Protein AF-A0A1B4V8B1-F1 (afdb_monomer)

InterPro domains:
  IPR000595 Cyclic nucleotide-binding domain [cd00038] (275-380)
  IPR014710 RmlC-like jelly roll fold [G3DSA:2.60.120.10] (260-382)
  IPR018490 Cyclic nucleotide-binding domain superfamily [SSF51206] (267-374)

pLDDT: mean 81.44, std 21.35, range [28.58, 97.88]

Structure (mmCIF, N/CA/C/O backbone):
data_AF-A0A1B4V8B1-F1
#
_entry.id   AF-A0A1B4V8B1-F1
#
loop_
_atom_site.group_PDB
_atom_site.id
_atom_site.type_symbol
_atom_site.label_atom_id
_atom_site.label_alt_id
_atom_site.label_comp_id
_atom_site.label_asym_id
_atom_site.label_entity_id
_atom_site.label_seq_id
_atom_site.pdbx_PDB_ins_code
_atom_site.Cartn_x
_atom_site.Cartn_y
_atom_site.Cartn_z
_atom_site.occupancy
_atom_site.B_iso_or_equiv
_atom_site.auth_seq_id
_atom_site.auth_comp_id
_atom_site.auth_asym_id
_atom_site.auth_atom_id
_atom_site.pdbx_PDB_model_num
ATOM 1 N N . MET A 1 1 ? -10.649 -11.717 25.572 1.00 50.75 1 MET A N 1
ATOM 2 C CA . MET A 1 1 ? -11.471 -11.718 24.344 1.00 50.75 1 MET A CA 1
ATOM 3 C C . MET A 1 1 ? -10.536 -11.907 23.168 1.00 50.75 1 MET A C 1
ATOM 5 O O . MET A 1 1 ? -9.497 -11.252 23.145 1.00 50.75 1 MET A O 1
ATOM 9 N N . ASN A 1 2 ? -10.817 -12.848 22.269 1.00 81.44 2 ASN A N 1
ATOM 10 C CA . ASN A 1 2 ? -9.916 -13.119 21.155 1.00 81.44 2 ASN A CA 1
ATOM 11 C C . ASN A 1 2 ? -9.981 -11.918 20.196 1.00 81.44 2 ASN A C 1
ATOM 13 O O . ASN A 1 2 ? -11.057 -11.575 19.709 1.00 81.44 2 ASN A O 1
ATOM 17 N N . VAL A 1 3 ? -8.859 -11.230 19.956 1.00 87.00 3 VAL A N 1
ATOM 18 C CA . VAL A 1 3 ? -8.823 -10.053 19.063 1.00 87.00 3 VAL A CA 1
ATOM 19 C C . VAL A 1 3 ? -9.433 -10.376 17.696 1.00 87.00 3 VAL A C 1
ATOM 21 O O . VAL A 1 3 ? -10.115 -9.548 17.106 1.00 87.00 3 VAL A O 1
ATOM 24 N N . LEU A 1 4 ? -9.288 -11.629 17.257 1.00 85.56 4 LEU A N 1
ATOM 25 C CA . LEU A 1 4 ? -9.797 -12.142 15.991 1.00 85.56 4 LEU A CA 1
ATOM 26 C C . LEU A 1 4 ? -11.327 -12.129 15.893 1.00 85.56 4 LEU A C 1
ATOM 28 O O . LEU A 1 4 ? -11.869 -12.169 14.796 1.00 85.56 4 LEU A O 1
ATOM 32 N N . GLU A 1 5 ? -12.045 -12.062 17.015 1.00 87.81 5 GLU A N 1
ATOM 33 C CA . GLU A 1 5 ? -13.508 -11.985 17.006 1.00 87.81 5 GLU A CA 1
ATOM 34 C C . GLU A 1 5 ? -14.030 -10.593 16.641 1.00 87.81 5 GLU A C 1
ATOM 36 O O . GLU A 1 5 ? -15.169 -10.469 16.188 1.00 87.81 5 GLU A O 1
ATOM 41 N N . HIS A 1 6 ? -13.200 -9.561 16.812 1.00 89.25 6 HIS A N 1
ATOM 42 C CA . HIS A 1 6 ? -13.583 -8.161 16.613 1.00 89.25 6 HIS A CA 1
ATOM 43 C C . HIS A 1 6 ? -13.472 -7.706 15.164 1.00 89.25 6 HIS A C 1
ATOM 45 O O . HIS A 1 6 ? -14.184 -6.787 14.748 1.00 89.25 6 HIS A O 1
ATOM 51 N N . PHE A 1 7 ? -12.584 -8.354 14.416 1.00 90.94 7 PHE A N 1
ATOM 52 C CA . PHE A 1 7 ? -12.252 -8.007 13.049 1.00 90.94 7 PHE A CA 1
ATOM 53 C C . PHE A 1 7 ? -12.639 -9.163 12.125 1.00 90.94 7 PHE A C 1
ATOM 55 O O . PHE A 1 7 ? -12.092 -10.264 12.169 1.00 90.94 7 PHE A O 1
ATOM 62 N N . THR A 1 8 ? -13.609 -8.894 11.273 1.00 86.12 8 THR A N 1
ATOM 63 C CA . THR A 1 8 ? -14.141 -9.799 10.260 1.00 86.12 8 THR A CA 1
ATOM 64 C C . THR A 1 8 ? -13.237 -9.914 9.030 1.00 86.12 8 THR A C 1
ATOM 66 O O . THR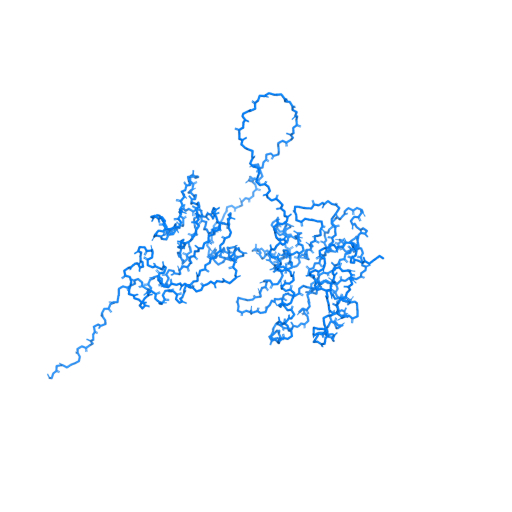 A 1 8 ? -13.167 -10.987 8.429 1.00 86.12 8 THR A O 1
ATOM 69 N N . GLY A 1 9 ? -12.490 -8.861 8.682 1.00 83.44 9 GLY A N 1
ATOM 70 C CA . GLY A 1 9 ? -11.613 -8.818 7.508 1.00 83.44 9 GLY A CA 1
ATOM 71 C C . GLY A 1 9 ? -10.238 -9.472 7.681 1.00 83.44 9 GLY A C 1
ATOM 72 O O . GLY A 1 9 ? -9.458 -9.498 6.734 1.00 83.44 9 GLY A O 1
ATOM 73 N N . LEU A 1 10 ? -9.909 -10.031 8.853 1.00 84.12 10 LEU A N 1
ATOM 74 C CA . LEU A 1 10 ? -8.564 -10.585 9.107 1.00 84.12 10 LEU A CA 1
ATOM 75 C C . LEU A 1 10 ? -8.298 -11.937 8.466 1.00 84.12 10 LEU A C 1
ATOM 77 O O . LEU A 1 10 ? -7.140 -12.337 8.368 1.00 84.12 10 LEU A O 1
ATOM 81 N N . SER A 1 11 ? -9.340 -12.656 8.049 1.00 80.75 11 SER A N 1
ATOM 82 C CA . SER A 1 11 ? -9.192 -14.016 7.507 1.00 80.75 11 SER A CA 1
ATOM 83 C C . SER A 1 11 ? -8.303 -14.083 6.256 1.00 80.75 11 SER A C 1
ATOM 85 O O . SER A 1 11 ? -7.851 -15.146 5.834 1.00 80.75 11 SER A O 1
ATOM 87 N N . THR A 1 12 ? -8.012 -12.931 5.655 1.00 81.56 12 THR A N 1
ATOM 88 C CA . THR A 1 12 ? -7.159 -12.791 4.480 1.00 81.56 12 THR A CA 1
ATOM 89 C C . THR A 1 12 ? -5.822 -12.127 4.787 1.00 81.56 12 THR A C 1
ATOM 91 O O . THR A 1 12 ? -5.160 -11.684 3.860 1.00 81.56 12 THR A O 1
ATOM 94 N N . LEU A 1 13 ? -5.404 -11.980 6.041 1.00 91.38 13 LEU A N 1
ATOM 95 C CA . LEU A 1 13 ? -4.169 -11.264 6.365 1.00 91.38 13 LEU A CA 1
ATOM 96 C C . LEU A 1 13 ? -3.216 -12.134 7.163 1.00 91.38 13 LEU A C 1
ATOM 98 O O . LEU A 1 13 ? -3.627 -12.982 7.955 1.00 91.38 13 LEU A O 1
ATOM 102 N N . TYR A 1 14 ? -1.927 -11.909 6.923 1.00 96.38 14 TYR A N 1
ATOM 103 C CA . TYR A 1 14 ? -0.883 -12.555 7.695 1.00 96.38 14 TYR A CA 1
ATOM 104 C C . TYR A 1 14 ? -0.789 -11.919 9.077 1.00 96.38 14 TYR A C 1
ATOM 106 O O . TYR A 1 14 ? -0.730 -10.695 9.217 1.00 96.38 14 TYR A O 1
ATOM 114 N N . LEU A 1 15 ? -0.769 -12.780 10.085 1.00 96.88 15 LEU A N 1
ATOM 115 C CA . LEU A 1 15 ? -0.660 -12.447 11.492 1.00 96.88 15 LEU A CA 1
ATOM 116 C C . LEU A 1 15 ? 0.654 -12.990 12.035 1.00 96.88 15 LEU A C 1
ATOM 118 O O . LEU A 1 15 ? 1.019 -14.139 11.783 1.00 96.88 15 LEU A O 1
ATOM 122 N N . LEU A 1 16 ? 1.330 -12.147 12.800 1.00 97.62 16 LEU A N 1
ATOM 123 C CA . LEU A 1 16 ? 2.499 -12.478 13.586 1.00 97.62 16 LEU A CA 1
ATOM 124 C C . LEU A 1 16 ? 2.063 -12.655 15.043 1.00 97.62 16 LEU A C 1
ATOM 126 O O . LEU A 1 16 ? 1.472 -11.755 15.644 1.00 97.62 16 LEU A O 1
ATOM 130 N N . THR A 1 17 ? 2.320 -13.825 15.612 1.00 97.12 17 THR A N 1
ATOM 131 C CA . THR A 1 17 ? 2.033 -14.115 17.020 1.00 97.12 17 THR A CA 1
ATOM 132 C C . THR A 1 17 ? 3.144 -13.578 17.928 1.00 97.12 17 THR A C 1
ATOM 134 O O . THR A 1 17 ? 4.231 -13.227 17.472 1.00 97.12 17 THR A O 1
ATOM 137 N N . GLN A 1 18 ? 2.900 -13.531 19.241 1.00 95.94 18 GLN A N 1
ATOM 138 C CA . GLN A 1 18 ? 3.880 -13.038 20.224 1.00 95.94 18 GLN A CA 1
ATOM 139 C C . GLN A 1 18 ? 5.145 -13.905 20.324 1.00 95.94 18 GLN A C 1
ATOM 141 O O . GLN A 1 18 ? 6.204 -13.405 20.685 1.00 95.94 18 GLN A O 1
ATOM 146 N N . ASP A 1 19 ? 5.054 -15.187 19.971 1.00 96.75 19 ASP A N 1
ATOM 147 C CA . ASP A 1 19 ? 6.178 -16.126 19.895 1.00 96.75 19 ASP A CA 1
ATOM 148 C C . ASP A 1 19 ? 6.878 -16.136 18.519 1.00 96.75 19 ASP A C 1
ATOM 150 O O . ASP A 1 19 ? 7.805 -16.917 18.291 1.00 96.75 19 ASP A O 1
ATOM 154 N N . GLY A 1 20 ? 6.481 -15.240 17.607 1.00 97.00 20 GLY A N 1
ATOM 155 C CA . GLY A 1 20 ? 7.119 -15.052 16.303 1.00 97.00 20 GLY A CA 1
ATOM 156 C C . GLY A 1 20 ? 6.659 -16.027 15.215 1.00 97.00 20 GLY A C 1
ATOM 157 O O . GLY A 1 20 ? 7.304 -16.112 14.166 1.00 97.00 20 GLY A O 1
ATOM 158 N N . ARG A 1 21 ? 5.556 -16.751 15.431 1.00 97.75 21 ARG A N 1
ATOM 159 C CA . ARG A 1 21 ? 4.944 -17.594 14.397 1.00 97.75 21 ARG A CA 1
ATOM 160 C C . ARG A 1 21 ? 4.173 -16.730 13.417 1.00 97.75 21 ARG A C 1
ATOM 162 O O . ARG A 1 21 ? 3.511 -15.765 13.799 1.00 97.75 21 ARG A O 1
ATOM 169 N N . LEU A 1 22 ? 4.265 -17.088 12.144 1.00 97.75 22 LEU A N 1
ATOM 170 C CA . LEU A 1 22 ? 3.643 -16.359 11.051 1.00 97.75 22 LEU A CA 1
ATOM 171 C C . LEU A 1 22 ? 2.600 -17.255 10.395 1.00 97.75 22 LEU A C 1
ATOM 173 O O . LEU A 1 22 ? 2.878 -18.405 10.069 1.00 97.75 22 LEU A O 1
ATOM 177 N N . GLY A 1 23 ? 1.395 -16.737 10.214 1.00 97.12 23 GLY A N 1
ATOM 178 C CA . GLY A 1 23 ? 0.292 -17.532 9.694 1.00 97.12 23 GLY A CA 1
ATOM 179 C C . GLY A 1 23 ? -0.899 -16.681 9.307 1.00 97.12 23 GLY A C 1
ATOM 180 O O . GLY A 1 23 ? -0.810 -15.457 9.244 1.00 97.12 23 GLY A O 1
ATOM 181 N N . THR A 1 24 ? -2.024 -17.329 9.049 1.00 95.75 24 THR A N 1
ATOM 182 C CA . THR A 1 24 ? -3.287 -16.663 8.709 1.00 95.75 24 THR A CA 1
ATOM 183 C C . THR A 1 24 ? -4.395 -17.124 9.642 1.00 95.75 24 THR A C 1
ATOM 185 O O . THR A 1 24 ? -4.191 -17.998 10.481 1.00 95.75 24 THR A O 1
ATOM 188 N N . VAL A 1 25 ? -5.571 -16.512 9.536 1.00 93.31 25 VAL A N 1
ATOM 189 C CA . VAL A 1 25 ? -6.748 -16.945 10.291 1.00 93.31 25 VAL A CA 1
ATOM 190 C C . VAL A 1 25 ? -7.753 -17.557 9.339 1.00 93.31 25 VAL A C 1
ATOM 192 O O . VAL A 1 25 ? -8.189 -16.922 8.382 1.00 93.31 25 VAL A O 1
ATOM 195 N N . ASN A 1 26 ? -8.121 -18.802 9.602 1.00 91.50 26 ASN A N 1
ATOM 196 C CA . ASN A 1 26 ? -9.070 -19.521 8.770 1.00 91.50 26 ASN A CA 1
ATOM 197 C C . ASN A 1 26 ? -10.515 -19.017 8.979 1.00 91.50 26 ASN A C 1
ATOM 199 O O . ASN A 1 26 ? -10.782 -18.233 9.899 1.00 91.50 26 ASN A O 1
ATOM 203 N N . PRO A 1 27 ? -11.486 -19.457 8.156 1.00 88.81 27 PRO A N 1
ATOM 204 C CA . PRO A 1 27 ? -12.890 -19.071 8.315 1.00 88.81 27 PRO A CA 1
ATOM 205 C C . PRO A 1 27 ? -13.485 -19.408 9.693 1.00 88.81 27 PRO A C 1
ATOM 207 O O . PRO A 1 27 ? -14.407 -18.736 10.147 1.00 88.81 27 PRO A O 1
ATOM 210 N N . GLN A 1 28 ? -12.937 -20.407 10.392 1.00 89.56 28 GLN A N 1
ATOM 211 C CA . GLN A 1 28 ? -13.314 -20.800 11.754 1.00 89.56 28 GLN A CA 1
ATOM 212 C C . GLN A 1 28 ? -12.634 -19.946 12.839 1.00 89.56 28 GLN A C 1
ATOM 214 O O . GLN A 1 28 ? -12.704 -20.285 14.021 1.00 89.56 28 GLN A O 1
ATOM 219 N N . ARG A 1 29 ? -11.978 -18.841 12.458 1.00 89.44 29 ARG A N 1
ATOM 220 C CA . ARG A 1 29 ? -11.262 -17.911 13.346 1.00 89.44 29 ARG A CA 1
ATOM 221 C C . ARG A 1 29 ? -10.127 -18.562 14.142 1.00 89.44 29 ARG A C 1
ATOM 223 O O . ARG A 1 29 ? -9.785 -18.106 15.233 1.00 89.44 29 ARG A O 1
ATOM 230 N N . ARG A 1 30 ? -9.525 -19.621 13.599 1.00 92.25 30 ARG A N 1
ATOM 231 C CA . ARG A 1 30 ? -8.342 -20.272 14.169 1.00 92.25 30 ARG A CA 1
ATOM 232 C C . ARG A 1 30 ? -7.100 -19.835 13.414 1.00 92.25 30 ARG A C 1
ATOM 234 O O . ARG A 1 30 ? -7.128 -19.690 12.195 1.00 92.25 30 ARG A O 1
ATOM 241 N N . PHE A 1 31 ? -6.027 -19.617 14.162 1.00 94.62 31 PHE A N 1
ATOM 242 C CA . PHE A 1 31 ? -4.719 -19.351 13.586 1.00 94.62 31 PHE A CA 1
ATOM 243 C C . PHE A 1 31 ? -4.181 -20.628 12.932 1.00 94.62 31 PHE A C 1
ATOM 245 O O . PHE A 1 31 ? -4.106 -21.670 13.584 1.00 94.62 31 PHE A O 1
ATOM 252 N N . GLU A 1 32 ? -3.821 -20.528 11.659 1.00 96.44 32 GLU A N 1
ATOM 253 C CA . GLU A 1 32 ? -3.148 -21.559 10.878 1.00 96.44 32 GLU A CA 1
ATOM 254 C C . GLU A 1 32 ? -1.747 -21.056 10.552 1.00 96.44 32 GLU A C 1
ATOM 256 O O . GLU A 1 32 ? -1.578 -20.071 9.825 1.00 96.44 32 GLU A O 1
ATOM 261 N N . GLU A 1 33 ? -0.751 -21.712 11.141 1.00 97.62 33 GLU A N 1
ATOM 262 C CA . GLU A 1 33 ? 0.651 -21.402 10.904 1.00 97.62 33 GLU A CA 1
ATOM 263 C C . GLU A 1 33 ? 1.038 -21.740 9.464 1.00 97.62 33 GLU A C 1
ATOM 265 O O . GLU A 1 33 ? 0.594 -22.732 8.887 1.00 97.62 33 GLU A O 1
ATOM 270 N N . ASP A 1 34 ? 1.859 -20.882 8.872 1.00 97.69 34 ASP A N 1
ATOM 271 C CA . ASP A 1 34 ? 2.454 -21.129 7.573 1.00 97.69 34 ASP A CA 1
ATOM 272 C C . ASP A 1 34 ? 3.806 -21.812 7.787 1.00 97.69 34 ASP A C 1
ATOM 274 O O . ASP A 1 34 ? 4.798 -21.140 8.052 1.00 97.69 34 ASP A O 1
ATOM 278 N N . ASP A 1 35 ? 3.853 -23.142 7.697 1.00 97.56 35 ASP A N 1
ATOM 279 C CA . ASP A 1 35 ? 5.051 -23.928 8.023 1.00 97.56 35 ASP A CA 1
ATOM 280 C C . ASP A 1 35 ? 6.303 -23.506 7.233 1.00 97.56 35 ASP A C 1
ATOM 282 O O . ASP A 1 35 ? 7.417 -23.506 7.764 1.00 97.56 35 ASP A O 1
ATOM 286 N N . ASP A 1 36 ? 6.143 -23.143 5.957 1.00 97.69 36 ASP A N 1
ATOM 287 C CA . ASP A 1 36 ? 7.262 -22.737 5.103 1.00 97.69 36 ASP A CA 1
ATOM 288 C C . ASP A 1 36 ? 7.830 -21.392 5.546 1.00 97.69 36 ASP A C 1
ATOM 290 O O . ASP A 1 36 ? 9.043 -21.248 5.728 1.00 97.69 36 ASP A O 1
ATOM 294 N N . LEU A 1 37 ? 6.954 -20.402 5.738 1.00 97.62 37 LEU A N 1
ATOM 295 C CA . LEU A 1 37 ? 7.370 -19.085 6.201 1.00 97.62 37 LEU A CA 1
ATOM 296 C C . LEU A 1 37 ? 7.803 -19.108 7.670 1.00 97.62 37 LEU A C 1
ATOM 298 O O . LEU A 1 37 ? 8.732 -18.393 8.029 1.00 97.62 37 LEU A O 1
ATOM 302 N N . GLY A 1 38 ? 7.194 -19.946 8.505 1.00 95.62 38 GLY A N 1
ATOM 303 C CA . GLY A 1 38 ? 7.567 -20.165 9.899 1.00 95.62 38 GLY A CA 1
ATOM 304 C C . GLY A 1 38 ? 8.983 -20.723 10.021 1.00 95.62 38 GLY A C 1
ATOM 305 O O . GLY A 1 38 ? 9.791 -20.186 10.780 1.00 95.62 38 GLY A O 1
ATOM 306 N N . ARG A 1 39 ? 9.343 -21.720 9.199 1.00 97.62 39 ARG A N 1
ATOM 307 C CA . ARG A 1 39 ? 10.729 -22.211 9.105 1.00 97.62 39 ARG A CA 1
ATOM 308 C C . ARG A 1 39 ? 11.692 -21.137 8.604 1.00 97.62 39 ARG A C 1
ATOM 310 O O . ARG A 1 39 ? 12.769 -20.983 9.171 1.00 97.62 39 ARG A O 1
ATOM 317 N N . ALA A 1 40 ? 11.317 -20.400 7.558 1.00 97.50 40 ALA A N 1
ATOM 318 C CA . ALA A 1 40 ? 12.201 -19.419 6.932 1.00 97.50 40 ALA A CA 1
ATOM 319 C C . ALA A 1 40 ? 12.420 -18.154 7.784 1.00 97.50 40 ALA A C 1
ATOM 321 O O . ALA A 1 40 ? 13.523 -17.612 7.802 1.00 97.50 40 ALA A O 1
ATOM 322 N N . PHE A 1 41 ? 11.390 -17.687 8.494 1.00 97.81 41 PHE A N 1
ATOM 323 C CA . PHE A 1 41 ? 11.396 -16.410 9.213 1.00 97.81 41 PHE A CA 1
ATOM 324 C C . PHE A 1 41 ? 11.295 -16.543 10.735 1.00 97.81 41 PHE A C 1
ATOM 326 O O . PHE A 1 41 ? 11.394 -15.534 11.417 1.00 97.81 41 PHE A O 1
ATOM 333 N N . GLY A 1 42 ? 11.146 -17.735 11.319 1.00 97.25 42 GLY A N 1
ATOM 334 C CA . GLY A 1 42 ? 10.888 -17.873 12.759 1.00 97.25 42 GLY A CA 1
ATOM 335 C C . GLY A 1 42 ? 11.940 -17.215 13.664 1.00 97.25 42 GLY A C 1
ATOM 336 O O . GLY A 1 42 ? 11.589 -16.543 14.633 1.00 97.25 42 GLY A O 1
ATOM 337 N N . ALA A 1 43 ? 13.232 -17.359 13.345 1.00 96.94 43 ALA A N 1
ATOM 338 C CA . ALA A 1 43 ? 14.303 -16.683 14.088 1.00 96.94 43 ALA A CA 1
ATOM 339 C C . ALA A 1 43 ? 14.259 -15.157 13.900 1.00 96.94 43 ALA A C 1
ATOM 341 O O . ALA A 1 43 ? 14.257 -14.416 14.882 1.00 96.94 43 ALA A O 1
ATOM 342 N N . HIS A 1 44 ? 14.134 -14.715 12.647 1.00 96.94 44 HIS A N 1
ATOM 343 C CA . HIS A 1 44 ? 14.010 -13.308 12.259 1.00 96.94 44 HIS A CA 1
ATOM 344 C C . HIS A 1 44 ? 12.824 -12.614 12.939 1.00 96.94 44 HIS A C 1
ATOM 346 O O . HIS A 1 44 ? 12.951 -11.515 13.462 1.00 96.94 44 HIS A O 1
ATOM 352 N N . ASN A 1 45 ? 11.675 -13.279 12.989 1.00 97.62 45 ASN A N 1
ATOM 353 C CA . ASN A 1 45 ? 10.449 -12.774 13.590 1.00 97.62 45 ASN A CA 1
ATOM 354 C C . ASN A 1 45 ? 10.602 -12.536 15.093 1.00 97.62 45 ASN A C 1
ATOM 356 O O . ASN A 1 45 ? 10.154 -11.511 15.601 1.00 97.62 45 ASN A O 1
ATOM 360 N N . ARG A 1 46 ? 11.247 -13.463 15.812 1.00 97.38 46 ARG A N 1
ATOM 361 C CA . ARG A 1 46 ? 11.517 -13.291 17.247 1.00 97.38 46 ARG A CA 1
ATOM 362 C C . ARG A 1 46 ? 12.464 -12.126 17.503 1.00 97.38 46 ARG A C 1
ATOM 364 O O . ARG A 1 46 ? 12.230 -11.352 18.426 1.00 97.38 46 ARG A O 1
ATOM 371 N N . GLU A 1 47 ? 13.495 -11.978 16.676 1.00 95.69 47 GLU A N 1
ATOM 372 C CA . GLU A 1 47 ? 14.410 -10.841 16.760 1.00 95.69 47 GLU A CA 1
ATOM 373 C C . GLU A 1 47 ? 13.693 -9.517 16.466 1.00 95.69 47 GLU A C 1
ATOM 375 O O . GLU A 1 47 ? 13.801 -8.575 17.250 1.00 95.69 47 GLU A O 1
ATOM 380 N N . LEU A 1 48 ? 12.891 -9.466 15.399 1.00 95.56 48 LEU A N 1
ATOM 381 C CA . LEU A 1 48 ? 12.057 -8.316 15.055 1.00 95.56 48 LEU A CA 1
ATOM 382 C C . LEU A 1 48 ? 11.152 -7.921 16.224 1.00 95.56 48 LEU A C 1
ATOM 384 O O . LEU A 1 48 ? 11.083 -6.744 16.566 1.00 95.56 48 LEU A O 1
ATOM 388 N N . LEU A 1 49 ? 10.487 -8.884 16.868 1.00 96.62 49 LEU A N 1
ATOM 389 C CA . LEU A 1 49 ? 9.622 -8.619 18.020 1.00 96.62 49 LEU A CA 1
ATOM 390 C C . LEU A 1 49 ? 10.407 -8.135 19.244 1.00 96.62 49 LEU A C 1
ATOM 392 O O . LEU A 1 49 ? 9.935 -7.242 19.946 1.00 96.62 49 LEU A O 1
ATOM 396 N N . ALA A 1 50 ? 11.607 -8.670 19.485 1.00 94.88 50 ALA A N 1
ATOM 397 C CA . ALA A 1 50 ? 12.478 -8.210 20.564 1.00 94.88 50 ALA A CA 1
ATOM 398 C C . ALA A 1 50 ? 12.954 -6.764 20.335 1.00 94.88 50 ALA A C 1
ATOM 400 O O . ALA A 1 50 ? 12.918 -5.947 21.254 1.00 94.88 50 ALA A O 1
ATOM 401 N N . GLN A 1 51 ? 13.343 -6.417 19.105 1.00 93.31 51 GLN A N 1
ATOM 402 C CA . GLN A 1 51 ? 13.717 -5.049 18.732 1.00 93.31 51 GLN A CA 1
ATOM 403 C C . GLN A 1 51 ? 12.512 -4.104 18.823 1.00 93.31 51 GLN A C 1
ATOM 405 O O . GLN A 1 51 ? 12.602 -3.031 19.421 1.00 93.31 51 GLN A O 1
ATOM 410 N N . TYR A 1 52 ? 11.359 -4.540 18.316 1.00 94.56 52 TYR A N 1
ATOM 411 C CA . TYR A 1 52 ? 10.113 -3.782 18.358 1.00 94.56 52 TYR A CA 1
ATOM 412 C C . TYR A 1 52 ? 9.621 -3.510 19.788 1.00 94.56 52 TYR A C 1
ATOM 414 O O . TYR A 1 52 ? 9.102 -2.431 20.079 1.00 94.56 52 TYR A O 1
ATOM 422 N N . ALA A 1 53 ? 9.815 -4.457 20.710 1.00 92.31 53 ALA A N 1
ATOM 423 C CA . ALA A 1 53 ? 9.482 -4.263 22.117 1.00 92.31 53 ALA A CA 1
ATOM 424 C C . ALA A 1 53 ? 10.246 -3.078 22.736 1.00 92.31 53 ALA A C 1
ATOM 426 O O . ALA A 1 53 ? 9.677 -2.369 23.568 1.00 92.31 53 ALA A O 1
ATOM 427 N N . ASN A 1 54 ? 11.483 -2.840 22.283 1.00 88.62 54 ASN A N 1
ATOM 428 C CA . ASN A 1 54 ? 12.347 -1.751 22.743 1.00 88.62 54 ASN A CA 1
ATOM 429 C C . ASN A 1 54 ? 12.122 -0.434 21.981 1.00 88.62 54 ASN A C 1
ATOM 431 O O . ASN A 1 54 ? 12.321 0.638 22.547 1.00 88.62 54 ASN A O 1
ATOM 435 N N . GLN A 1 55 ? 11.723 -0.497 20.708 1.00 85.88 55 GLN A N 1
ATOM 436 C CA . GLN A 1 55 ? 11.538 0.668 19.838 1.00 85.88 55 GLN A CA 1
ATOM 437 C C . GLN A 1 55 ? 10.206 0.582 19.089 1.00 85.88 55 GLN A C 1
ATOM 439 O O . GLN A 1 55 ? 10.120 0.101 17.958 1.00 85.88 55 GLN A O 1
ATOM 444 N N . ALA A 1 56 ? 9.145 1.080 19.726 1.00 78.31 56 ALA A N 1
ATOM 445 C CA . ALA A 1 56 ? 7.832 1.152 19.103 1.00 78.31 56 ALA A CA 1
ATOM 446 C C . ALA A 1 56 ? 7.759 2.356 18.147 1.00 78.31 56 ALA A C 1
ATOM 448 O O . ALA A 1 56 ? 7.674 3.498 18.592 1.00 78.31 56 ALA A O 1
ATOM 449 N N . GLY A 1 57 ? 7.784 2.103 16.838 1.00 78.38 57 GLY A N 1
ATOM 450 C CA . GLY A 1 57 ? 7.622 3.136 15.812 1.00 78.38 57 GLY A CA 1
ATOM 451 C C . GLY A 1 57 ? 8.242 2.746 14.467 1.00 78.38 57 GLY A C 1
ATOM 452 O O . GLY A 1 57 ? 8.718 1.617 14.317 1.00 78.38 57 GLY A O 1
ATOM 453 N N . PRO A 1 58 ? 8.232 3.646 13.473 1.00 74.25 58 PRO A N 1
ATOM 454 C CA . PRO A 1 58 ? 8.935 3.450 12.209 1.00 74.25 58 PRO A CA 1
ATOM 455 C C . PRO A 1 58 ? 10.440 3.188 12.422 1.00 74.25 58 PRO A C 1
ATOM 457 O O . PRO A 1 58 ? 11.029 3.766 13.336 1.00 74.25 58 PRO A O 1
ATOM 460 N N . PRO A 1 59 ? 11.076 2.335 11.596 1.00 83.75 59 PRO A N 1
ATOM 461 C CA . PRO A 1 59 ? 10.521 1.647 10.423 1.00 83.75 59 PRO A CA 1
ATOM 462 C C . PRO A 1 59 ? 9.752 0.350 10.750 1.00 83.75 59 PRO A C 1
ATOM 464 O O . PRO A 1 59 ? 9.309 -0.344 9.833 1.00 83.75 59 PRO A O 1
ATOM 467 N N . TRP A 1 60 ? 9.606 -0.002 12.032 1.00 91.25 60 TRP A N 1
ATOM 468 C CA . TRP A 1 60 ? 9.017 -1.263 12.490 1.00 91.25 60 TRP A CA 1
ATOM 469 C C . TRP A 1 60 ? 7.496 -1.267 12.385 1.00 91.25 60 TRP A C 1
ATOM 471 O O . TRP A 1 60 ? 6.929 -2.151 11.747 1.00 91.25 60 TRP A O 1
ATOM 481 N N . ARG A 1 61 ? 6.838 -0.273 12.993 1.00 96.00 61 ARG A N 1
ATOM 482 C CA . ARG A 1 61 ? 5.386 -0.090 12.920 1.00 96.00 61 ARG A CA 1
ATOM 483 C C . ARG A 1 61 ? 5.050 0.863 11.785 1.00 96.00 61 ARG A C 1
ATOM 485 O O . ARG A 1 61 ? 5.516 1.996 11.754 1.00 96.00 61 ARG A O 1
ATOM 492 N N . LEU A 1 62 ? 4.223 0.383 10.868 1.00 96.62 62 LEU A N 1
ATOM 493 C CA . LEU A 1 62 ? 3.731 1.121 9.708 1.00 96.62 62 LEU A CA 1
ATOM 494 C C . LEU A 1 62 ? 2.427 1.869 10.016 1.00 96.62 62 LEU A C 1
ATOM 496 O O . LEU A 1 62 ? 2.095 2.868 9.380 1.00 96.62 62 LEU A O 1
ATOM 500 N N . GLY A 1 63 ? 1.670 1.364 10.984 1.00 96.88 63 GLY A N 1
ATOM 501 C CA . GLY A 1 63 ? 0.370 1.888 11.360 1.00 96.88 63 GLY A CA 1
ATOM 502 C C . GLY A 1 63 ? -0.359 0.950 12.306 1.00 96.88 63 GLY A C 1
ATOM 503 O O . GLY A 1 63 ? 0.234 0.033 12.880 1.00 96.88 63 GLY A O 1
ATOM 504 N N . ILE A 1 64 ? -1.660 1.166 12.434 1.00 97.50 64 ILE A N 1
ATOM 505 C CA . ILE A 1 64 ? -2.563 0.319 13.205 1.00 97.50 64 ILE A CA 1
ATOM 506 C C . ILE A 1 64 ? -3.824 -0.009 12.412 1.00 97.50 64 ILE A C 1
ATOM 508 O O . ILE A 1 64 ? -4.188 0.709 11.483 1.00 97.50 64 ILE A O 1
ATOM 512 N N . VAL A 1 65 ? -4.507 -1.070 12.819 1.00 97.00 65 VAL A N 1
ATOM 513 C CA . VAL A 1 65 ? -5.844 -1.451 12.379 1.00 97.00 65 VAL A CA 1
ATOM 514 C C . VAL A 1 65 ? -6.760 -1.430 13.588 1.00 97.00 65 VAL A C 1
ATOM 516 O O . VAL A 1 65 ? -6.479 -2.062 14.610 1.00 97.00 65 VAL A O 1
ATOM 519 N N . TYR A 1 66 ? -7.860 -0.704 13.469 1.00 96.44 66 TYR A N 1
ATOM 520 C CA . TYR A 1 66 ? -8.876 -0.587 14.506 1.00 96.44 66 TYR A CA 1
ATOM 521 C C . TYR A 1 66 ? -10.262 -0.613 13.874 1.00 96.44 66 TYR A C 1
ATOM 523 O O . TYR A 1 66 ? -10.417 -0.545 12.652 1.00 96.44 66 TYR A O 1
ATOM 531 N N . ARG A 1 67 ? -11.276 -0.753 14.723 1.00 95.38 67 ARG A N 1
ATOM 532 C CA . ARG A 1 67 ? -12.668 -0.704 14.304 1.00 95.38 67 ARG A CA 1
ATOM 533 C C . ARG A 1 67 ? -13.270 0.637 14.701 1.00 95.38 67 ARG A C 1
ATOM 535 O O . ARG A 1 67 ? -13.342 0.929 15.891 1.00 95.38 67 ARG A O 1
ATOM 542 N N . ALA A 1 68 ? -13.697 1.421 13.720 1.00 94.06 68 ALA A N 1
ATOM 543 C CA . ALA A 1 68 ? -14.448 2.644 13.963 1.00 94.06 68 ALA A CA 1
ATOM 544 C C . ALA A 1 68 ? -15.874 2.329 14.437 1.00 94.06 68 ALA A C 1
ATOM 546 O O . ALA A 1 68 ? -16.478 1.326 14.028 1.00 94.06 68 ALA A O 1
ATOM 547 N N . ALA A 1 69 ? -16.406 3.200 15.292 1.00 92.19 69 ALA A N 1
ATOM 548 C CA . ALA A 1 69 ? -17.783 3.156 15.765 1.00 92.19 69 ALA A CA 1
ATOM 549 C C . ALA A 1 69 ? -18.755 3.382 14.601 1.00 92.19 69 ALA A C 1
ATOM 551 O O . ALA A 1 69 ? -19.725 2.641 14.445 1.00 92.19 69 ALA A O 1
ATOM 552 N N . GLU A 1 70 ? -18.442 4.350 13.739 1.00 89.44 70 GLU A N 1
ATOM 553 C CA . GLU A 1 70 ? -19.215 4.650 12.539 1.00 89.44 70 GLU A CA 1
ATOM 554 C C . GLU A 1 70 ? -18.629 3.957 11.308 1.00 89.44 70 GLU A C 1
ATOM 556 O O . GLU A 1 70 ? -17.421 3.977 11.057 1.00 89.44 70 GLU A O 1
ATOM 561 N N . ALA A 1 71 ? -19.505 3.351 10.508 1.00 85.81 71 ALA A N 1
ATOM 562 C CA . ALA A 1 71 ? -19.108 2.745 9.249 1.00 85.81 71 ALA A CA 1
ATOM 563 C C . ALA A 1 71 ? -18.657 3.817 8.252 1.00 85.81 71 ALA A C 1
ATOM 565 O O . ALA A 1 71 ? -19.387 4.767 7.969 1.00 85.81 71 ALA A O 1
ATOM 566 N N . ARG A 1 72 ? -17.468 3.644 7.667 1.00 86.12 72 ARG A N 1
ATOM 567 C CA . ARG A 1 72 ? -17.056 4.416 6.490 1.00 86.12 72 ARG A CA 1
ATOM 568 C C . ARG A 1 72 ? -17.615 3.762 5.228 1.00 86.12 72 ARG A C 1
ATOM 570 O O . ARG A 1 72 ? -18.046 2.610 5.244 1.00 86.12 72 ARG A O 1
ATOM 577 N N . ALA A 1 73 ? -17.515 4.461 4.098 1.00 80.69 73 ALA A N 1
ATOM 578 C CA . ALA A 1 73 ? -17.923 3.930 2.792 1.00 80.69 73 ALA A CA 1
ATOM 579 C C . ALA A 1 73 ? -17.253 2.584 2.438 1.00 80.69 73 ALA A C 1
ATOM 581 O O . ALA A 1 73 ? -17.799 1.809 1.658 1.00 80.69 73 ALA A O 1
ATOM 582 N N . TRP A 1 74 ? -16.084 2.296 3.016 1.00 79.00 74 TRP A N 1
ATOM 583 C CA . TRP A 1 74 ? -15.302 1.070 2.823 1.00 79.00 74 TRP A CA 1
ATOM 584 C C . TRP A 1 74 ? -15.309 0.128 4.045 1.00 79.00 74 TRP A C 1
ATOM 586 O O . TRP A 1 74 ? -14.469 -0.767 4.130 1.00 79.00 74 TRP A O 1
ATOM 596 N N . GLY A 1 75 ? -16.238 0.318 4.988 1.00 87.88 75 GLY A N 1
ATOM 597 C CA . GLY A 1 75 ? -16.408 -0.509 6.187 1.00 87.88 75 GLY A CA 1
ATOM 598 C C . GLY A 1 75 ? -15.875 0.126 7.475 1.00 87.88 75 GLY A C 1
ATOM 599 O O . GLY A 1 75 ? -15.461 1.285 7.500 1.00 87.88 75 GLY A O 1
ATOM 600 N N . ASN A 1 76 ? -15.912 -0.643 8.565 1.00 91.81 76 ASN A N 1
ATOM 601 C CA . ASN A 1 76 ? -15.548 -0.166 9.907 1.00 91.81 76 ASN A CA 1
ATOM 602 C C . ASN A 1 76 ? -14.104 -0.514 10.281 1.00 91.81 76 ASN A C 1
ATOM 604 O O . ASN A 1 76 ? -13.606 -0.017 11.280 1.00 91.81 76 ASN A O 1
ATOM 608 N N . GLU A 1 77 ? -13.444 -1.390 9.525 1.00 93.31 77 GLU A N 1
ATOM 609 C CA . GLU A 1 77 ? -12.065 -1.811 9.781 1.00 93.31 77 GLU A CA 1
ATOM 610 C C . GLU A 1 77 ? -11.112 -0.879 9.041 1.00 93.31 77 GLU A C 1
ATOM 612 O O . GLU A 1 77 ? -10.939 -0.953 7.819 1.00 93.31 77 GLU A O 1
ATOM 617 N N . LEU A 1 78 ? -10.528 0.040 9.800 1.00 94.12 78 LEU A N 1
ATOM 618 C CA . LEU A 1 78 ? -9.721 1.129 9.281 1.00 94.12 78 LEU A CA 1
ATOM 619 C C . LEU A 1 78 ? -8.257 0.880 9.585 1.00 94.12 78 LEU A C 1
ATOM 621 O O . LEU A 1 78 ? -7.900 0.411 10.664 1.00 94.12 78 LEU A O 1
ATOM 625 N N . MET A 1 79 ? -7.414 1.229 8.621 1.00 95.94 79 MET A N 1
ATOM 626 C CA . MET A 1 79 ? -5.978 1.306 8.797 1.00 95.94 79 MET A CA 1
ATOM 627 C C . MET A 1 79 ? -5.573 2.768 8.957 1.00 95.94 79 MET A C 1
ATOM 629 O O . MET A 1 79 ? -5.870 3.596 8.095 1.00 95.94 79 MET A O 1
ATOM 633 N N . TRP A 1 80 ? -4.871 3.067 10.046 1.00 97.00 80 TRP A N 1
ATOM 634 C CA . TRP A 1 80 ? -4.277 4.372 10.310 1.00 97.00 80 TRP A CA 1
ATOM 635 C C . TRP A 1 80 ? -2.766 4.290 10.183 1.00 97.00 80 TRP A C 1
ATOM 637 O O . TRP A 1 80 ? -2.115 3.550 10.920 1.00 97.00 80 TRP A O 1
ATOM 647 N N . LEU A 1 81 ? -2.208 5.047 9.248 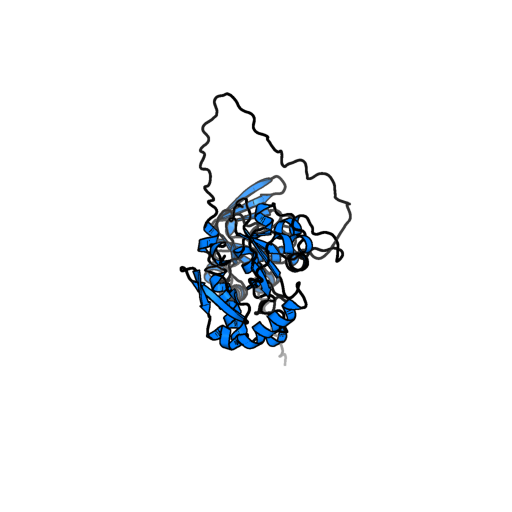1.00 96.94 81 LEU A N 1
ATOM 648 C CA . LEU A 1 81 ? -0.776 5.078 8.984 1.00 96.94 81 LEU A CA 1
ATOM 649 C C . LEU A 1 81 ? -0.039 5.986 9.977 1.00 96.94 81 LEU A C 1
ATOM 651 O O . LEU A 1 81 ? -0.518 7.056 10.372 1.00 96.94 81 LEU A O 1
ATOM 655 N N . GLU A 1 82 ? 1.169 5.564 10.345 1.00 95.81 82 GLU A N 1
ATOM 656 C CA . GLU A 1 82 ? 2.123 6.407 11.069 1.00 95.81 82 GLU A CA 1
ATOM 657 C C . GLU A 1 82 ? 2.446 7.669 10.262 1.00 95.81 82 GLU A C 1
ATOM 659 O O . GLU A 1 82 ? 2.470 7.650 9.031 1.00 95.81 82 GLU A O 1
ATOM 664 N N . GLU A 1 83 ? 2.729 8.781 10.939 1.00 94.56 83 GLU A N 1
ATOM 665 C CA . GLU A 1 83 ? 2.978 10.049 10.244 1.00 94.56 83 GLU A CA 1
ATOM 666 C C . GLU A 1 83 ? 4.170 9.954 9.280 1.00 94.56 83 GLU A C 1
ATOM 668 O O . GLU A 1 83 ? 4.072 10.372 8.124 1.00 94.56 83 GLU A O 1
ATOM 673 N N . ALA A 1 84 ? 5.275 9.355 9.734 1.00 93.44 84 ALA A N 1
ATOM 674 C CA . ALA A 1 84 ? 6.458 9.147 8.902 1.00 93.44 84 ALA A CA 1
ATOM 675 C C . ALA A 1 84 ? 6.123 8.327 7.646 1.00 93.44 84 ALA A C 1
ATOM 677 O O . ALA A 1 84 ? 6.584 8.651 6.554 1.00 93.44 84 ALA A O 1
ATOM 678 N N . MET A 1 85 ? 5.243 7.331 7.786 1.00 94.75 85 MET A N 1
ATOM 679 C CA . MET A 1 85 ? 4.791 6.507 6.670 1.00 94.75 85 MET A CA 1
ATOM 680 C C . MET A 1 85 ? 3.954 7.295 5.672 1.00 94.75 85 MET A C 1
ATOM 682 O O . MET A 1 85 ? 4.149 7.159 4.471 1.00 94.75 85 MET A O 1
ATOM 686 N N . VAL A 1 86 ? 3.045 8.154 6.139 1.00 94.69 86 VAL A N 1
ATOM 687 C CA . VAL A 1 86 ? 2.260 9.019 5.247 1.00 94.69 86 VAL A CA 1
ATOM 688 C C . VAL A 1 86 ? 3.175 9.941 4.443 1.00 94.69 86 VAL A C 1
ATOM 690 O O . VAL A 1 86 ? 2.973 10.099 3.242 1.00 94.69 86 VAL A O 1
ATOM 693 N N . ARG A 1 87 ? 4.199 10.525 5.074 1.00 93.56 87 ARG A N 1
ATOM 694 C CA . ARG A 1 87 ? 5.168 11.389 4.381 1.00 93.56 87 ARG A CA 1
ATOM 695 C C . ARG A 1 87 ? 5.985 10.628 3.349 1.00 93.56 87 ARG A C 1
ATOM 697 O O . ARG A 1 87 ? 6.273 11.167 2.286 1.00 93.56 87 ARG A O 1
ATOM 704 N N . GLU A 1 88 ? 6.352 9.391 3.660 1.00 92.56 88 GLU A N 1
ATOM 705 C CA . GLU A 1 88 ? 7.141 8.563 2.757 1.00 92.56 88 GLU A CA 1
ATOM 706 C C . GLU A 1 88 ? 6.321 8.063 1.560 1.00 92.56 88 GLU A C 1
ATOM 708 O O . GLU A 1 88 ? 6.805 8.117 0.432 1.00 92.56 88 GLU A O 1
ATOM 713 N N . LEU A 1 89 ? 5.070 7.653 1.789 1.00 91.62 89 LEU A N 1
ATOM 714 C CA . LEU A 1 89 ? 4.152 7.181 0.746 1.00 91.62 89 LEU A CA 1
ATOM 715 C C . LEU A 1 89 ? 3.591 8.316 -0.121 1.00 91.62 89 LEU A C 1
ATOM 717 O O . LEU A 1 89 ? 3.229 8.091 -1.273 1.00 91.62 89 LEU A O 1
ATOM 721 N N . TYR A 1 90 ? 3.496 9.524 0.435 1.00 92.06 90 TYR A N 1
ATOM 722 C CA . TYR A 1 90 ? 2.955 10.710 -0.223 1.00 92.06 90 TYR A CA 1
ATOM 723 C C . TYR A 1 90 ? 3.938 11.865 -0.079 1.00 92.06 90 TYR A C 1
ATOM 725 O O . TYR A 1 90 ? 3.688 12.826 0.659 1.00 92.06 90 TYR A O 1
ATOM 733 N N . ARG A 1 91 ? 5.077 11.746 -0.764 1.00 89.44 91 ARG A N 1
ATOM 734 C CA . ARG A 1 91 ? 6.095 12.796 -0.789 1.00 89.44 91 ARG A CA 1
ATOM 735 C C . ARG A 1 91 ? 5.499 14.054 -1.413 1.00 89.44 91 ARG A C 1
ATOM 737 O O . ARG A 1 91 ? 4.850 13.998 -2.450 1.00 89.44 91 ARG A O 1
ATOM 744 N N . VAL A 1 92 ? 5.692 15.178 -0.736 1.00 86.69 92 VAL A N 1
ATOM 745 C CA . VAL A 1 92 ? 5.310 16.508 -1.212 1.00 86.69 92 VAL A CA 1
ATOM 746 C C . VAL A 1 92 ? 6.523 17.404 -1.018 1.00 86.69 92 VAL A C 1
ATOM 748 O O . VAL A 1 92 ? 7.196 17.308 0.010 1.00 86.69 92 VAL A O 1
ATOM 751 N N . SER A 1 93 ? 6.797 18.267 -1.990 1.00 78.88 93 SER A N 1
ATOM 752 C CA . SER A 1 93 ? 7.830 19.295 -1.874 1.00 78.88 93 SER A CA 1
ATOM 753 C C . SER A 1 93 ? 7.539 20.213 -0.681 1.00 78.88 93 SER A C 1
ATOM 755 O O . SER A 1 93 ? 6.487 20.847 -0.619 1.00 78.88 93 SER A O 1
ATOM 757 N N . GLY A 1 94 ? 8.456 20.275 0.286 1.00 78.19 94 GLY A N 1
ATOM 758 C CA . GLY A 1 94 ? 8.322 21.124 1.469 1.00 78.19 94 GLY A CA 1
ATOM 759 C C . GLY A 1 94 ? 9.366 20.821 2.550 1.00 78.19 94 GLY A C 1
ATOM 760 O O . GLY A 1 94 ? 10.067 19.810 2.465 1.00 78.19 94 GLY A O 1
ATOM 761 N N . PRO A 1 95 ? 9.492 21.681 3.578 1.00 79.75 95 PRO A N 1
ATOM 762 C CA . PRO A 1 95 ? 10.416 21.459 4.683 1.00 79.75 95 PRO A CA 1
ATOM 763 C C . PRO A 1 95 ? 10.070 20.176 5.443 1.00 79.75 95 PRO A C 1
ATOM 765 O O . PRO A 1 95 ? 8.907 19.949 5.807 1.00 79.75 95 PRO A O 1
ATOM 768 N N . ALA A 1 96 ? 11.087 19.360 5.727 1.00 78.62 96 ALA A N 1
ATOM 769 C CA . ALA A 1 96 ? 10.951 18.232 6.639 1.00 78.62 96 ALA A CA 1
ATOM 770 C C . ALA A 1 96 ? 10.465 18.741 8.010 1.00 78.62 96 ALA A C 1
ATOM 772 O O . ALA A 1 96 ? 11.040 19.674 8.565 1.00 78.62 96 ALA A O 1
ATOM 773 N N . GLY A 1 97 ? 9.385 18.154 8.531 1.00 83.12 97 GLY A N 1
ATOM 774 C CA . GLY A 1 97 ? 8.791 18.535 9.821 1.00 83.12 97 GLY A CA 1
ATOM 775 C C . GLY A 1 97 ? 7.635 19.543 9.760 1.00 83.12 97 GLY A C 1
ATOM 776 O O . GLY A 1 97 ? 7.035 19.819 10.792 1.00 83.12 97 GLY A O 1
ATOM 777 N N . SER A 1 98 ? 7.272 20.061 8.581 1.00 89.75 98 SER A N 1
ATOM 778 C CA . SER A 1 98 ? 6.020 20.826 8.398 1.00 89.75 98 SER A CA 1
ATOM 779 C C . SER A 1 98 ? 4.792 19.960 8.691 1.00 89.75 98 SER A C 1
ATOM 781 O O . SER A 1 98 ? 4.858 18.756 8.473 1.00 89.75 98 SER A O 1
ATOM 783 N N . GLU A 1 99 ? 3.667 20.518 9.151 1.00 92.69 99 GLU A N 1
ATOM 784 C CA . GLU A 1 99 ? 2.430 19.739 9.336 1.00 92.69 99 GLU A CA 1
ATOM 785 C C . GLU A 1 99 ? 2.050 18.924 8.088 1.00 92.69 99 GLU A C 1
ATOM 787 O O . GLU A 1 99 ? 2.311 19.332 6.956 1.00 92.69 99 GLU A O 1
ATOM 792 N N . LEU A 1 100 ? 1.392 17.776 8.289 1.00 92.69 100 LEU A N 1
ATOM 793 C CA . LEU A 1 100 ? 0.838 17.013 7.173 1.00 92.69 100 LEU A CA 1
ATOM 794 C C . LEU A 1 100 ? -0.101 17.895 6.336 1.00 92.69 100 LEU A C 1
ATOM 796 O O . LEU A 1 100 ? -1.004 18.548 6.869 1.00 92.69 100 LEU A O 1
ATOM 800 N N . THR A 1 101 ? 0.067 17.857 5.015 1.00 93.00 101 THR A N 1
ATOM 801 C CA . THR A 1 101 ? -0.838 18.543 4.085 1.00 93.00 101 THR A CA 1
ATOM 802 C C . THR A 1 101 ? -2.263 17.997 4.214 1.00 93.00 101 THR A C 1
ATOM 804 O O . THR A 1 101 ? -2.468 16.868 4.666 1.00 93.00 101 THR A O 1
ATOM 807 N N . ALA A 1 102 ? -3.274 18.746 3.764 1.00 91.19 102 ALA A N 1
ATOM 808 C CA . ALA A 1 102 ? -4.657 18.254 3.750 1.00 91.19 102 ALA A CA 1
ATOM 809 C C . ALA A 1 102 ? -4.791 16.916 2.992 1.00 91.19 102 ALA A C 1
ATOM 811 O O . ALA A 1 102 ? -5.516 16.017 3.420 1.00 91.19 102 ALA A O 1
ATOM 812 N N . PHE A 1 103 ? -4.029 16.750 1.904 1.00 89.88 103 PHE A N 1
ATOM 813 C CA . PHE A 1 103 ? -3.956 15.497 1.157 1.00 89.88 103 PHE A CA 1
ATOM 814 C C . PHE A 1 103 ? -3.363 14.356 1.996 1.00 89.88 103 PHE A C 1
ATOM 816 O O . PHE A 1 103 ? -3.936 13.270 2.045 1.00 89.88 103 PHE A O 1
ATOM 823 N N . GLN A 1 104 ? -2.255 14.594 2.696 1.00 94.06 104 GLN A N 1
ATOM 824 C CA . GLN A 1 104 ? -1.637 13.600 3.575 1.00 94.06 104 GLN A CA 1
ATOM 825 C C . GLN A 1 104 ? -2.540 13.239 4.763 1.00 94.06 104 GLN A C 1
ATOM 827 O O . GLN A 1 104 ? -2.741 12.057 5.026 1.00 94.06 104 GLN A O 1
ATOM 832 N N . LYS A 1 105 ? -3.152 14.232 5.427 1.00 93.62 105 LYS A N 1
ATOM 833 C CA . LYS A 1 105 ? -4.136 14.027 6.507 1.00 93.62 105 LYS A CA 1
ATOM 834 C C . LYS A 1 105 ? -5.294 13.142 6.024 1.00 93.62 105 LYS A C 1
ATOM 836 O O . LYS A 1 105 ? -5.639 12.174 6.692 1.00 93.62 105 LYS A O 1
ATOM 841 N N . LYS A 1 106 ? -5.821 13.401 4.820 1.00 90.62 106 LYS A N 1
ATOM 842 C CA . LYS A 1 106 ? -6.891 12.598 4.204 1.00 90.62 106 LYS A CA 1
ATOM 843 C C . LYS A 1 106 ? -6.474 11.160 3.880 1.00 90.62 106 LYS A C 1
ATOM 845 O O . LYS A 1 106 ? -7.303 10.266 3.973 1.00 90.62 106 LYS A O 1
ATOM 850 N N . ASN A 1 107 ? -5.224 10.930 3.479 1.00 92.81 107 ASN A N 1
ATOM 851 C CA . ASN A 1 107 ? -4.729 9.594 3.126 1.00 92.81 107 ASN A CA 1
ATOM 852 C C . ASN A 1 107 ? -4.113 8.828 4.311 1.00 92.81 107 ASN A C 1
ATOM 854 O O . ASN A 1 107 ? -3.623 7.711 4.125 1.00 92.81 107 ASN A O 1
ATOM 858 N N . ARG A 1 108 ? -4.110 9.419 5.510 1.00 95.62 108 ARG A N 1
ATOM 859 C CA . ARG A 1 108 ? -3.612 8.786 6.734 1.00 95.62 108 ARG A CA 1
ATOM 860 C C . ARG A 1 108 ? -4.528 7.666 7.219 1.00 95.62 108 ARG A C 1
ATOM 862 O O . ARG A 1 108 ? -4.035 6.635 7.667 1.00 95.62 108 ARG A O 1
ATOM 869 N N . GLU A 1 109 ? -5.836 7.868 7.095 1.00 94.94 109 GLU A N 1
ATOM 870 C CA . GLU A 1 109 ? -6.869 6.862 7.339 1.00 94.94 109 GLU A CA 1
ATOM 871 C C . GLU A 1 109 ? -7.284 6.238 6.002 1.00 94.94 109 GLU A C 1
ATOM 873 O O . GLU A 1 109 ? -7.585 6.937 5.035 1.00 94.94 109 GLU A O 1
ATOM 878 N N . THR A 1 110 ? -7.287 4.912 5.918 1.00 93.31 110 THR A N 1
ATOM 879 C CA . THR A 1 110 ? -7.660 4.185 4.701 1.00 93.31 110 THR A CA 1
ATOM 880 C C . THR A 1 110 ? -8.296 2.843 5.044 1.00 93.31 110 THR A C 1
ATOM 882 O O . THR A 1 110 ? -8.277 2.400 6.192 1.00 93.31 110 THR A O 1
ATOM 885 N N . SER A 1 111 ? -8.869 2.166 4.050 1.00 92.94 111 SER A N 1
ATOM 886 C CA . SER A 1 111 ? -9.259 0.766 4.233 1.00 92.94 111 SER A CA 1
ATOM 887 C C . SER A 1 111 ? -8.020 -0.108 4.431 1.00 92.94 111 SER A C 1
ATOM 889 O O . SER A 1 111 ? -6.974 0.125 3.818 1.00 92.94 111 SER A O 1
ATOM 891 N N . LEU A 1 112 ? -8.164 -1.166 5.225 1.00 92.00 112 LEU A N 1
ATOM 892 C CA . LEU A 1 112 ? -7.117 -2.160 5.467 1.00 92.00 112 LEU A CA 1
ATOM 893 C C . LEU A 1 112 ? -6.480 -2.697 4.174 1.00 92.00 112 LEU A C 1
ATOM 895 O O . LEU A 1 112 ? -5.257 -2.743 4.042 1.00 92.00 112 LEU A O 1
ATOM 899 N N . TYR A 1 113 ? -7.306 -3.029 3.181 1.00 90.88 113 TYR A N 1
ATOM 900 C CA . TYR A 1 113 ? -6.844 -3.554 1.896 1.00 90.88 113 TYR A CA 1
ATOM 901 C C . TYR A 1 113 ? -6.090 -2.513 1.069 1.00 90.88 113 TYR A C 1
ATOM 903 O O . TYR A 1 113 ? -5.046 -2.821 0.497 1.00 90.88 113 TYR A O 1
ATOM 911 N N . ARG A 1 114 ? -6.589 -1.271 1.018 1.00 90.88 114 ARG A N 1
ATOM 912 C CA . ARG A 1 114 ? -5.932 -0.197 0.263 1.00 90.88 114 ARG A CA 1
ATOM 913 C C . ARG A 1 114 ? -4.606 0.206 0.899 1.00 90.88 114 ARG A C 1
ATOM 915 O O . ARG A 1 114 ? -3.644 0.441 0.173 1.00 90.88 114 ARG A O 1
ATOM 922 N N . GLY A 1 115 ? -4.551 0.278 2.228 1.00 93.06 115 GLY A N 1
ATOM 923 C CA . GLY A 1 115 ? -3.313 0.538 2.961 1.00 93.06 115 GLY A CA 1
ATOM 924 C C . GLY A 1 115 ? -2.278 -0.566 2.743 1.00 93.06 115 GLY A C 1
ATOM 925 O O . GLY A 1 115 ? -1.137 -0.273 2.393 1.00 93.06 115 GLY A O 1
ATOM 926 N N . GLY A 1 116 ? -2.685 -1.834 2.854 1.00 93.56 116 GLY A N 1
ATOM 927 C CA . GLY A 1 116 ? -1.799 -2.973 2.604 1.00 93.56 116 GLY A CA 1
ATOM 928 C C . GLY A 1 116 ? -1.278 -3.042 1.163 1.00 93.56 116 GLY A C 1
ATOM 929 O O . GLY A 1 116 ? -0.090 -3.287 0.962 1.00 93.56 116 GLY A O 1
ATOM 930 N N . GLU A 1 117 ? -2.127 -2.777 0.165 1.00 92.31 117 GLU A N 1
ATOM 931 C CA . GLU A 1 117 ? -1.713 -2.681 -1.244 1.00 92.31 117 GLU A CA 1
ATOM 932 C C . GLU A 1 117 ? -0.671 -1.577 -1.445 1.00 92.31 117 GLU A C 1
ATOM 934 O O . GLU A 1 117 ? 0.394 -1.831 -2.000 1.00 92.31 117 GLU A O 1
ATOM 939 N N . LEU A 1 118 ? -0.950 -0.371 -0.941 1.00 93.19 118 LEU A N 1
ATOM 940 C CA . LEU A 1 118 ? -0.048 0.772 -1.064 1.00 93.19 118 LEU A CA 1
ATOM 941 C C . LEU A 1 118 ? 1.343 0.465 -0.492 1.00 93.19 118 LEU A C 1
ATOM 943 O O . LEU A 1 118 ? 2.350 0.773 -1.124 1.00 93.19 118 LEU A O 1
ATOM 947 N N . LEU A 1 119 ? 1.398 -0.178 0.677 1.00 95.31 119 LEU A N 1
ATOM 948 C CA . LEU A 1 119 ? 2.652 -0.578 1.318 1.00 95.31 119 LEU A CA 1
ATOM 949 C C . LEU A 1 119 ? 3.406 -1.638 0.503 1.00 95.31 119 LEU A C 1
ATOM 951 O O . LEU A 1 119 ? 4.618 -1.532 0.330 1.00 95.31 119 LEU A O 1
ATOM 955 N N . LEU A 1 120 ? 2.698 -2.638 -0.026 1.00 94.12 120 LEU A N 1
ATOM 956 C CA . LEU A 1 120 ? 3.290 -3.691 -0.855 1.00 94.12 120 LEU A CA 1
ATOM 957 C C . LEU A 1 120 ? 3.748 -3.208 -2.231 1.00 94.12 120 LEU A C 1
ATOM 959 O O . LEU A 1 120 ? 4.577 -3.874 -2.857 1.00 94.12 120 LEU A O 1
ATOM 963 N N . ASP A 1 121 ? 3.182 -2.123 -2.746 1.00 92.25 121 ASP A N 1
ATOM 964 C CA . ASP A 1 121 ? 3.535 -1.551 -4.046 1.00 92.25 121 ASP A CA 1
ATOM 965 C C . ASP A 1 121 ? 4.619 -0.483 -3.943 1.00 92.25 121 ASP A C 1
ATOM 967 O O . ASP A 1 121 ? 5.301 -0.213 -4.929 1.00 92.25 121 ASP A O 1
ATOM 971 N N . PHE A 1 122 ? 4.873 0.041 -2.745 1.00 92.56 122 PHE A N 1
ATOM 972 C CA . PHE A 1 122 ? 5.930 1.016 -2.536 1.00 92.56 122 PHE A CA 1
ATOM 973 C C . PHE A 1 122 ? 7.326 0.423 -2.799 1.00 92.56 122 PHE A C 1
ATOM 975 O O . PHE A 1 122 ? 7.680 -0.668 -2.325 1.00 92.56 122 PHE A O 1
ATOM 982 N N . ARG A 1 123 ? 8.128 1.152 -3.582 1.00 89.25 123 ARG A N 1
ATOM 983 C CA . ARG A 1 123 ? 9.512 0.827 -3.952 1.00 89.25 123 ARG A CA 1
ATOM 984 C C . ARG A 1 123 ? 10.401 2.036 -3.675 1.00 89.25 123 ARG A C 1
ATOM 986 O O . ARG A 1 123 ? 9.976 3.164 -3.893 1.00 89.25 123 ARG A O 1
ATOM 993 N N . ALA A 1 124 ? 11.620 1.793 -3.191 1.00 80.38 124 ALA A N 1
ATOM 994 C CA . ALA A 1 124 ? 12.590 2.861 -2.934 1.00 80.38 124 ALA A CA 1
ATOM 995 C C . ALA A 1 124 ? 13.174 3.422 -4.239 1.00 80.38 124 ALA A C 1
ATOM 997 O O . ALA A 1 124 ? 13.433 4.617 -4.337 1.00 80.38 124 ALA A O 1
ATOM 998 N N . ASP A 1 125 ? 13.346 2.552 -5.234 1.00 79.50 125 ASP A N 1
ATOM 999 C CA . ASP A 1 125 ? 13.770 2.884 -6.586 1.00 79.50 125 ASP A CA 1
ATOM 1000 C C . ASP A 1 125 ? 12.919 2.111 -7.606 1.00 79.50 125 ASP A C 1
ATOM 1002 O O . ASP A 1 125 ? 12.309 1.085 -7.290 1.00 79.50 125 ASP A O 1
ATOM 1006 N N . ALA A 1 126 ? 12.856 2.611 -8.841 1.00 72.88 126 ALA A N 1
ATOM 1007 C CA . ALA A 1 126 ? 12.075 1.986 -9.911 1.00 72.88 126 ALA A CA 1
ATOM 1008 C C . ALA A 1 126 ? 12.620 0.609 -10.345 1.00 72.88 126 ALA A C 1
ATOM 1010 O O . ALA A 1 126 ? 11.926 -0.142 -11.029 1.00 72.88 126 ALA A O 1
ATOM 1011 N N . THR A 1 127 ? 13.857 0.279 -9.966 1.00 67.75 127 THR A N 1
ATOM 1012 C CA . THR A 1 127 ? 14.565 -0.944 -10.369 1.00 67.75 127 THR A CA 1
ATOM 1013 C C . THR A 1 127 ? 14.365 -2.112 -9.404 1.00 67.75 127 THR A C 1
ATOM 1015 O O . THR A 1 127 ? 14.564 -3.263 -9.787 1.00 67.75 127 THR A O 1
ATOM 1018 N N . SER A 1 128 ? 13.945 -1.847 -8.167 1.00 78.50 128 SER A N 1
ATOM 1019 C CA . SER A 1 128 ? 13.773 -2.855 -7.132 1.00 78.50 128 SER A CA 1
ATOM 1020 C C . SER A 1 128 ? 12.504 -3.654 -7.387 1.00 78.50 128 SER A C 1
ATOM 1022 O O . SER A 1 128 ? 11.377 -3.159 -7.309 1.00 78.50 128 SER A O 1
ATOM 1024 N N . THR A 1 129 ? 12.679 -4.946 -7.634 1.00 81.88 129 THR A N 1
ATOM 1025 C CA . THR A 1 129 ? 11.572 -5.903 -7.729 1.00 81.88 129 THR A CA 1
ATOM 1026 C C . THR A 1 129 ? 10.901 -6.104 -6.366 1.00 81.88 129 THR A C 1
ATOM 1028 O O . THR A 1 129 ? 9.674 -6.248 -6.281 1.00 81.88 129 THR A O 1
ATOM 1031 N N . THR A 1 130 ? 11.678 -6.012 -5.285 1.00 87.69 130 THR A N 1
ATOM 1032 C CA . THR A 1 130 ? 11.225 -6.273 -3.917 1.00 87.69 130 THR A CA 1
ATOM 1033 C C . THR A 1 130 ? 10.665 -5.013 -3.249 1.00 87.69 130 THR A C 1
ATOM 1035 O O . THR A 1 130 ? 11.281 -3.945 -3.335 1.00 87.69 130 THR A O 1
ATOM 1038 N N . PRO A 1 131 ? 9.503 -5.095 -2.570 1.00 92.62 131 PRO A N 1
ATOM 1039 C CA . PRO A 1 131 ? 8.951 -3.967 -1.830 1.00 92.62 131 PRO A CA 1
ATOM 1040 C C . PRO A 1 131 ? 9.833 -3.509 -0.669 1.00 92.62 131 PRO A C 1
ATOM 1042 O O . PRO A 1 131 ? 10.557 -4.289 -0.041 1.00 92.62 131 PRO A O 1
ATOM 1045 N N . VAL A 1 132 ? 9.695 -2.227 -0.326 1.00 93.25 132 VAL A N 1
ATOM 1046 C CA . VAL A 1 132 ? 10.295 -1.677 0.900 1.00 93.25 132 VAL A CA 1
ATOM 1047 C C . VAL A 1 132 ? 9.565 -2.201 2.139 1.00 93.25 132 VAL A C 1
ATOM 1049 O O . VAL A 1 132 ? 10.207 -2.465 3.161 1.00 93.25 132 VAL A O 1
ATOM 1052 N N . TYR A 1 133 ? 8.249 -2.405 2.033 1.00 96.12 133 TYR A N 1
ATOM 1053 C CA . TYR A 1 133 ? 7.404 -2.838 3.139 1.00 96.12 133 TYR A CA 1
ATOM 1054 C C . TYR A 1 133 ? 6.722 -4.173 2.856 1.00 96.12 133 TYR A C 1
ATOM 1056 O O . TYR A 1 133 ? 6.188 -4.409 1.773 1.00 96.12 133 TYR A O 1
ATOM 1064 N N . CYS A 1 134 ? 6.676 -5.030 3.871 1.00 97.00 134 CYS A N 1
ATOM 1065 C CA . CYS A 1 134 ? 5.817 -6.208 3.883 1.00 97.00 134 CYS A CA 1
ATOM 1066 C C . CYS A 1 134 ? 4.945 -6.167 5.144 1.00 97.00 134 CYS A C 1
ATOM 1068 O O . CYS A 1 134 ? 5.442 -6.503 6.224 1.00 97.00 134 CYS A O 1
ATOM 1070 N N . PRO A 1 135 ? 3.692 -5.683 5.037 1.00 97.25 135 PRO A N 1
ATOM 1071 C CA . PRO A 1 135 ? 2.828 -5.499 6.193 1.00 97.25 135 PRO A CA 1
ATOM 1072 C C . PRO A 1 135 ? 2.324 -6.842 6.731 1.00 97.25 135 PRO A C 1
ATOM 1074 O O . PRO A 1 135 ? 1.728 -7.630 5.996 1.00 97.25 135 PRO A O 1
ATOM 1077 N N . VAL A 1 136 ? 2.507 -7.062 8.031 1.00 97.38 136 VAL A N 1
ATOM 1078 C CA . VAL A 1 136 ? 1.891 -8.157 8.796 1.00 97.38 136 VAL A CA 1
ATOM 1079 C C . VAL A 1 136 ? 1.188 -7.593 10.026 1.00 97.38 136 VAL A C 1
ATOM 1081 O O . VAL A 1 136 ? 1.591 -6.562 10.563 1.00 97.38 136 VAL A O 1
ATOM 1084 N N . LEU A 1 1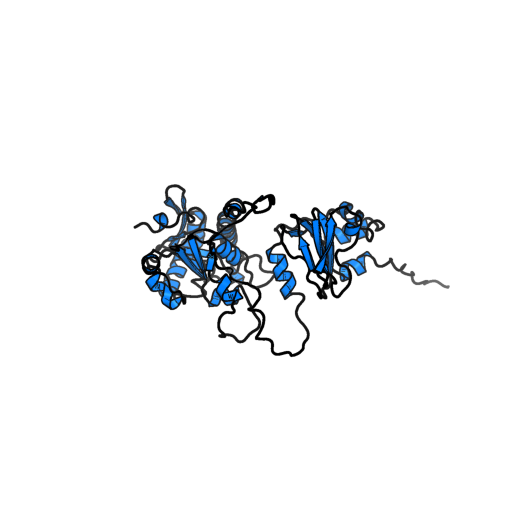37 ? 0.128 -8.254 10.477 1.00 97.56 137 LEU A N 1
ATOM 1085 C CA . LEU A 1 137 ? -0.635 -7.817 11.641 1.00 97.56 137 LEU A CA 1
ATOM 1086 C C . LEU A 1 137 ? -0.068 -8.416 12.923 1.00 97.56 137 LEU A C 1
ATOM 1088 O O . LEU A 1 137 ? 0.219 -9.606 12.979 1.00 97.56 137 LEU A O 1
ATOM 1092 N N . TYR A 1 138 ? 0.040 -7.610 13.969 1.00 97.44 138 TYR A N 1
ATOM 1093 C CA . TYR A 1 138 ? 0.558 -8.023 15.266 1.00 97.44 138 TYR A CA 1
ATOM 1094 C C . TYR A 1 138 ? -0.380 -7.579 16.386 1.00 97.44 138 TYR A C 1
ATOM 1096 O O . TYR A 1 138 ? -0.749 -6.408 16.482 1.00 97.44 138 TYR A O 1
ATOM 1104 N N . ASN A 1 139 ? -0.763 -8.512 17.258 1.00 95.94 139 ASN A N 1
ATOM 1105 C CA . ASN A 1 139 ? -1.575 -8.200 18.430 1.00 95.94 139 ASN A CA 1
ATOM 1106 C C . ASN A 1 139 ? -0.707 -8.060 19.684 1.00 95.94 139 ASN A C 1
ATOM 1108 O O . ASN A 1 139 ? -0.348 -9.051 20.327 1.00 95.94 139 ASN A O 1
ATOM 1112 N N . ARG A 1 140 ? -0.455 -6.814 20.088 1.00 94.12 140 ARG A N 1
ATOM 1113 C CA . ARG A 1 140 ? 0.226 -6.506 21.353 1.00 94.12 140 ARG A CA 1
ATOM 1114 C C . ARG A 1 140 ? -0.695 -6.582 22.579 1.00 94.12 140 ARG A C 1
ATOM 1116 O O . ARG A 1 140 ? -0.213 -6.517 23.703 1.00 94.12 140 ARG A O 1
ATOM 1123 N N . GLY A 1 141 ? -2.009 -6.711 22.383 1.00 94.75 141 GLY A N 1
ATOM 1124 C CA . GLY A 1 141 ? -2.995 -6.702 23.467 1.00 94.75 141 GLY A CA 1
ATOM 1125 C C . GLY A 1 141 ? -3.259 -5.310 24.048 1.00 94.75 141 GLY A C 1
ATOM 1126 O O . GLY A 1 141 ? -3.720 -5.199 25.181 1.00 94.75 141 GLY A O 1
ATOM 1127 N N . LEU A 1 142 ? -2.954 -4.247 23.295 1.00 94.62 142 LEU A N 1
ATOM 1128 C CA . LEU A 1 142 ? -3.207 -2.866 23.703 1.00 94.62 142 LEU A CA 1
ATOM 1129 C C . LEU A 1 142 ? -4.528 -2.351 23.109 1.00 94.62 142 LEU A C 1
ATOM 1131 O O . LEU A 1 142 ? -4.823 -2.634 21.945 1.00 94.62 142 LEU A O 1
ATOM 1135 N N . PRO A 1 143 ? -5.317 -1.576 23.874 1.00 96.81 143 PRO A N 1
ATOM 1136 C CA . PRO A 1 143 ? -6.493 -0.898 23.346 1.00 96.81 143 PRO A CA 1
ATOM 1137 C C . PRO A 1 143 ? -6.106 0.385 22.595 1.00 96.81 143 PRO A C 1
ATOM 1139 O O . PRO A 1 143 ? -5.039 0.964 22.835 1.00 96.81 143 PRO A O 1
ATOM 1142 N N . LEU A 1 144 ? -7.000 0.876 21.734 1.00 96.88 144 LEU A N 1
ATOM 1143 C CA . LEU A 1 144 ? -6.752 2.051 20.888 1.00 96.88 144 LEU A CA 1
ATOM 1144 C C . LEU A 1 144 ? -6.369 3.298 21.685 1.00 96.88 144 LEU A C 1
ATOM 1146 O O . LEU A 1 144 ? -5.423 3.990 21.320 1.00 96.88 144 LEU A O 1
ATOM 1150 N N . GLY A 1 145 ? -7.031 3.555 22.812 1.00 96.81 145 GLY A N 1
ATOM 1151 C CA . GLY A 1 145 ? -6.787 4.731 23.647 1.00 96.81 145 GLY A CA 1
ATOM 1152 C C . GLY A 1 145 ? -5.370 4.803 24.223 1.00 96.81 145 GLY A C 1
ATOM 1153 O O . GLY A 1 145 ? -4.906 5.887 24.561 1.00 96.81 145 GLY A O 1
ATOM 1154 N N . ARG A 1 146 ? -4.645 3.675 24.301 1.00 96.69 146 ARG A N 1
ATOM 1155 C CA . ARG A 1 146 ? -3.230 3.660 24.713 1.00 96.69 146 ARG A CA 1
ATOM 1156 C C . ARG A 1 146 ? -2.284 4.079 23.591 1.00 96.69 146 ARG A C 1
ATOM 1158 O O . ARG A 1 146 ? -1.227 4.627 23.883 1.00 96.69 146 ARG A O 1
ATOM 1165 N N . LEU A 1 147 ? -2.648 3.819 22.336 1.00 94.62 147 LEU A N 1
ATOM 1166 C CA . LEU A 1 147 ? -1.836 4.142 21.159 1.00 94.62 147 LEU A CA 1
ATOM 1167 C C . LEU A 1 147 ? -2.207 5.498 20.550 1.00 94.62 147 LEU A C 1
ATOM 1169 O O . LEU A 1 147 ? -1.356 6.156 19.956 1.00 94.62 147 LEU A O 1
ATOM 1173 N N . ALA A 1 148 ? -3.457 5.928 20.720 1.00 94.88 148 ALA A N 1
ATOM 1174 C CA . ALA A 1 148 ? -4.014 7.098 20.060 1.00 94.88 148 ALA A CA 1
ATOM 1175 C C . ALA A 1 148 ? -3.203 8.397 20.256 1.00 94.88 148 ALA A C 1
ATOM 1177 O O . ALA A 1 148 ? -2.939 9.052 19.246 1.00 94.88 148 ALA A O 1
ATOM 1178 N N . PRO A 1 149 ? -2.707 8.744 21.466 1.00 93.56 149 PRO A N 1
ATOM 1179 C CA . PRO A 1 149 ? -1.917 9.964 21.650 1.00 93.56 149 PRO A CA 1
ATOM 1180 C C . PRO A 1 149 ? -0.635 9.990 20.810 1.00 93.56 149 PRO A C 1
ATOM 1182 O O . PRO A 1 149 ? -0.334 10.997 20.177 1.00 93.56 149 PRO A O 1
ATOM 1185 N N . ALA A 1 150 ? 0.088 8.866 20.740 1.00 90.25 150 ALA A N 1
ATOM 1186 C CA . ALA A 1 150 ? 1.316 8.756 19.949 1.00 90.25 150 ALA A CA 1
ATOM 1187 C C . ALA A 1 150 ? 1.047 8.816 18.435 1.00 90.25 150 ALA A C 1
ATOM 1189 O O . ALA A 1 150 ? 1.924 9.186 17.661 1.00 90.25 150 ALA A O 1
ATOM 1190 N N . LEU A 1 151 ? -0.172 8.468 18.017 1.00 90.50 151 LEU A N 1
ATOM 1191 C CA . LEU A 1 151 ? -0.604 8.448 16.622 1.00 90.50 151 LEU A CA 1
ATOM 1192 C C . LEU A 1 151 ? -1.351 9.720 16.199 1.00 90.50 151 LEU A C 1
ATOM 1194 O O . LEU A 1 151 ? -1.804 9.792 15.055 1.00 90.50 151 LEU A O 1
ATOM 1198 N N . GLY A 1 152 ? -1.509 10.708 17.088 1.00 91.00 152 GLY A N 1
ATOM 1199 C CA . GLY A 1 152 ? -2.316 11.904 16.822 1.00 91.00 152 GLY A CA 1
ATOM 1200 C C . GLY A 1 152 ? -3.783 11.582 16.511 1.00 91.00 152 GLY A C 1
ATOM 1201 O O . GLY A 1 152 ? -4.404 12.258 15.695 1.00 91.00 152 GLY A O 1
ATOM 1202 N N . LEU A 1 153 ? -4.306 10.510 17.109 1.00 92.56 153 LEU A N 1
ATOM 1203 C CA . LEU A 1 153 ? -5.688 10.053 16.989 1.00 92.56 153 LEU A CA 1
ATOM 1204 C C . LEU A 1 153 ? -6.518 10.573 18.167 1.00 92.56 153 LEU A C 1
ATOM 1206 O O . LEU A 1 153 ? -6.057 10.568 19.308 1.00 92.56 153 LEU A O 1
ATOM 1210 N N . ALA A 1 154 ? -7.771 10.938 17.898 1.00 93.88 154 ALA A N 1
ATOM 1211 C CA . ALA A 1 154 ? -8.753 11.324 18.911 1.00 93.88 154 ALA A CA 1
ATOM 1212 C C . ALA A 1 154 ? -10.000 10.422 18.807 1.00 93.88 154 ALA A C 1
ATOM 1214 O O . ALA A 1 154 ? -11.031 10.863 18.302 1.00 93.88 154 ALA A O 1
ATOM 1215 N N . PRO A 1 155 ? -9.899 9.138 19.206 1.00 94.19 155 PRO A N 1
ATOM 1216 C CA . PRO A 1 155 ? -11.005 8.191 19.099 1.00 94.19 155 PRO A CA 1
ATOM 1217 C C . PRO A 1 155 ? -12.127 8.519 20.089 1.00 94.19 155 PRO A C 1
ATOM 1219 O O . PRO A 1 155 ? -11.879 9.062 21.171 1.00 94.19 155 PRO A O 1
ATOM 1222 N N . GLY A 1 156 ? -13.355 8.116 19.759 1.00 93.81 156 GLY A N 1
ATOM 1223 C CA . GLY A 1 156 ? -14.467 8.142 20.711 1.00 93.81 156 GLY A CA 1
ATOM 1224 C C . GLY A 1 156 ? -14.217 7.224 21.919 1.00 93.81 156 GLY A C 1
ATOM 1225 O O . GLY A 1 156 ? -13.386 6.319 21.864 1.00 93.81 156 GLY A O 1
ATOM 1226 N N . LEU A 1 157 ? -14.955 7.414 23.021 1.00 92.75 157 LEU A N 1
ATOM 1227 C CA . LEU A 1 157 ? -14.772 6.627 24.258 1.00 92.75 157 LEU A CA 1
ATOM 1228 C C . LEU A 1 157 ? -14.903 5.108 24.044 1.00 92.75 157 LEU A C 1
ATOM 1230 O O . LEU A 1 157 ? -14.131 4.339 24.619 1.00 92.75 157 LEU A O 1
ATOM 1234 N N . GLU A 1 158 ? -15.859 4.683 23.217 1.00 92.12 1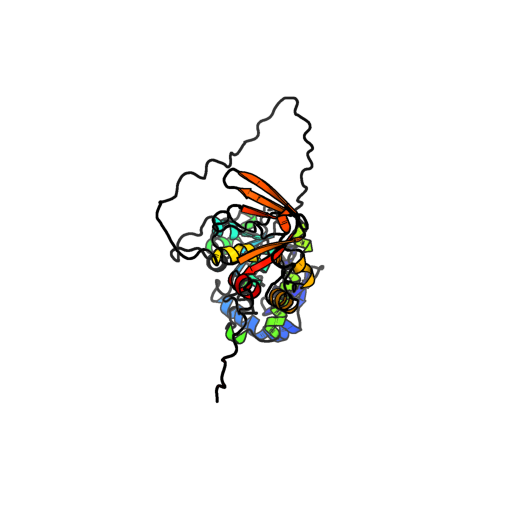58 GLU A N 1
ATOM 1235 C CA . GLU A 1 158 ? -16.063 3.272 22.861 1.00 92.12 158 GLU A CA 1
ATOM 1236 C C . GLU A 1 158 ? -14.907 2.737 22.003 1.00 92.12 158 GLU A C 1
ATOM 1238 O O . GLU A 1 158 ? -14.314 1.704 22.318 1.00 92.12 158 GLU A O 1
ATOM 1243 N N . GLU A 1 159 ? -14.506 3.482 20.969 1.00 93.94 159 GLU A N 1
ATOM 1244 C CA . GLU A 1 159 ? -13.383 3.118 20.095 1.00 93.94 159 GLU A CA 1
ATOM 1245 C C . GLU A 1 159 ? -12.071 3.014 20.878 1.00 93.94 159 GLU A C 1
ATOM 1247 O O . GLU A 1 159 ? -11.297 2.080 20.678 1.00 93.94 159 GLU A O 1
ATOM 1252 N N . ALA A 1 160 ? -11.842 3.930 21.824 1.00 96.31 160 ALA A N 1
ATOM 1253 C CA . ALA A 1 160 ? -10.651 3.972 22.663 1.00 96.31 160 ALA A CA 1
ATOM 1254 C C . ALA A 1 160 ? -10.464 2.696 23.504 1.00 96.31 160 ALA A C 1
ATOM 1256 O O . ALA A 1 160 ? -9.333 2.356 23.858 1.00 96.31 160 ALA A O 1
ATOM 1257 N N . ARG A 1 161 ? -11.546 1.979 23.827 1.00 96.06 161 ARG A N 1
ATOM 1258 C CA . ARG A 1 161 ? -11.508 0.703 24.564 1.00 96.06 161 ARG A CA 1
ATOM 1259 C C . ARG A 1 161 ? -11.355 -0.509 23.647 1.00 96.06 161 ARG A C 1
ATOM 1261 O O . ARG A 1 161 ? -10.995 -1.583 24.128 1.00 96.06 161 ARG A O 1
ATOM 1268 N N . GLY A 1 162 ? -11.622 -0.342 22.353 1.00 95.12 162 GLY A N 1
ATOM 1269 C CA . GLY A 1 162 ? -11.538 -1.400 21.358 1.00 95.12 162 GLY A CA 1
ATOM 1270 C C . GLY A 1 162 ? -10.113 -1.941 21.198 1.00 95.12 162 GLY A C 1
ATOM 1271 O O . GLY A 1 162 ? -9.136 -1.209 21.407 1.00 95.12 162 GLY A O 1
ATOM 1272 N N . PRO A 1 163 ? -9.965 -3.226 20.832 1.00 96.50 163 PRO A N 1
ATOM 1273 C CA . PRO A 1 163 ? -8.657 -3.798 20.571 1.00 96.50 163 PRO A CA 1
ATOM 1274 C C . PRO A 1 163 ? -8.061 -3.228 19.282 1.00 96.50 163 PRO A C 1
ATOM 1276 O O . PRO A 1 163 ? -8.780 -2.868 18.348 1.00 96.50 163 PRO A O 1
ATOM 1279 N N . VAL A 1 164 ? -6.732 -3.204 19.221 1.00 96.25 164 VAL A N 1
ATOM 1280 C CA . VAL A 1 164 ? -5.979 -2.747 18.053 1.00 96.25 164 VAL A CA 1
ATOM 1281 C C . VAL A 1 164 ? -5.001 -3.814 17.599 1.00 96.25 164 VAL A C 1
ATOM 1283 O O . VAL A 1 164 ? -4.393 -4.512 18.410 1.00 96.25 164 VAL A O 1
ATOM 1286 N N . LEU A 1 165 ? -4.835 -3.907 16.284 1.00 97.31 165 LEU A N 1
ATOM 1287 C CA . LEU A 1 165 ? -3.746 -4.647 15.667 1.00 97.31 165 LEU A CA 1
ATOM 1288 C C . LEU A 1 165 ? -2.724 -3.659 15.132 1.00 97.31 165 LEU A C 1
ATOM 1290 O O . LEU A 1 165 ? -3.065 -2.721 14.424 1.00 97.31 165 LEU A O 1
ATOM 1294 N N . GLU A 1 166 ? -1.462 -3.859 15.462 1.00 97.44 166 GLU A N 1
ATOM 1295 C CA . GLU A 1 166 ? -0.377 -3.062 14.907 1.00 97.44 166 GLU A CA 1
ATOM 1296 C C . GLU A 1 166 ? 0.019 -3.649 13.549 1.00 97.44 166 GLU A C 1
ATOM 1298 O O . GLU A 1 166 ? 0.007 -4.867 13.367 1.00 97.44 166 GLU A O 1
ATOM 1303 N N . VAL A 1 167 ? 0.356 -2.798 12.582 1.00 97.75 167 VAL A N 1
ATOM 1304 C CA . VAL A 1 167 ? 0.860 -3.239 11.278 1.00 97.75 167 VAL A CA 1
ATOM 1305 C C . VAL A 1 167 ? 2.371 -3.123 11.295 1.00 97.75 167 VAL A C 1
ATOM 1307 O O . VAL A 1 167 ? 2.901 -2.013 11.305 1.00 97.75 167 VAL A O 1
ATOM 1310 N N . LEU A 1 168 ? 3.065 -4.255 11.309 1.00 97.81 168 LEU A N 1
ATOM 1311 C CA . LEU A 1 168 ? 4.522 -4.304 11.334 1.00 97.81 168 LEU A CA 1
ATOM 1312 C C . LEU A 1 168 ? 5.091 -4.517 9.932 1.00 97.81 168 LEU A C 1
ATOM 1314 O O . LEU A 1 168 ? 4.494 -5.206 9.106 1.00 97.81 168 LEU A O 1
ATOM 1318 N N . ASN A 1 169 ? 6.269 -3.956 9.675 1.00 97.50 169 ASN A N 1
ATOM 1319 C CA . ASN A 1 169 ? 7.055 -4.248 8.486 1.00 97.50 169 ASN A CA 1
ATOM 1320 C C . ASN A 1 169 ? 7.979 -5.438 8.739 1.00 97.50 169 ASN A C 1
ATOM 1322 O O . ASN A 1 169 ? 9.049 -5.277 9.329 1.00 97.50 169 ASN A O 1
ATOM 1326 N N . LEU A 1 170 ? 7.625 -6.618 8.229 1.00 97.25 170 LEU A N 1
ATOM 1327 C CA . LEU A 1 170 ? 8.450 -7.810 8.438 1.00 97.25 170 LEU A CA 1
ATOM 1328 C C . LEU A 1 170 ? 9.845 -7.694 7.799 1.00 97.25 170 LEU A C 1
ATOM 1330 O O . LEU A 1 170 ? 10.783 -8.358 8.230 1.00 97.25 170 LEU A O 1
ATOM 1334 N N . LEU A 1 171 ? 10.010 -6.826 6.795 1.00 96.38 171 LEU A N 1
ATOM 1335 C CA . LEU A 1 171 ? 11.289 -6.613 6.114 1.00 96.38 171 LEU A CA 1
ATOM 1336 C C . LEU A 1 171 ? 12.151 -5.523 6.760 1.00 96.38 171 LEU A C 1
ATOM 1338 O O . LEU A 1 171 ? 13.273 -5.321 6.302 1.00 96.38 171 LEU A O 1
ATOM 1342 N N . ALA A 1 172 ? 11.670 -4.829 7.801 1.00 93.81 172 ALA A N 1
ATOM 1343 C CA . ALA A 1 172 ? 12.398 -3.718 8.419 1.00 93.81 172 ALA A CA 1
ATOM 1344 C C . ALA A 1 172 ? 13.837 -4.071 8.851 1.00 93.81 172 ALA A C 1
ATOM 1346 O O . ALA A 1 172 ? 14.731 -3.301 8.498 1.00 93.81 172 ALA A O 1
ATOM 1347 N N . PRO A 1 173 ? 14.118 -5.224 9.502 1.00 93.12 173 PRO A N 1
ATOM 1348 C CA . PRO A 1 173 ? 15.487 -5.560 9.894 1.00 93.12 173 PRO A CA 1
ATOM 1349 C C . PRO A 1 173 ? 16.356 -6.062 8.728 1.00 93.12 173 PRO A C 1
ATOM 1351 O O . PRO A 1 173 ? 17.564 -6.209 8.891 1.00 93.12 173 PRO A O 1
ATOM 1354 N N . ILE A 1 174 ? 15.774 -6.352 7.556 1.00 94.00 174 ILE A N 1
ATOM 1355 C CA . ILE A 1 174 ? 16.501 -6.914 6.410 1.00 94.00 174 ILE A CA 1
ATOM 1356 C C . ILE A 1 174 ? 16.980 -5.765 5.512 1.00 94.00 174 ILE A C 1
ATOM 1358 O O . ILE A 1 174 ? 16.140 -5.082 4.911 1.00 94.00 174 ILE A O 1
ATOM 1362 N N . PRO A 1 175 ? 18.299 -5.555 5.342 1.00 92.19 175 PRO A N 1
ATOM 1363 C CA . PRO A 1 175 ? 18.818 -4.570 4.395 1.00 92.19 175 PRO A CA 1
ATOM 1364 C C . PRO A 1 175 ? 18.323 -4.860 2.978 1.00 92.19 175 PRO A C 1
ATOM 1366 O O . PRO A 1 175 ? 18.278 -6.022 2.583 1.00 92.19 175 PRO A O 1
ATOM 1369 N N . VAL A 1 176 ? 17.997 -3.824 2.196 1.00 88.44 176 VAL A N 1
ATOM 1370 C CA . VAL A 1 176 ? 17.432 -3.970 0.835 1.00 88.44 176 VAL A CA 1
ATOM 1371 C C . VAL A 1 176 ? 18.278 -4.896 -0.048 1.00 88.44 176 VAL A C 1
ATOM 1373 O O . VAL A 1 176 ? 17.729 -5.774 -0.708 1.00 88.44 176 VAL A O 1
ATOM 1376 N N . SER A 1 177 ? 19.608 -4.796 0.035 1.00 87.44 177 SER A N 1
ATOM 1377 C CA . SER A 1 177 ? 20.558 -5.640 -0.708 1.00 87.44 177 SER A CA 1
ATOM 1378 C C . SER A 1 177 ? 20.495 -7.137 -0.379 1.00 87.44 177 SER A C 1
ATOM 1380 O O . SER A 1 177 ? 21.027 -7.945 -1.131 1.00 87.44 177 SER A O 1
ATOM 1382 N N . ARG A 1 178 ? 19.858 -7.524 0.733 1.00 92.19 178 ARG A N 1
ATOM 1383 C CA . ARG A 1 178 ? 19.691 -8.920 1.171 1.00 92.19 178 ARG A CA 1
ATOM 1384 C C . ARG A 1 178 ? 18.267 -9.442 0.993 1.00 92.19 178 ARG A C 1
ATOM 1386 O O . ARG A 1 178 ? 17.963 -10.543 1.442 1.00 92.19 178 ARG A O 1
ATOM 1393 N N . ARG A 1 179 ? 17.376 -8.655 0.385 1.00 93.94 179 ARG A N 1
ATOM 1394 C CA . ARG A 1 179 ? 15.969 -9.040 0.215 1.00 93.94 179 ARG A CA 1
ATOM 1395 C C . ARG A 1 179 ? 15.707 -9.864 -1.042 1.00 93.94 179 ARG A C 1
ATOM 1397 O O . ARG A 1 179 ? 14.611 -10.398 -1.172 1.00 93.94 179 ARG A O 1
ATOM 1404 N N . ASP A 1 180 ? 16.682 -9.989 -1.939 1.00 91.12 180 ASP A N 1
ATOM 1405 C CA . ASP A 1 180 ? 16.585 -10.842 -3.129 1.00 91.12 180 ASP A CA 1
ATOM 1406 C C . ASP A 1 180 ? 16.879 -12.310 -2.783 1.00 91.12 180 ASP A C 1
ATOM 1408 O O . ASP A 1 180 ? 17.885 -12.897 -3.175 1.00 91.12 180 ASP A O 1
ATOM 1412 N N . VAL A 1 181 ? 16.024 -12.887 -1.935 1.00 94.88 181 VAL A N 1
ATOM 1413 C CA . VAL A 1 181 ? 16.096 -14.295 -1.530 1.00 94.88 181 VAL A CA 1
ATOM 1414 C C . VAL A 1 181 ? 14.728 -14.962 -1.696 1.00 94.88 181 VAL A C 1
ATOM 1416 O O . VAL A 1 181 ? 13.701 -14.315 -1.451 1.00 94.88 181 VAL A O 1
ATOM 1419 N N . PRO A 1 182 ? 14.670 -16.265 -2.041 1.00 96.31 182 PRO A N 1
ATOM 1420 C CA . PRO A 1 182 ? 13.407 -16.957 -2.319 1.00 96.31 182 PRO A CA 1
ATOM 1421 C C . PRO A 1 182 ? 12.369 -16.852 -1.195 1.00 96.31 182 PRO A C 1
ATOM 1423 O O . PRO A 1 182 ? 11.178 -16.711 -1.462 1.00 96.31 182 PRO A O 1
ATOM 1426 N N . ALA A 1 183 ? 12.813 -16.860 0.065 1.00 96.75 183 ALA A N 1
ATOM 1427 C CA . ALA A 1 183 ? 11.929 -16.729 1.221 1.00 96.75 183 ALA A CA 1
ATOM 1428 C C . ALA A 1 183 ? 11.186 -15.380 1.253 1.00 96.75 183 ALA A C 1
ATOM 1430 O O . ALA A 1 183 ? 9.986 -15.347 1.520 1.00 96.75 183 ALA A O 1
ATOM 1431 N N . VAL A 1 184 ? 11.865 -14.271 0.935 1.00 96.56 184 VAL A N 1
ATOM 1432 C CA . VAL A 1 184 ? 11.248 -12.934 0.886 1.00 96.56 184 VAL A CA 1
ATOM 1433 C C . VAL A 1 184 ? 10.292 -12.826 -0.297 1.00 96.56 184 VAL A C 1
ATOM 1435 O O . VAL A 1 184 ? 9.182 -12.324 -0.131 1.00 96.56 184 VAL A O 1
ATOM 1438 N N . ALA A 1 185 ? 10.674 -13.348 -1.465 1.00 95.56 185 ALA A N 1
ATOM 1439 C CA . ALA A 1 185 ? 9.788 -13.391 -2.625 1.00 95.56 185 ALA A CA 1
ATOM 1440 C C . ALA A 1 185 ? 8.500 -14.181 -2.322 1.00 95.56 185 ALA A C 1
ATOM 1442 O O . ALA A 1 185 ? 7.401 -13.704 -2.604 1.00 95.56 185 ALA A O 1
ATOM 1443 N N . MET A 1 186 ? 8.630 -15.343 -1.673 1.00 97.06 186 MET A N 1
ATOM 1444 C CA . MET A 1 186 ? 7.502 -16.171 -1.240 1.00 97.06 186 MET A CA 1
ATOM 1445 C C . MET A 1 186 ? 6.602 -15.442 -0.237 1.00 97.06 186 MET A C 1
ATOM 1447 O O . MET A 1 186 ? 5.382 -15.459 -0.391 1.00 97.06 186 MET A O 1
ATOM 1451 N N . LEU A 1 187 ? 7.183 -14.777 0.766 1.00 97.06 187 LEU A N 1
ATOM 1452 C CA . LEU A 1 187 ? 6.437 -13.972 1.733 1.00 97.06 187 LEU A CA 1
ATOM 1453 C C . LEU A 1 187 ? 5.626 -12.874 1.034 1.00 97.06 187 LEU A C 1
ATOM 1455 O O . LEU A 1 187 ? 4.416 -12.774 1.229 1.00 97.06 187 LEU A O 1
ATOM 1459 N N . VAL A 1 188 ? 6.286 -12.062 0.204 1.00 96.00 188 VAL A N 1
ATOM 1460 C CA . VAL A 1 188 ? 5.663 -10.928 -0.490 1.00 96.00 188 VAL A CA 1
ATOM 1461 C C . VAL A 1 188 ? 4.534 -11.398 -1.401 1.00 96.00 188 VAL A C 1
ATOM 1463 O O . VAL A 1 188 ? 3.462 -10.795 -1.398 1.00 96.00 188 VAL A O 1
ATOM 1466 N N . ASP A 1 189 ? 4.743 -12.477 -2.155 1.00 95.06 189 ASP A N 1
ATOM 1467 C CA . ASP A 1 189 ? 3.724 -13.063 -3.024 1.00 95.06 189 ASP A CA 1
ATOM 1468 C C . ASP A 1 189 ? 2.518 -13.582 -2.225 1.00 95.06 189 ASP A C 1
ATOM 1470 O O . ASP A 1 189 ? 1.377 -13.232 -2.540 1.00 95.06 189 ASP A O 1
ATOM 1474 N N . ARG A 1 190 ? 2.739 -14.335 -1.138 1.00 95.62 190 ARG A N 1
ATOM 1475 C CA . ARG A 1 190 ? 1.644 -14.849 -0.296 1.00 95.62 190 ARG A CA 1
ATOM 1476 C C . ARG A 1 190 ? 0.847 -13.717 0.359 1.00 95.62 190 ARG A C 1
ATOM 1478 O O . ARG A 1 190 ? -0.385 -13.741 0.317 1.00 95.62 190 ARG A O 1
ATOM 1485 N N . VAL A 1 191 ? 1.521 -12.700 0.898 1.00 94.69 191 VAL A N 1
ATOM 1486 C CA . VAL A 1 191 ? 0.873 -11.515 1.489 1.00 94.69 191 VAL A CA 1
ATOM 1487 C C . VAL A 1 191 ? 0.086 -10.745 0.417 1.00 94.69 191 VAL A C 1
ATOM 1489 O O . VAL A 1 191 ? -1.083 -10.414 0.624 1.00 94.69 191 VAL A O 1
ATOM 1492 N N . ARG A 1 192 ? 0.665 -10.546 -0.775 1.00 93.75 192 ARG A N 1
ATOM 1493 C CA . ARG A 1 192 ? 0.015 -9.870 -1.910 1.00 93.75 192 ARG A CA 1
ATOM 1494 C C . ARG A 1 192 ? -1.232 -10.596 -2.402 1.00 93.75 192 ARG A C 1
ATOM 1496 O O . ARG A 1 192 ? -2.267 -9.954 -2.552 1.00 93.75 192 ARG A O 1
ATOM 1503 N N . ARG A 1 193 ? -1.175 -11.912 -2.632 1.00 91.50 193 ARG A N 1
ATOM 1504 C CA . ARG A 1 193 ? -2.330 -12.706 -3.105 1.00 91.50 193 ARG A CA 1
ATOM 1505 C C . ARG A 1 193 ? -3.527 -12.619 -2.167 1.00 91.50 193 ARG A C 1
ATOM 1507 O O . ARG A 1 193 ? -4.670 -12.742 -2.602 1.00 91.50 193 ARG A O 1
ATOM 1514 N N . ARG A 1 194 ? -3.269 -12.441 -0.873 1.00 90.12 194 ARG A N 1
ATOM 1515 C CA . ARG A 1 194 ? -4.313 -12.376 0.145 1.00 90.12 194 ARG A CA 1
ATOM 1516 C C . ARG A 1 194 ? -4.864 -10.956 0.331 1.00 90.12 194 ARG A C 1
ATOM 1518 O O . ARG A 1 194 ? -6.076 -10.809 0.457 1.00 90.12 194 ARG A O 1
ATOM 1525 N N . LEU A 1 195 ? -4.013 -9.927 0.248 1.00 87.56 195 LEU A N 1
ATOM 1526 C CA . LEU A 1 195 ? -4.423 -8.514 0.268 1.00 87.56 195 LEU A CA 1
ATOM 1527 C C . LEU A 1 195 ? -5.165 -8.083 -1.007 1.00 87.56 195 LEU A C 1
ATOM 1529 O O . LEU A 1 195 ? -6.149 -7.348 -0.945 1.00 87.56 195 LEU A O 1
ATOM 1533 N N . VAL A 1 196 ? -4.714 -8.540 -2.176 1.00 74.44 196 VAL A N 1
ATOM 1534 C CA . VAL A 1 196 ? -5.256 -8.142 -3.482 1.00 74.44 196 VAL A CA 1
ATOM 1535 C C . VAL A 1 196 ? -6.386 -9.090 -3.888 1.00 74.44 196 VAL A C 1
ATOM 1537 O O . VAL A 1 196 ? -6.281 -9.860 -4.840 1.00 74.44 196 VAL A O 1
ATOM 1540 N N . ARG A 1 197 ? -7.515 -9.035 -3.175 1.00 66.75 197 ARG A N 1
ATOM 1541 C CA . ARG A 1 197 ? -8.766 -9.658 -3.635 1.00 66.75 197 ARG A CA 1
ATOM 1542 C C . ARG A 1 197 ? -9.604 -8.629 -4.385 1.00 66.75 197 ARG A C 1
ATOM 1544 O O . ARG A 1 197 ? -10.280 -7.802 -3.777 1.00 66.75 197 ARG A O 1
ATOM 1551 N N . LYS A 1 198 ? -9.568 -8.690 -5.724 1.00 55.78 198 LYS A N 1
ATOM 1552 C CA . LYS A 1 198 ? -10.353 -7.806 -6.614 1.00 55.78 198 LYS A CA 1
ATOM 1553 C C . LYS A 1 198 ? -11.852 -7.819 -6.283 1.00 55.78 198 LYS A C 1
ATOM 1555 O O . LYS A 1 198 ? -12.513 -6.800 -6.435 1.00 55.78 198 LYS A O 1
ATOM 1560 N N . GLU A 1 199 ? -12.366 -8.939 -5.785 1.00 54.44 199 GLU A N 1
ATOM 1561 C CA . GLU A 1 199 ? -13.783 -9.108 -5.448 1.00 54.44 199 GLU A CA 1
ATOM 1562 C C . GLU A 1 199 ? -14.214 -8.260 -4.245 1.00 54.44 199 GLU A C 1
ATOM 1564 O O . GLU A 1 199 ? -15.299 -7.687 -4.265 1.00 54.44 199 GLU A O 1
ATOM 1569 N N . MET A 1 200 ? -13.338 -8.058 -3.252 1.00 53.75 200 MET A N 1
ATOM 1570 C CA . MET A 1 200 ? -13.657 -7.220 -2.086 1.00 53.75 200 MET A CA 1
ATOM 1571 C C . MET A 1 200 ? -13.562 -5.716 -2.380 1.00 53.75 200 MET A C 1
ATOM 1573 O O . MET A 1 200 ? -14.096 -4.912 -1.619 1.00 53.75 200 MET A O 1
ATOM 1577 N N . ARG A 1 201 ? -12.964 -5.319 -3.518 1.00 57.00 201 ARG A N 1
ATOM 1578 C CA . ARG A 1 201 ? -12.993 -3.924 -4.003 1.00 57.00 201 ARG A CA 1
ATOM 1579 C C . ARG A 1 201 ? -14.380 -3.491 -4.483 1.00 57.00 201 ARG A C 1
ATOM 1581 O O . ARG A 1 201 ? -14.597 -2.300 -4.670 1.00 57.00 201 ARG A O 1
ATOM 1588 N N . ARG A 1 202 ? -15.301 -4.435 -4.713 1.00 48.53 202 ARG A N 1
ATOM 1589 C CA . ARG A 1 202 ? -16.626 -4.167 -5.293 1.00 48.53 202 ARG A CA 1
ATOM 1590 C C . ARG A 1 202 ? -17.731 -3.917 -4.260 1.00 48.53 202 ARG A C 1
ATOM 1592 O O . ARG A 1 202 ? -18.853 -3.632 -4.657 1.00 48.53 202 ARG A O 1
ATOM 1599 N N . THR A 1 203 ? -17.444 -4.004 -2.960 1.00 39.81 203 THR A N 1
ATOM 1600 C CA . THR A 1 203 ? -18.497 -4.058 -1.924 1.00 39.81 203 THR A CA 1
ATOM 1601 C C . THR A 1 203 ? -18.979 -2.716 -1.370 1.00 39.81 203 THR A C 1
ATOM 1603 O O . THR A 1 203 ? -19.838 -2.701 -0.494 1.00 39.81 203 THR A O 1
ATOM 1606 N N . SER A 1 204 ? -18.518 -1.585 -1.897 1.00 42.97 204 SER A N 1
ATOM 1607 C CA . SER A 1 204 ? -19.223 -0.316 -1.698 1.00 42.97 204 SER A CA 1
ATOM 1608 C C . SER A 1 204 ? -20.166 -0.148 -2.878 1.00 42.97 204 SER A C 1
ATOM 1610 O O . SER A 1 204 ? -19.720 0.191 -3.972 1.00 42.97 204 SER A O 1
ATOM 1612 N N . GLY A 1 205 ? -21.447 -0.459 -2.673 1.00 35.19 205 GLY A N 1
ATOM 1613 C CA . GLY A 1 205 ? -22.488 -0.317 -3.682 1.00 35.19 205 GLY A CA 1
ATOM 1614 C C . GLY A 1 205 ? -22.497 1.088 -4.279 1.00 35.19 205 GLY A C 1
ATOM 1615 O O . GLY A 1 205 ? -23.127 1.995 -3.749 1.00 35.19 205 GLY A O 1
ATOM 1616 N N . PHE A 1 206 ? -21.847 1.251 -5.429 1.00 33.53 206 PHE A N 1
ATOM 1617 C CA . PHE A 1 206 ? -22.268 2.221 -6.425 1.00 33.53 206 PHE A CA 1
ATOM 1618 C C . PHE A 1 206 ? -23.574 1.688 -7.020 1.00 33.53 206 PHE A C 1
ATOM 1620 O O . PHE A 1 206 ? -23.609 1.178 -8.137 1.00 33.53 206 PHE A O 1
ATOM 1627 N N . SER A 1 207 ? -24.665 1.769 -6.254 1.00 29.62 207 SER A N 1
ATOM 1628 C CA . SER A 1 207 ? -25.971 1.899 -6.880 1.00 29.62 207 SER A CA 1
ATOM 1629 C C . SER A 1 207 ? -25.942 3.264 -7.554 1.00 29.62 207 SER A C 1
ATOM 1631 O O . SER A 1 207 ? -26.128 4.291 -6.897 1.00 29.62 207 SER A O 1
ATOM 1633 N N . LEU A 1 208 ? -25.614 3.286 -8.847 1.00 33.69 208 LEU A N 1
ATOM 1634 C CA . LEU A 1 208 ? -26.004 4.401 -9.693 1.00 33.69 208 LEU A CA 1
ATOM 1635 C C . LEU A 1 208 ? -27.496 4.610 -9.438 1.00 33.69 208 LEU A C 1
ATOM 1637 O O . LEU A 1 208 ? -28.310 3.720 -9.680 1.00 33.69 208 LEU A O 1
ATOM 1641 N N . LEU A 1 209 ? -27.825 5.755 -8.850 1.00 31.64 209 LEU A N 1
ATOM 1642 C CA . LEU A 1 209 ? -29.176 6.274 -8.824 1.00 31.64 209 LEU A CA 1
ATOM 1643 C C . LEU A 1 209 ? -29.594 6.478 -10.282 1.00 31.64 209 LEU A C 1
ATOM 1645 O O . LEU A 1 209 ? -29.429 7.564 -10.828 1.00 31.64 209 LEU A O 1
ATOM 1649 N N . ASP A 1 210 ? -30.166 5.442 -10.892 1.00 29.00 210 ASP A N 1
ATOM 1650 C CA . ASP A 1 210 ? -31.166 5.600 -11.942 1.00 29.00 210 ASP A CA 1
ATOM 1651 C C . ASP A 1 210 ? -32.391 6.252 -11.289 1.00 29.00 210 ASP A C 1
ATOM 1653 O O . ASP A 1 210 ? -33.393 5.621 -10.956 1.00 29.00 210 ASP A O 1
ATOM 1657 N N . ARG A 1 211 ? -32.288 7.558 -11.033 1.00 30.19 211 ARG A N 1
ATOM 1658 C CA . ARG A 1 211 ? -33.449 8.424 -10.876 1.00 30.19 211 ARG A CA 1
ATOM 1659 C C . ARG A 1 211 ? -33.624 9.158 -12.188 1.00 30.19 211 ARG A C 1
ATOM 1661 O O . ARG A 1 211 ? -33.106 10.249 -12.395 1.00 30.19 211 ARG A O 1
ATOM 1668 N N . VAL A 1 212 ? -34.375 8.500 -13.064 1.00 30.31 212 VAL A N 1
ATOM 1669 C CA . VAL A 1 212 ? -35.118 9.126 -14.154 1.00 30.31 212 VAL A CA 1
ATOM 1670 C C . VAL A 1 212 ? -35.779 10.392 -13.608 1.00 30.31 212 VAL A C 1
ATOM 1672 O O . VAL A 1 212 ? -36.540 10.341 -12.641 1.00 30.31 212 VAL A O 1
ATOM 1675 N N . HIS A 1 213 ? -35.454 11.532 -14.211 1.00 31.97 213 HIS A N 1
ATOM 1676 C CA . HIS A 1 213 ? -36.123 12.798 -13.957 1.00 31.97 213 HIS A CA 1
ATOM 1677 C C . HIS A 1 213 ? -37.613 12.677 -14.307 1.00 31.97 213 HIS A C 1
ATOM 1679 O O . HIS A 1 213 ? -37.993 12.752 -15.472 1.00 31.97 213 HIS A O 1
ATOM 1685 N N . ALA A 1 214 ? -38.456 12.529 -13.288 1.00 30.81 214 ALA A N 1
ATOM 1686 C CA . ALA A 1 214 ? -39.824 13.026 -13.312 1.00 30.81 214 ALA A CA 1
ATOM 1687 C C . ALA A 1 214 ? -39.849 14.326 -12.493 1.00 30.81 214 ALA A C 1
ATOM 1689 O O . ALA A 1 214 ? -39.301 14.382 -11.391 1.00 30.81 214 ALA A O 1
ATOM 1690 N N . ALA A 1 215 ? -40.401 15.384 -13.083 1.00 31.34 215 ALA A N 1
ATOM 1691 C CA . ALA A 1 215 ? -40.426 16.735 -12.531 1.00 31.34 215 ALA A CA 1
ATOM 1692 C C . ALA A 1 215 ? -41.175 16.817 -11.179 1.00 31.34 215 ALA A C 1
ATOM 1694 O O . ALA A 1 215 ? -42.130 16.064 -10.974 1.00 31.34 215 ALA A O 1
ATOM 1695 N N . PRO A 1 216 ? -40.785 17.735 -10.271 1.00 38.00 216 PRO A N 1
ATOM 1696 C CA . PRO A 1 216 ? -41.405 17.863 -8.961 1.00 38.00 216 PRO A CA 1
ATOM 1697 C C . PRO A 1 216 ? -42.627 18.791 -8.993 1.00 38.00 216 PRO A C 1
ATOM 1699 O O . PRO A 1 216 ? -42.566 19.911 -9.498 1.00 38.00 216 PRO A O 1
ATOM 1702 N N . GLY A 1 217 ? -43.716 18.322 -8.386 1.00 31.36 217 GLY A N 1
ATOM 1703 C CA . GLY A 1 217 ? -44.782 19.154 -7.844 1.00 31.36 217 GLY A CA 1
ATOM 1704 C C . GLY A 1 217 ? -44.644 19.210 -6.324 1.00 31.36 217 GLY A C 1
ATOM 1705 O O . GLY A 1 217 ? -44.890 18.214 -5.660 1.00 31.36 217 GLY A O 1
ATOM 1706 N N . ASP A 1 218 ? -44.208 20.375 -5.857 1.00 32.88 218 ASP A N 1
ATOM 1707 C CA . ASP A 1 218 ? -44.554 21.085 -4.620 1.00 32.88 218 ASP A CA 1
ATOM 1708 C C . ASP A 1 218 ? -44.415 20.461 -3.206 1.00 32.88 218 ASP A C 1
ATOM 1710 O O . ASP A 1 218 ? -44.797 19.330 -2.921 1.00 32.88 218 ASP A O 1
ATOM 1714 N N . ALA A 1 219 ? -43.969 21.353 -2.311 1.00 31.91 219 ALA A N 1
ATOM 1715 C CA . ALA A 1 219 ? -44.043 21.381 -0.846 1.00 31.91 219 ALA A CA 1
ATOM 1716 C C . ALA A 1 219 ? -43.161 20.446 0.024 1.00 31.91 219 ALA A C 1
ATOM 1718 O O . ALA A 1 219 ? -43.550 19.352 0.417 1.00 31.91 219 ALA A O 1
ATOM 1719 N N . GLY A 1 220 ? -42.050 21.029 0.506 1.00 31.55 220 GLY A N 1
ATOM 1720 C CA . GLY A 1 220 ? -41.795 21.172 1.950 1.00 31.55 220 GLY A CA 1
ATOM 1721 C C . GLY A 1 220 ? -40.908 20.136 2.650 1.00 31.55 220 GLY A C 1
ATOM 1722 O O . GLY A 1 220 ? -41.391 19.077 3.030 1.00 31.55 220 GLY A O 1
ATOM 1723 N N . ALA A 1 221 ? -39.648 20.503 2.923 1.00 30.75 221 ALA A N 1
ATOM 1724 C CA . ALA A 1 221 ? -38.987 20.395 4.238 1.00 30.75 221 ALA A CA 1
ATOM 1725 C C . ALA A 1 221 ? -37.477 20.676 4.116 1.00 30.75 221 ALA A C 1
ATOM 1727 O O . ALA A 1 221 ? -36.802 20.143 3.236 1.00 30.75 221 ALA A O 1
ATOM 1728 N N . ASP A 1 222 ? -36.974 21.505 5.029 1.00 38.28 222 ASP A N 1
ATOM 1729 C CA . ASP A 1 222 ? -35.584 21.934 5.177 1.00 38.28 222 ASP A CA 1
ATOM 1730 C C . ASP A 1 222 ? -34.565 20.782 5.160 1.00 38.28 222 ASP A C 1
ATOM 1732 O O . ASP A 1 222 ? -34.615 19.874 5.991 1.00 38.28 222 ASP A O 1
ATOM 1736 N N . PHE A 1 223 ? -33.570 20.880 4.276 1.00 29.16 223 PHE A N 1
ATOM 1737 C CA . PHE A 1 223 ? -32.292 20.178 4.395 1.00 29.16 223 PHE A CA 1
ATOM 1738 C C . PHE A 1 223 ? -31.160 21.129 3.997 1.00 29.16 223 PHE A C 1
ATOM 1740 O O . PHE A 1 223 ? -31.217 21.775 2.954 1.00 29.16 223 PHE A O 1
ATOM 1747 N N . PHE A 1 224 ? -30.142 21.214 4.855 1.00 29.52 224 PHE A N 1
ATOM 1748 C CA . PHE A 1 224 ? -28.954 22.043 4.673 1.00 29.52 224 PHE A CA 1
ATOM 1749 C C . PHE A 1 224 ? -28.231 21.718 3.360 1.00 29.52 224 PHE A C 1
ATOM 1751 O O . PHE A 1 224 ? -27.668 20.634 3.195 1.00 29.52 224 PHE A O 1
ATOM 1758 N N . ASP A 1 225 ? -28.216 22.700 2.466 1.00 28.77 225 ASP A N 1
ATOM 1759 C CA . ASP A 1 225 ? -27.365 22.764 1.286 1.00 28.77 225 ASP A CA 1
ATOM 1760 C C . ASP A 1 225 ? -25.988 23.286 1.731 1.00 28.77 225 ASP A C 1
ATOM 1762 O O . ASP A 1 225 ? -25.836 24.451 2.101 1.00 28.77 225 ASP A O 1
ATOM 1766 N N . VAL A 1 226 ? -24.987 22.403 1.802 1.00 32.34 226 VAL A N 1
ATOM 1767 C CA . VAL A 1 226 ? -23.593 22.816 2.022 1.00 32.34 226 VAL A CA 1
ATOM 1768 C C . VAL A 1 226 ? -22.965 23.022 0.654 1.00 32.34 226 VAL A C 1
ATOM 1770 O O . VAL A 1 226 ? -22.465 22.085 0.022 1.00 32.34 226 VAL A O 1
ATOM 1773 N N . ASP A 1 227 ? -23.014 24.279 0.226 1.00 32.41 227 ASP A N 1
ATOM 1774 C CA . ASP A 1 227 ? -22.302 24.815 -0.920 1.00 32.41 227 ASP A CA 1
ATOM 1775 C C . ASP A 1 227 ? -20.804 24.467 -0.823 1.00 32.41 227 ASP A C 1
ATOM 1777 O O . ASP A 1 227 ? -20.099 24.828 0.119 1.00 32.41 227 ASP A O 1
ATOM 1781 N N . ARG A 1 228 ? -20.312 23.697 -1.797 1.00 39.41 228 ARG A N 1
ATOM 1782 C CA . ARG A 1 228 ? -18.910 23.260 -1.905 1.00 39.41 228 ARG A CA 1
ATOM 1783 C C . ARG A 1 228 ? -18.068 24.177 -2.799 1.00 39.41 228 ARG A C 1
ATOM 1785 O O . ARG A 1 228 ? -17.010 23.744 -3.266 1.00 39.41 228 ARG A O 1
ATOM 1792 N N . ARG A 1 229 ? -18.513 25.403 -3.093 1.00 34.91 229 ARG A N 1
ATOM 1793 C CA . ARG A 1 229 ? -17.803 26.301 -4.022 1.00 34.91 229 ARG A CA 1
ATOM 1794 C C . ARG A 1 229 ? -17.031 27.460 -3.387 1.00 34.91 229 ARG A C 1
ATOM 1796 O O . ARG A 1 229 ? -16.197 28.016 -4.099 1.00 34.91 229 ARG A O 1
ATOM 1803 N N . ASP A 1 230 ? -17.150 27.717 -2.084 1.00 30.38 230 ASP A N 1
ATOM 1804 C CA . ASP A 1 230 ? -16.523 28.909 -1.478 1.00 30.38 230 ASP A CA 1
ATOM 1805 C C . ASP A 1 230 ? -15.134 28.721 -0.829 1.00 30.38 230 ASP A C 1
ATOM 1807 O O . ASP A 1 230 ? -14.428 29.701 -0.607 1.00 30.38 230 ASP A O 1
ATOM 1811 N N . ASP A 1 231 ? -14.626 27.495 -0.664 1.00 32.94 231 ASP A N 1
ATOM 1812 C CA . ASP A 1 231 ? -13.303 27.258 -0.038 1.00 32.94 231 ASP A CA 1
ATOM 1813 C C . ASP A 1 231 ? -12.094 27.345 -1.005 1.00 32.94 231 ASP A C 1
ATOM 1815 O O . ASP A 1 231 ? -11.011 26.824 -0.729 1.00 32.94 231 ASP A O 1
ATOM 1819 N N . ARG A 1 232 ? -12.240 27.982 -2.178 1.00 36.16 232 ARG A N 1
ATOM 1820 C CA . ARG A 1 232 ? -11.133 28.155 -3.152 1.00 36.16 232 ARG A CA 1
ATOM 1821 C C . ARG A 1 232 ? -10.540 29.556 -3.233 1.00 36.16 232 ARG A C 1
ATOM 1823 O O . ARG A 1 232 ? -9.582 29.756 -3.981 1.00 36.16 232 ARG A O 1
ATOM 1830 N N . ALA A 1 233 ? -11.035 30.505 -2.453 1.00 30.80 233 ALA A N 1
ATOM 1831 C CA . ALA A 1 233 ? -10.363 31.782 -2.281 1.00 30.80 233 ALA A CA 1
ATOM 1832 C C . ALA A 1 233 ? -9.469 31.719 -1.035 1.00 30.80 233 ALA A C 1
ATOM 1834 O O . ALA A 1 233 ? -9.892 31.236 0.003 1.00 30.80 233 ALA A O 1
ATOM 1835 N N . VAL A 1 234 ? -8.258 32.274 -1.125 1.00 38.75 234 VAL A N 1
ATOM 1836 C CA . VAL A 1 234 ? -7.288 32.452 -0.022 1.00 38.75 234 VAL A CA 1
ATOM 1837 C C . VAL A 1 234 ? -6.333 31.273 0.222 1.00 38.75 234 VAL A C 1
ATOM 1839 O O . VAL A 1 234 ? -6.369 30.609 1.248 1.00 38.75 234 VAL A O 1
ATOM 1842 N N . THR A 1 235 ? -5.393 31.052 -0.703 1.00 31.00 235 THR A N 1
ATOM 1843 C CA . THR A 1 235 ? -3.934 31.192 -0.452 1.00 31.00 235 THR A CA 1
ATOM 1844 C C . THR A 1 235 ? -3.141 30.778 -1.695 1.00 31.00 235 THR A C 1
ATOM 1846 O O . THR A 1 235 ? -2.769 29.625 -1.879 1.00 31.00 235 THR A O 1
ATOM 1849 N N . LEU A 1 236 ? -2.835 31.747 -2.554 1.00 29.25 236 LEU A N 1
ATOM 1850 C CA . LEU A 1 236 ? -1.711 31.647 -3.482 1.00 29.25 236 LEU A CA 1
ATOM 1851 C C . LEU A 1 236 ? -0.860 32.904 -3.304 1.00 29.25 236 LEU A C 1
ATOM 1853 O O . LEU A 1 236 ? -1.345 33.994 -3.607 1.00 29.25 236 LEU A O 1
ATOM 1857 N N . PRO A 1 237 ? 0.404 32.797 -2.871 1.00 31.31 237 PRO A N 1
ATOM 1858 C CA . PRO A 1 237 ? 1.417 33.724 -3.322 1.00 31.31 237 PRO A CA 1
ATOM 1859 C C . PRO A 1 237 ? 1.782 33.340 -4.758 1.00 31.31 237 PRO A C 1
ATOM 1861 O O . PRO A 1 237 ? 2.264 32.246 -5.046 1.00 31.31 237 PRO A O 1
ATOM 1864 N N . THR A 1 238 ? 1.513 34.267 -5.665 1.00 36.16 238 THR A N 1
ATOM 1865 C CA . THR A 1 238 ? 2.036 34.322 -7.028 1.00 36.16 238 THR A CA 1
ATOM 1866 C C . THR A 1 238 ? 3.567 34.336 -7.030 1.00 36.16 238 THR A C 1
ATOM 1868 O O . THR A 1 238 ? 4.168 35.193 -6.385 1.00 36.16 238 THR A O 1
ATOM 1871 N N . GLY A 1 239 ? 4.196 33.450 -7.808 1.00 29.05 239 GLY A N 1
ATOM 1872 C CA . GLY A 1 239 ? 5.636 33.497 -8.075 1.00 29.05 239 GLY A CA 1
ATOM 1873 C C . GLY A 1 239 ? 6.142 32.309 -8.897 1.00 29.05 239 GLY A C 1
ATOM 1874 O O . GLY A 1 239 ? 6.215 31.196 -8.398 1.00 29.05 239 GLY A O 1
ATOM 1875 N N . PHE A 1 240 ? 6.468 32.581 -10.163 1.00 28.58 240 PHE A N 1
ATOM 1876 C CA . PHE A 1 240 ? 7.253 31.796 -11.132 1.00 28.58 240 PHE A CA 1
ATOM 1877 C C . PHE A 1 240 ? 8.417 30.995 -10.496 1.00 28.58 240 PHE A C 1
ATOM 1879 O O . PHE A 1 240 ? 9.018 31.469 -9.544 1.00 28.58 240 PHE A O 1
ATOM 1886 N N . GLY A 1 241 ? 8.883 29.841 -10.981 1.00 29.91 241 GLY A N 1
ATOM 1887 C CA . GLY A 1 241 ? 8.621 29.075 -12.192 1.00 29.91 241 GLY A CA 1
ATOM 1888 C C . GLY A 1 241 ? 9.629 27.913 -12.311 1.00 29.91 241 GLY A C 1
ATOM 1889 O O . GLY A 1 241 ? 10.565 27.808 -11.529 1.00 29.91 241 GLY A O 1
ATOM 1890 N N . GLN A 1 242 ? 9.419 27.108 -13.356 1.00 36.50 242 GLN A N 1
ATOM 1891 C CA . GLN A 1 242 ? 10.351 26.187 -14.026 1.00 36.50 242 GLN A CA 1
ATOM 1892 C C . GLN A 1 242 ? 10.842 24.912 -13.312 1.00 36.50 242 GLN A C 1
ATOM 1894 O O . GLN A 1 242 ? 11.707 24.931 -12.448 1.00 36.50 242 GLN A O 1
ATOM 1899 N N . GLY A 1 243 ? 10.431 23.782 -13.903 1.00 34.72 243 GLY A N 1
ATOM 1900 C CA . GLY A 1 243 ? 11.362 22.694 -14.211 1.00 34.72 243 GLY A CA 1
ATOM 1901 C C . GLY A 1 243 ? 11.268 21.455 -13.329 1.00 34.72 243 GLY A C 1
ATOM 1902 O O . GLY A 1 243 ? 12.206 21.164 -12.603 1.00 34.72 243 GLY A O 1
ATOM 1903 N N . GLY A 1 244 ? 10.188 20.675 -13.446 1.00 36.09 244 GLY A N 1
ATOM 1904 C CA . GLY A 1 244 ? 10.178 19.319 -12.883 1.00 36.09 244 GLY A CA 1
ATOM 1905 C C . GLY A 1 244 ? 8.798 18.697 -12.713 1.00 36.09 244 GLY A C 1
ATOM 1906 O O . GLY A 1 244 ? 8.476 18.286 -11.616 1.00 36.09 244 GLY A O 1
ATOM 1907 N N . ASP A 1 245 ? 7.962 18.654 -13.756 1.00 44.47 245 ASP A N 1
ATOM 1908 C CA . ASP A 1 245 ? 6.526 18.338 -13.572 1.00 44.47 245 ASP A CA 1
ATOM 1909 C C . ASP A 1 245 ? 6.001 17.202 -14.477 1.00 44.47 245 ASP A C 1
ATOM 1911 O O . ASP A 1 245 ? 4.832 16.828 -14.431 1.00 44.47 245 ASP A O 1
ATOM 1915 N N . ALA A 1 246 ? 6.858 16.626 -15.328 1.00 42.69 246 ALA A N 1
ATOM 1916 C CA . ALA A 1 246 ? 6.461 15.514 -16.197 1.00 42.69 246 ALA A CA 1
ATOM 1917 C C . ALA A 1 246 ? 6.538 14.155 -15.475 1.00 42.69 246 ALA A C 1
ATOM 1919 O O . ALA A 1 246 ? 5.639 13.334 -15.631 1.00 42.69 246 ALA A O 1
ATOM 1920 N N . GLY A 1 247 ? 7.581 13.928 -14.664 1.00 41.19 247 GLY A N 1
ATOM 1921 C CA . GLY A 1 247 ? 7.791 12.662 -13.945 1.00 41.19 247 GLY A CA 1
ATOM 1922 C C . GLY A 1 247 ? 6.788 12.437 -12.810 1.00 41.19 247 GLY A C 1
ATOM 1923 O O . GLY A 1 247 ? 6.142 11.397 -12.761 1.00 41.19 247 GLY A O 1
ATOM 1924 N N . GLU A 1 248 ? 6.576 13.456 -11.971 1.00 41.88 248 GLU A N 1
ATOM 1925 C CA . GLU A 1 248 ? 5.688 13.410 -10.793 1.00 41.88 248 GLU A CA 1
ATOM 1926 C C . GLU A 1 248 ? 4.209 13.160 -11.165 1.00 41.88 248 GLU A C 1
ATOM 1928 O O . GLU A 1 248 ? 3.429 12.600 -10.393 1.00 41.88 248 GLU A O 1
ATOM 1933 N N . ARG A 1 249 ? 3.804 13.543 -12.384 1.00 51.22 249 ARG A N 1
ATOM 1934 C CA . ARG A 1 249 ? 2.424 13.386 -12.874 1.00 51.22 249 ARG A CA 1
ATOM 1935 C C . ARG A 1 249 ? 2.173 12.056 -13.585 1.00 51.22 249 ARG A C 1
ATOM 1937 O O . ARG A 1 249 ? 1.048 11.563 -13.530 1.00 51.22 249 ARG A O 1
ATOM 1944 N N . ILE A 1 250 ? 3.195 11.454 -14.202 1.00 47.19 250 ILE A N 1
ATOM 1945 C CA . ILE A 1 250 ? 3.117 10.083 -14.741 1.00 47.19 250 ILE A CA 1
ATOM 1946 C C . ILE A 1 250 ? 2.916 9.085 -13.591 1.00 47.19 250 ILE A C 1
ATOM 1948 O O . ILE A 1 250 ? 2.061 8.208 -13.699 1.00 47.19 250 ILE A O 1
ATOM 1952 N N . GLU A 1 251 ? 3.576 9.297 -12.444 1.00 49.28 251 GLU A N 1
ATOM 1953 C CA . GLU A 1 251 ? 3.386 8.477 -11.234 1.00 49.28 251 GLU A CA 1
ATOM 1954 C C . GLU A 1 251 ? 1.920 8.431 -10.760 1.00 49.28 251 GLU A C 1
ATOM 1956 O O . GLU A 1 251 ? 1.439 7.397 -10.285 1.00 49.28 251 GLU A O 1
ATOM 1961 N N . GLN A 1 252 ? 1.167 9.529 -10.919 1.00 53.03 252 GLN A N 1
ATOM 1962 C CA . GLN A 1 252 ? -0.247 9.573 -10.529 1.00 53.03 252 GLN A CA 1
ATOM 1963 C C . GLN A 1 252 ? -1.141 8.722 -11.431 1.00 53.03 252 GLN A C 1
ATOM 1965 O O . GLN A 1 252 ? -2.109 8.141 -10.934 1.00 53.03 252 GLN A O 1
ATOM 1970 N N . VAL A 1 253 ? -0.839 8.641 -12.730 1.00 52.31 253 VAL A N 1
ATOM 1971 C CA . VAL A 1 253 ? -1.602 7.817 -13.677 1.00 52.31 253 VAL A CA 1
ATOM 1972 C C . VAL A 1 253 ? -1.185 6.351 -13.568 1.00 52.31 253 VAL A C 1
ATOM 1974 O O . VAL A 1 253 ? -2.064 5.491 -13.533 1.00 52.31 253 VAL A O 1
ATOM 1977 N N . ASP A 1 254 ? 0.111 6.066 -13.386 1.00 56.12 254 ASP A N 1
ATOM 1978 C CA . ASP A 1 254 ? 0.656 4.717 -13.159 1.00 56.12 254 ASP A CA 1
ATOM 1979 C C . ASP A 1 254 ? -0.038 3.983 -12.005 1.00 56.12 254 ASP A C 1
ATOM 1981 O O . ASP A 1 254 ? -0.253 2.771 -12.070 1.00 56.12 254 ASP A O 1
ATOM 1985 N N . ARG A 1 255 ? -0.462 4.721 -10.971 1.00 56.81 255 ARG A N 1
ATOM 1986 C CA . ARG A 1 255 ? -1.205 4.187 -9.819 1.00 56.81 255 ARG A CA 1
ATOM 1987 C C . ARG A 1 255 ? -2.565 3.577 -10.185 1.00 56.81 255 ARG A C 1
ATOM 1989 O O . ARG A 1 255 ? -3.100 2.783 -9.409 1.00 56.81 255 ARG A O 1
ATOM 1996 N N . TRP A 1 256 ? -3.136 3.962 -11.324 1.00 55.50 256 TRP A N 1
ATOM 1997 C CA . TRP A 1 256 ? -4.431 3.486 -11.817 1.00 55.50 256 TRP A CA 1
ATOM 1998 C C . TRP A 1 256 ? -4.311 2.517 -12.995 1.00 55.50 256 TRP A C 1
ATOM 2000 O O . TRP A 1 256 ? -5.328 1.968 -13.418 1.00 55.50 256 TRP A O 1
ATOM 2010 N N . LEU A 1 257 ? -3.097 2.289 -13.509 1.00 68.88 257 LEU A N 1
ATOM 2011 C CA . LEU A 1 257 ? -2.867 1.331 -14.583 1.00 68.88 257 LEU A CA 1
ATOM 2012 C C . LEU A 1 257 ? -2.955 -0.096 -14.039 1.00 68.88 257 LEU A C 1
ATOM 2014 O O . LEU A 1 257 ? -2.236 -0.465 -13.107 1.00 68.88 257 LEU A O 1
ATOM 2018 N N . GLU A 1 258 ? -3.812 -0.935 -14.624 1.00 56.81 258 GLU A N 1
ATOM 2019 C CA . GLU A 1 258 ? -3.817 -2.353 -14.253 1.00 56.81 258 GLU A CA 1
ATOM 2020 C C . GLU A 1 258 ? -2.508 -3.018 -14.729 1.00 56.81 258 GLU A C 1
ATOM 2022 O O . GLU A 1 258 ? -2.162 -2.965 -15.908 1.00 56.81 258 GLU A O 1
ATOM 2027 N N . ARG A 1 259 ? -1.757 -3.659 -13.819 1.00 59.84 259 ARG A N 1
ATOM 2028 C CA . ARG A 1 259 ? -0.633 -4.551 -14.171 1.00 59.84 259 ARG A CA 1
ATOM 2029 C C . ARG A 1 259 ? -1.160 -5.991 -14.284 1.00 59.84 259 ARG A C 1
ATOM 2031 O O . ARG A 1 259 ? -1.898 -6.414 -13.390 1.00 59.84 259 ARG A O 1
ATOM 2038 N N . PRO A 1 260 ? -0.787 -6.771 -15.316 1.00 49.72 260 PRO A N 1
ATOM 2039 C CA . PRO A 1 260 ? 0.387 -6.597 -16.173 1.00 49.72 260 PRO A CA 1
ATOM 2040 C C . PRO A 1 260 ? 0.095 -5.862 -17.489 1.00 49.72 260 PRO A C 1
ATOM 2042 O O . PRO A 1 260 ? -0.914 -6.113 -18.147 1.00 49.72 260 PRO A O 1
ATOM 2045 N N . HIS A 1 261 ? 1.036 -5.005 -17.896 1.00 64.44 261 HIS A N 1
ATOM 2046 C CA . HIS A 1 261 ? 1.094 -4.478 -19.258 1.00 64.44 261 HIS A CA 1
ATOM 2047 C C . HIS A 1 261 ? 1.184 -5.639 -20.251 1.00 64.44 261 HIS A C 1
ATOM 2049 O O . HIS A 1 261 ? 1.896 -6.618 -20.011 1.00 64.44 261 HIS A O 1
ATOM 2055 N N . ARG A 1 262 ? 0.451 -5.543 -21.361 1.00 77.06 262 ARG A N 1
ATOM 2056 C CA . ARG A 1 262 ? 0.481 -6.566 -22.413 1.00 77.06 262 ARG A CA 1
ATOM 2057 C C . ARG A 1 262 ? 1.395 -6.110 -23.550 1.00 77.06 262 ARG A C 1
ATOM 2059 O O . ARG A 1 262 ? 1.432 -4.907 -23.833 1.00 77.06 262 ARG A O 1
ATOM 2066 N N . PRO A 1 263 ? 2.127 -7.034 -24.198 1.00 80.69 263 PRO A N 1
ATOM 2067 C CA . PRO A 1 263 ? 2.855 -6.706 -25.415 1.00 80.69 263 PRO A CA 1
ATOM 2068 C C . PRO A 1 263 ? 1.874 -6.214 -26.481 1.00 80.69 263 PRO A C 1
ATOM 2070 O O . PRO A 1 263 ? 0.729 -6.667 -26.547 1.00 80.69 263 PRO A O 1
ATOM 2073 N N . VAL A 1 264 ? 2.323 -5.270 -27.302 1.00 87.00 264 VAL A N 1
ATOM 2074 C CA . VAL A 1 264 ? 1.522 -4.734 -28.401 1.00 87.00 264 VAL A CA 1
ATOM 2075 C C . VAL A 1 264 ? 1.594 -5.695 -29.582 1.00 87.00 264 VAL A C 1
ATOM 2077 O O . VAL A 1 264 ? 2.679 -6.100 -29.991 1.00 87.00 264 VAL A O 1
ATOM 2080 N N . ASP A 1 265 ? 0.445 -6.042 -30.158 1.00 88.00 265 ASP A N 1
ATOM 2081 C CA . ASP A 1 265 ? 0.402 -6.699 -31.463 1.00 88.00 265 ASP A CA 1
ATOM 2082 C C . ASP A 1 265 ? 0.678 -5.658 -32.560 1.00 88.00 265 ASP A C 1
ATOM 2084 O O . ASP A 1 265 ? -0.032 -4.655 -32.678 1.00 88.00 265 ASP A O 1
ATOM 2088 N N . ALA A 1 266 ? 1.707 -5.895 -33.375 1.00 88.31 266 ALA A N 1
ATOM 2089 C CA . ALA A 1 266 ? 2.088 -5.013 -34.474 1.00 88.31 266 ALA A CA 1
ATOM 2090 C C . ALA A 1 266 ? 0.943 -4.793 -35.481 1.00 88.31 266 ALA A C 1
ATOM 2092 O O . ALA A 1 266 ? 0.850 -3.714 -36.069 1.00 88.31 266 ALA A O 1
ATOM 2093 N N . ALA A 1 267 ? 0.035 -5.762 -35.644 1.00 87.19 267 ALA A N 1
ATOM 2094 C CA . ALA A 1 267 ? -1.126 -5.615 -36.517 1.00 87.19 267 ALA A CA 1
ATOM 2095 C C . ALA A 1 267 ? -2.099 -4.527 -36.023 1.00 87.19 267 ALA A C 1
ATOM 2097 O O . ALA A 1 267 ? -2.668 -3.796 -36.836 1.00 87.19 267 ALA A O 1
ATOM 2098 N N . LEU A 1 268 ? -2.248 -4.354 -34.702 1.00 89.00 268 LEU A N 1
ATOM 2099 C CA . LEU A 1 268 ? -3.122 -3.327 -34.121 1.00 89.00 268 LEU A CA 1
ATOM 2100 C C . LEU A 1 268 ? -2.629 -1.909 -34.415 1.00 89.00 268 LEU A C 1
ATOM 2102 O O . LEU A 1 268 ? -3.444 -0.998 -34.559 1.00 89.00 268 LEU A O 1
ATOM 2106 N N . LEU A 1 269 ? -1.314 -1.719 -34.545 1.00 91.00 269 LEU A N 1
ATOM 2107 C CA . LEU A 1 269 ? -0.719 -0.411 -34.817 1.00 91.00 269 LEU A CA 1
ATOM 2108 C C . LEU A 1 269 ? -1.141 0.145 -36.181 1.00 91.00 269 LEU A C 1
ATOM 2110 O O . LEU A 1 269 ? -1.289 1.358 -36.314 1.00 91.00 269 LEU A O 1
ATOM 2114 N N . ARG A 1 270 ? -1.438 -0.717 -37.166 1.00 92.62 270 ARG A N 1
ATOM 2115 C CA . ARG A 1 270 ? -1.894 -0.301 -38.508 1.00 92.62 270 ARG A CA 1
ATOM 2116 C C . ARG A 1 270 ? -3.243 0.432 -38.505 1.00 92.62 270 ARG A C 1
ATOM 2118 O O . ARG A 1 270 ? -3.599 1.042 -39.509 1.00 92.62 270 ARG A O 1
ATOM 2125 N N . ARG A 1 271 ? -3.987 0.397 -37.391 1.00 91.25 271 ARG A N 1
ATOM 2126 C CA . ARG A 1 271 ? -5.242 1.147 -37.210 1.00 91.25 271 ARG A CA 1
ATOM 2127 C C . ARG A 1 271 ? -5.018 2.657 -37.086 1.00 91.25 271 ARG A C 1
ATOM 2129 O O . ARG A 1 271 ? -5.950 3.418 -37.328 1.00 91.25 271 ARG A O 1
ATOM 2136 N N . PHE A 1 272 ? -3.811 3.090 -36.719 1.00 94.06 272 PHE A N 1
ATOM 2137 C CA . PHE A 1 272 ? -3.479 4.506 -36.587 1.00 94.06 272 PHE A CA 1
ATOM 2138 C C . PHE A 1 272 ? -2.908 5.053 -37.895 1.00 94.06 272 PHE A C 1
ATOM 2140 O O . PHE A 1 272 ? -2.016 4.450 -38.494 1.00 94.06 272 PHE A O 1
ATOM 2147 N N . VAL A 1 273 ? -3.386 6.226 -38.317 1.00 92.06 273 VAL A N 1
ATOM 2148 C CA . VAL A 1 273 ? -3.072 6.826 -39.628 1.00 92.06 273 VAL A CA 1
ATOM 2149 C C . VAL A 1 273 ? -1.563 6.939 -39.852 1.00 92.06 273 VAL A C 1
ATOM 2151 O O . VAL A 1 273 ? -1.060 6.563 -40.903 1.00 92.06 273 VAL A O 1
ATOM 2154 N N . GLN A 1 274 ? -0.834 7.383 -38.832 1.00 89.50 274 GLN A N 1
ATOM 2155 C CA . GLN A 1 274 ? 0.620 7.570 -38.856 1.00 89.50 274 GLN A CA 1
ATOM 2156 C C . GLN A 1 274 ? 1.442 6.274 -38.963 1.00 89.50 274 GLN A C 1
ATOM 2158 O O . GLN A 1 274 ? 2.632 6.336 -39.253 1.00 89.50 274 GLN A O 1
ATOM 2163 N N . PHE A 1 275 ? 0.842 5.110 -38.708 1.00 92.69 275 PHE A N 1
ATOM 2164 C CA . PHE A 1 275 ? 1.543 3.822 -38.709 1.00 92.69 275 PHE A CA 1
ATOM 2165 C C . PHE A 1 275 ? 1.082 2.882 -39.822 1.00 92.69 275 PHE A C 1
ATOM 2167 O O . PHE A 1 275 ? 1.739 1.877 -40.080 1.00 92.69 275 PHE A O 1
ATOM 2174 N N . ARG A 1 276 ? -0.042 3.188 -40.479 1.00 89.75 276 ARG A N 1
ATOM 2175 C CA . ARG A 1 276 ? -0.680 2.314 -41.470 1.00 89.75 276 ARG A CA 1
ATOM 2176 C C . ARG A 1 276 ? 0.261 1.897 -42.603 1.00 89.75 276 ARG A C 1
ATOM 2178 O O . ARG A 1 276 ? 0.239 0.732 -43.001 1.00 89.75 276 ARG A O 1
ATOM 2185 N N . ASP A 1 277 ? 1.100 2.830 -43.050 1.00 89.06 277 ASP A N 1
ATOM 2186 C CA . ASP A 1 277 ? 1.976 2.678 -44.216 1.00 89.06 277 ASP A CA 1
ATOM 2187 C C . ASP A 1 277 ? 3.433 2.339 -43.836 1.00 89.06 277 ASP A C 1
ATOM 2189 O O . ASP A 1 277 ? 4.319 2.322 -44.690 1.00 89.06 277 ASP A O 1
ATOM 2193 N N . LEU A 1 278 ? 3.705 2.060 -42.555 1.00 89.75 278 LEU A N 1
ATOM 2194 C CA . LEU A 1 278 ? 5.020 1.596 -42.115 1.00 89.75 278 LEU A CA 1
ATOM 2195 C C . LEU A 1 278 ? 5.285 0.156 -42.575 1.00 89.75 278 LEU A C 1
ATOM 2197 O O . LEU A 1 278 ? 4.379 -0.681 -42.628 1.00 89.75 278 LEU A O 1
ATOM 2201 N N . ASP A 1 279 ? 6.554 -0.140 -42.869 1.00 91.25 279 ASP A N 1
ATOM 2202 C CA . ASP A 1 279 ? 6.995 -1.510 -43.122 1.00 91.25 279 ASP A CA 1
ATOM 2203 C C . ASP A 1 279 ? 6.915 -2.377 -41.851 1.00 91.25 279 ASP A C 1
ATOM 2205 O O . ASP A 1 279 ? 6.919 -1.883 -40.716 1.00 91.25 279 ASP A O 1
ATOM 2209 N N . ASP A 1 280 ? 6.850 -3.697 -42.038 1.00 90.00 280 ASP A N 1
ATOM 2210 C CA . ASP A 1 280 ? 6.668 -4.646 -40.934 1.00 90.00 280 ASP A CA 1
ATOM 2211 C C . ASP A 1 280 ? 7.814 -4.599 -39.915 1.00 90.00 280 ASP A C 1
ATOM 2213 O O . ASP A 1 280 ? 7.601 -4.846 -38.728 1.00 90.00 280 ASP A O 1
ATOM 2217 N N . ARG A 1 281 ? 9.031 -4.234 -40.341 1.00 89.31 281 ARG A N 1
ATOM 2218 C CA . ARG A 1 281 ? 10.189 -4.133 -39.445 1.00 89.31 281 ARG A CA 1
ATOM 2219 C C . ARG A 1 281 ? 10.038 -2.947 -38.494 1.00 89.31 281 ARG A C 1
ATOM 2221 O O . ARG A 1 281 ? 10.319 -3.079 -37.303 1.00 89.31 281 ARG A O 1
ATOM 2228 N N . ARG A 1 282 ? 9.595 -1.799 -39.004 1.00 90.19 282 ARG A N 1
ATOM 2229 C CA . ARG A 1 282 ? 9.321 -0.583 -38.227 1.00 90.19 282 ARG A CA 1
ATOM 2230 C C . ARG A 1 282 ? 8.132 -0.771 -37.291 1.00 90.19 282 ARG A C 1
ATOM 2232 O O . ARG A 1 282 ? 8.219 -0.382 -36.128 1.00 90.19 282 ARG A O 1
ATOM 2239 N N . LEU A 1 283 ? 7.072 -1.433 -37.755 1.00 91.75 283 LEU A N 1
ATOM 2240 C CA . LEU A 1 283 ? 5.931 -1.802 -36.911 1.00 91.75 283 LEU A CA 1
ATOM 2241 C C . LEU A 1 283 ? 6.329 -2.765 -35.790 1.00 91.75 283 LEU A C 1
ATOM 2243 O O . LEU A 1 283 ? 5.945 -2.550 -34.643 1.00 91.75 283 LEU A O 1
ATOM 2247 N N . ALA A 1 284 ? 7.140 -3.783 -36.088 1.00 87.81 284 ALA A N 1
ATOM 2248 C CA . ALA A 1 284 ? 7.645 -4.711 -35.080 1.00 87.81 284 ALA A CA 1
ATOM 2249 C C . ALA A 1 284 ? 8.524 -4.003 -34.039 1.00 87.81 284 ALA A C 1
ATOM 2251 O O . ALA A 1 284 ? 8.379 -4.257 -32.845 1.00 87.81 284 ALA A O 1
ATOM 2252 N N . LEU A 1 285 ? 9.395 -3.082 -34.466 1.00 87.50 285 LEU A N 1
ATOM 2253 C CA . LEU A 1 285 ? 10.214 -2.276 -33.557 1.00 87.50 285 LEU A CA 1
ATOM 2254 C C . LEU A 1 285 ? 9.346 -1.422 -32.624 1.00 87.50 285 LEU A C 1
ATOM 2256 O O . LEU A 1 285 ? 9.589 -1.378 -31.418 1.00 87.50 285 LEU A O 1
ATOM 2260 N N . LEU A 1 286 ? 8.326 -0.764 -33.176 1.00 89.94 286 LEU A N 1
ATOM 2261 C CA . LEU A 1 286 ? 7.392 0.049 -32.409 1.00 89.94 286 LEU A CA 1
ATOM 2262 C C . LEU A 1 286 ? 6.598 -0.799 -31.405 1.00 89.94 286 LEU A C 1
ATOM 2264 O O . LEU A 1 286 ? 6.487 -0.419 -30.241 1.00 89.94 286 LEU A O 1
ATOM 2268 N N . ALA A 1 287 ? 6.106 -1.966 -31.827 1.00 90.38 287 ALA A N 1
ATOM 2269 C CA . ALA A 1 287 ? 5.362 -2.897 -30.984 1.00 90.38 287 ALA A CA 1
ATOM 2270 C C . ALA A 1 287 ? 6.211 -3.467 -29.835 1.00 90.38 287 ALA A C 1
ATOM 2272 O O . ALA A 1 287 ? 5.753 -3.503 -28.697 1.00 90.38 287 ALA A O 1
ATOM 2273 N N . GLN A 1 288 ? 7.467 -3.844 -30.103 1.00 86.88 288 GLN A N 1
ATOM 2274 C CA . GLN A 1 288 ? 8.399 -4.362 -29.088 1.00 86.88 288 GLN A CA 1
ATOM 2275 C C . GLN A 1 288 ? 8.767 -3.329 -28.019 1.00 86.88 288 GLN A C 1
ATOM 2277 O O . GLN A 1 288 ? 9.121 -3.699 -26.901 1.00 86.88 288 GLN A O 1
ATOM 2282 N N . ARG A 1 289 ? 8.726 -2.039 -28.364 1.00 86.56 289 ARG A N 1
ATOM 2283 C CA . ARG A 1 289 ? 9.126 -0.937 -27.477 1.00 86.56 289 ARG A CA 1
ATOM 2284 C C . ARG A 1 289 ? 7.945 -0.171 -26.885 1.00 86.56 289 ARG A C 1
ATOM 2286 O O . ARG A 1 289 ? 8.160 0.827 -26.203 1.00 86.56 289 ARG A O 1
ATOM 2293 N N . SER A 1 290 ? 6.727 -0.635 -27.140 1.00 88.19 290 SER A N 1
ATOM 2294 C CA . SER A 1 290 ? 5.494 -0.060 -26.609 1.00 88.19 290 SER A CA 1
ATOM 2295 C C . SER A 1 290 ? 4.789 -1.075 -25.718 1.00 88.19 290 SER A C 1
ATOM 2297 O O . SER A 1 290 ? 4.988 -2.282 -25.843 1.00 88.19 290 SER A O 1
ATOM 2299 N N . LEU A 1 291 ? 3.938 -0.585 -24.821 1.00 86.81 291 LEU A N 1
ATOM 2300 C CA . LEU A 1 291 ? 3.144 -1.414 -23.923 1.00 86.81 291 LEU A CA 1
ATOM 2301 C C . LEU A 1 291 ? 1.674 -1.015 -24.011 1.00 86.81 291 LEU A C 1
ATOM 2303 O O . LEU A 1 291 ? 1.350 0.165 -24.146 1.00 86.81 291 LEU A O 1
ATOM 2307 N N . VAL A 1 292 ? 0.786 -2.008 -23.917 1.00 90.62 292 VAL A N 1
ATOM 2308 C CA . VAL A 1 292 ? -0.643 -1.755 -23.721 1.00 90.62 292 VAL A CA 1
ATOM 2309 C C . VAL A 1 292 ? -0.889 -1.475 -22.247 1.00 90.62 292 VAL A C 1
ATOM 2311 O O . VAL A 1 292 ? -0.633 -2.325 -21.388 1.00 90.62 292 VAL A O 1
ATOM 2314 N N . HIS A 1 293 ? -1.416 -0.287 -21.983 1.00 89.88 293 HIS A N 1
ATOM 2315 C CA . HIS A 1 293 ? -1.873 0.164 -20.681 1.00 89.88 293 HIS A CA 1
ATOM 2316 C C . HIS A 1 293 ? -3.395 0.070 -20.608 1.00 89.88 293 HIS A C 1
ATOM 2318 O O . HIS A 1 293 ? -4.085 0.246 -21.613 1.00 89.88 293 HIS A O 1
ATOM 2324 N N . THR A 1 294 ? -3.924 -0.181 -19.414 1.00 89.94 294 THR A N 1
ATOM 2325 C CA . THR A 1 294 ? -5.368 -0.228 -19.169 1.00 89.94 294 THR A CA 1
ATOM 2326 C C . THR A 1 294 ? -5.724 0.620 -17.963 1.00 89.94 294 THR A C 1
ATOM 2328 O O . THR A 1 294 ? -5.043 0.524 -16.942 1.00 89.94 294 THR A O 1
ATOM 2331 N N . ALA A 1 295 ? -6.797 1.401 -18.053 1.00 87.06 295 ALA A N 1
ATOM 2332 C CA . ALA A 1 295 ? -7.290 2.233 -16.958 1.00 87.06 295 ALA A CA 1
ATOM 2333 C C . ALA A 1 295 ? -8.812 2.082 -16.789 1.00 87.06 295 ALA A C 1
ATOM 2335 O O . ALA A 1 295 ? -9.518 1.879 -17.783 1.00 87.06 295 ALA A O 1
ATOM 2336 N N . PRO A 1 296 ? -9.340 2.173 -15.554 1.00 85.81 296 PRO A N 1
ATOM 2337 C CA . PRO A 1 296 ? -10.777 2.128 -15.319 1.00 85.81 296 PRO A CA 1
ATOM 2338 C C . PRO A 1 296 ? -11.478 3.419 -15.774 1.00 85.81 296 PRO A C 1
ATOM 2340 O O . PRO A 1 296 ? -10.856 4.451 -16.024 1.00 85.81 296 PRO A O 1
ATOM 2343 N N . SER A 1 297 ? -12.810 3.359 -15.843 1.00 89.69 297 SER A N 1
ATOM 2344 C CA . SER A 1 297 ? -13.638 4.552 -16.040 1.00 89.69 297 SER A CA 1
ATOM 2345 C C . SER A 1 297 ? -13.411 5.575 -14.920 1.00 89.69 297 SER A C 1
ATOM 2347 O O . SER A 1 297 ? -13.150 5.220 -13.770 1.00 89.69 297 SER A O 1
ATOM 2349 N N . GLY A 1 298 ? -13.505 6.854 -15.269 1.00 84.56 298 GLY A N 1
ATOM 2350 C CA . GLY A 1 298 ? -13.286 7.992 -14.385 1.00 84.56 298 GLY A CA 1
ATOM 2351 C C . GLY A 1 298 ? -11.816 8.380 -14.225 1.00 84.56 298 GLY A C 1
ATOM 2352 O O . GLY A 1 298 ? -11.526 9.424 -13.640 1.00 84.56 298 GLY A O 1
ATOM 2353 N N . THR A 1 299 ? -10.869 7.591 -14.747 1.00 86.19 299 THR A N 1
ATOM 2354 C CA . THR A 1 299 ? -9.442 7.923 -14.661 1.00 86.19 299 THR A CA 1
ATOM 2355 C C . THR A 1 299 ? -9.096 9.086 -15.582 1.00 86.19 299 THR A C 1
ATOM 2357 O O . THR A 1 299 ? -9.338 9.045 -16.788 1.00 86.19 299 THR A O 1
ATOM 2360 N N . ARG A 1 300 ? -8.467 10.120 -15.022 1.00 90.81 300 ARG A N 1
ATOM 2361 C CA . ARG A 1 300 ? -7.887 11.219 -15.793 1.00 90.81 300 ARG A CA 1
ATOM 2362 C C . ARG A 1 300 ? -6.523 10.802 -16.341 1.00 90.81 300 ARG A C 1
ATOM 2364 O O . ARG A 1 300 ? -5.607 10.542 -15.570 1.00 90.81 300 ARG A O 1
ATOM 2371 N N . LEU A 1 301 ? -6.411 10.731 -17.663 1.00 91.50 301 LEU A N 1
ATOM 2372 C CA . LEU A 1 301 ? -5.239 10.227 -18.382 1.00 91.50 301 LEU A CA 1
ATOM 2373 C C . LEU A 1 301 ? -4.284 11.343 -18.809 1.00 91.50 301 LEU A C 1
ATOM 2375 O O . LEU A 1 301 ? -3.075 11.148 -18.774 1.00 91.50 301 LEU A O 1
ATOM 2379 N N . LEU A 1 302 ? -4.818 12.507 -19.203 1.00 92.19 302 LEU A N 1
ATOM 2380 C CA . LEU A 1 302 ? -4.040 13.693 -19.584 1.00 92.19 302 LEU A CA 1
ATOM 2381 C C . LEU A 1 302 ? -4.625 14.938 -18.928 1.00 92.19 302 LEU A C 1
ATOM 2383 O O . LEU A 1 302 ? -5.837 15.036 -18.737 1.00 92.19 302 LEU A O 1
ATOM 2387 N N . ASN A 1 303 ? -3.768 15.915 -18.649 1.00 89.31 303 ASN A N 1
ATOM 2388 C CA . ASN A 1 303 ? -4.175 17.231 -18.172 1.00 89.31 303 ASN A CA 1
ATOM 2389 C C . ASN A 1 303 ? -3.941 18.283 -19.255 1.00 89.31 303 ASN A C 1
ATOM 2391 O O . ASN A 1 303 ? -2.912 18.265 -19.935 1.00 89.31 303 ASN A O 1
ATOM 2395 N N . GLN A 1 304 ? -4.849 19.251 -19.348 1.00 89.00 304 GLN A N 1
ATOM 2396 C CA . GLN A 1 304 ? -4.610 20.463 -20.119 1.00 89.00 304 GLN A CA 1
ATOM 2397 C C . GLN A 1 304 ? -3.332 21.178 -19.633 1.00 89.00 304 GLN A C 1
ATOM 2399 O O . GLN A 1 304 ? -3.040 21.230 -18.439 1.00 89.00 304 GLN A O 1
ATOM 2404 N N . GLY A 1 305 ? -2.558 21.728 -20.570 1.00 88.50 305 GLY A N 1
ATOM 2405 C CA . GLY A 1 305 ? -1.311 22.452 -20.309 1.00 88.50 305 GLY A CA 1
ATOM 2406 C C . GLY A 1 305 ? -0.076 21.564 -20.137 1.00 88.50 305 GLY A C 1
ATOM 2407 O O . GLY A 1 305 ? 1.026 22.089 -20.002 1.00 88.50 305 GLY A O 1
ATOM 2408 N N . MET A 1 306 ? -0.223 20.238 -20.172 1.00 85.06 306 MET A N 1
ATOM 2409 C CA . MET A 1 306 ? 0.898 19.306 -20.028 1.00 85.06 306 MET A CA 1
ATOM 2410 C C . MET A 1 306 ? 1.858 19.376 -21.230 1.00 85.06 306 MET A C 1
ATOM 2412 O O . MET A 1 306 ? 1.432 19.508 -22.378 1.00 85.06 306 MET A O 1
ATOM 2416 N N . THR A 1 307 ? 3.161 19.308 -20.955 1.00 87.69 307 THR A N 1
ATOM 2417 C CA . THR A 1 307 ? 4.268 19.377 -21.929 1.00 87.69 307 THR A CA 1
ATOM 2418 C C . THR A 1 307 ? 5.127 18.118 -21.841 1.00 87.69 307 THR A C 1
ATOM 2420 O O . THR A 1 307 ? 6.332 18.154 -21.619 1.00 87.69 307 THR A O 1
ATOM 2423 N N . ASP A 1 308 ? 4.470 16.970 -21.953 1.00 86.25 308 ASP A N 1
ATOM 2424 C CA . ASP A 1 308 ? 5.118 15.666 -21.875 1.00 86.25 308 ASP A CA 1
ATOM 2425 C C . ASP A 1 308 ? 5.885 15.301 -23.158 1.00 86.25 308 ASP A C 1
ATOM 2427 O O . ASP A 1 308 ? 5.784 15.984 -24.176 1.00 86.25 308 ASP A O 1
ATOM 2431 N N . THR A 1 309 ? 6.649 14.211 -23.118 1.00 90.25 309 THR A N 1
ATOM 2432 C CA . THR A 1 309 ? 7.507 13.733 -24.218 1.00 90.25 309 THR A CA 1
ATOM 2433 C C . THR A 1 309 ? 6.993 12.440 -24.856 1.00 90.25 309 THR A C 1
ATOM 2435 O O . THR A 1 309 ? 7.776 11.631 -25.354 1.00 90.25 309 THR A O 1
ATOM 2438 N N . TRP A 1 310 ? 5.680 12.205 -24.825 1.00 90.69 310 TRP A N 1
ATOM 2439 C CA . TRP A 1 310 ? 5.058 11.015 -25.408 1.00 90.69 310 TRP A CA 1
ATOM 2440 C C . TRP A 1 310 ? 3.737 11.355 -26.102 1.00 90.69 310 TRP A C 1
ATOM 2442 O O . TRP A 1 310 ? 3.303 12.503 -26.124 1.00 90.69 310 TRP A O 1
ATOM 2452 N N . ASN A 1 311 ? 3.091 10.378 -26.731 1.00 93.25 311 ASN A N 1
ATOM 2453 C CA . ASN A 1 311 ? 1.751 10.519 -27.296 1.00 93.25 311 ASN A CA 1
ATOM 2454 C C . ASN A 1 311 ? 0.872 9.329 -26.928 1.00 93.25 311 ASN A C 1
ATOM 2456 O O . ASN A 1 311 ? 1.350 8.197 -26.840 1.00 93.25 311 ASN A O 1
ATOM 2460 N N . MET A 1 312 ? -0.415 9.610 -26.708 1.00 94.69 312 MET A N 1
ATOM 2461 C CA . MET A 1 312 ? -1.404 8.613 -26.311 1.00 94.69 312 MET A CA 1
ATOM 2462 C C . MET A 1 312 ? -2.242 8.152 -27.501 1.00 94.69 312 MET A C 1
ATOM 2464 O O . MET A 1 312 ? -2.779 8.982 -28.231 1.00 94.69 312 MET A O 1
ATOM 2468 N N . TYR A 1 313 ? -2.412 6.840 -27.649 1.00 96.12 313 TYR A N 1
ATOM 2469 C CA . TYR A 1 313 ? -3.229 6.229 -28.701 1.00 96.12 313 TYR A CA 1
ATOM 2470 C C . TYR A 1 313 ? -4.292 5.325 -28.087 1.00 96.12 313 TYR A C 1
ATOM 2472 O O . TYR A 1 313 ? -3.962 4.424 -27.320 1.00 96.12 313 TYR A O 1
ATOM 2480 N N . LEU A 1 314 ? -5.563 5.557 -28.417 1.00 96.31 314 LEU A N 1
ATOM 2481 C CA . LEU A 1 314 ? -6.683 4.791 -27.870 1.00 96.31 314 LEU A CA 1
ATOM 2482 C C . LEU A 1 314 ? -6.880 3.486 -28.655 1.00 96.31 314 LEU A C 1
ATOM 2484 O O . LEU A 1 314 ? -7.089 3.521 -29.866 1.00 96.31 314 LEU A O 1
ATOM 2488 N N . LEU A 1 315 ? -6.843 2.343 -27.967 1.00 94.19 315 LEU A N 1
ATOM 2489 C CA . LEU A 1 315 ? -7.067 1.022 -28.566 1.00 94.19 315 LEU A CA 1
ATOM 2490 C C . LEU A 1 315 ? -8.501 0.527 -28.361 1.00 94.19 315 LEU A C 1
ATOM 2492 O O . LEU A 1 315 ? -9.096 -0.013 -29.297 1.00 94.19 315 LEU A O 1
ATOM 2496 N N . GLU A 1 316 ? -9.037 0.706 -27.149 1.00 95.00 316 GLU A N 1
ATOM 2497 C CA . GLU A 1 316 ? -10.362 0.237 -26.722 1.00 95.00 316 GLU A CA 1
ATOM 2498 C C . GLU A 1 316 ? -11.003 1.217 -25.730 1.00 95.00 316 GLU A C 1
ATOM 2500 O O . GLU A 1 316 ? -10.302 1.871 -24.955 1.00 95.00 316 GLU A O 1
ATOM 2505 N N . GLY A 1 317 ? -12.337 1.267 -25.722 1.00 96.19 317 GLY A N 1
ATOM 2506 C CA . GLY A 1 317 ? -13.138 2.106 -24.830 1.00 96.19 317 GLY A CA 1
ATOM 2507 C C . GLY A 1 317 ? -13.391 3.519 -25.365 1.00 96.19 317 GLY A C 1
ATOM 2508 O O . GLY A 1 317 ? -13.280 3.775 -26.565 1.00 96.19 317 GLY A O 1
ATOM 2509 N N . SER A 1 318 ? -13.773 4.434 -24.474 1.00 96.94 318 SER A N 1
ATOM 2510 C CA . SER A 1 318 ? -14.148 5.808 -24.816 1.00 96.94 318 SER A CA 1
ATOM 2511 C C . SER A 1 318 ? -13.572 6.837 -23.843 1.00 96.94 318 SER A C 1
ATOM 2513 O O . SER A 1 318 ? -13.399 6.579 -22.647 1.00 96.94 318 SER A O 1
ATOM 2515 N N . LEU A 1 319 ? -13.263 8.018 -24.377 1.00 97.88 319 LEU A N 1
ATOM 2516 C CA . LEU A 1 319 ? -12.646 9.138 -23.673 1.00 97.88 319 LEU A CA 1
ATOM 2517 C C . LEU A 1 319 ? -13.486 10.409 -23.828 1.00 97.88 319 LEU A C 1
ATOM 2519 O O . LEU A 1 319 ? -13.990 10.695 -24.913 1.00 97.88 319 LEU A O 1
ATOM 2523 N N . SER A 1 320 ? -13.545 11.206 -22.764 1.00 97.31 320 SER A N 1
ATOM 2524 C CA . SER A 1 320 ? -13.976 12.604 -22.801 1.00 97.31 320 SER A CA 1
ATOM 2525 C C . SER A 1 320 ? -12.752 13.512 -22.852 1.00 97.31 320 SER A C 1
ATOM 2527 O O . SER A 1 320 ? -11.847 13.382 -22.022 1.00 97.31 320 SER A O 1
ATOM 2529 N N . LEU A 1 321 ? -12.722 14.419 -23.823 1.00 97.19 321 LEU A N 1
ATOM 2530 C CA . LEU A 1 321 ? -11.722 15.472 -23.972 1.00 97.19 321 LEU A CA 1
ATOM 2531 C C . LEU A 1 321 ? -12.382 16.803 -23.620 1.00 97.19 321 LEU A C 1
ATOM 2533 O O . LEU A 1 321 ? -13.182 17.306 -24.399 1.00 97.19 321 LEU A O 1
ATOM 2537 N N . GLU A 1 322 ? -12.035 17.373 -22.475 1.00 95.25 322 GLU A N 1
ATOM 2538 C CA . GLU A 1 322 ? -12.569 18.646 -21.988 1.00 95.25 322 GLU A CA 1
ATOM 2539 C C . GLU A 1 322 ? -11.580 19.781 -22.281 1.00 95.25 322 GLU A C 1
ATOM 2541 O O . GLU A 1 322 ? -10.408 19.708 -21.895 1.00 95.25 322 GLU A O 1
ATOM 2546 N N . ALA A 1 323 ? -12.029 20.800 -23.012 1.00 93.25 323 ALA A N 1
ATOM 2547 C CA . ALA A 1 323 ? -11.262 22.000 -23.331 1.00 93.25 323 ALA A CA 1
ATOM 2548 C C . ALA A 1 323 ? -11.318 23.040 -22.200 1.00 93.25 323 ALA A C 1
ATOM 2550 O O . ALA A 1 323 ? -12.098 22.932 -21.257 1.00 93.25 323 ALA A O 1
ATOM 2551 N N . ALA A 1 324 ? -10.501 24.090 -22.322 1.00 88.62 324 ALA A N 1
ATOM 2552 C CA . ALA A 1 324 ? -10.415 25.183 -21.347 1.00 88.62 324 ALA A CA 1
ATOM 2553 C C . ALA A 1 324 ? -11.746 25.918 -21.110 1.00 88.62 324 ALA A C 1
ATOM 2555 O O . ALA A 1 324 ? -11.970 26.471 -20.038 1.00 88.62 324 ALA A O 1
ATOM 2556 N N . ASP A 1 325 ? -12.586 25.969 -22.141 1.00 90.38 325 ASP A N 1
ATOM 2557 C CA . ASP A 1 325 ? -13.893 26.626 -22.153 1.00 90.38 325 ASP A CA 1
ATOM 2558 C C . ASP A 1 325 ? -15.023 25.711 -21.645 1.00 90.38 325 ASP A C 1
ATOM 2560 O O . ASP A 1 325 ? -16.186 26.111 -21.643 1.00 90.38 325 ASP A O 1
ATOM 2564 N N . GLY A 1 326 ? -14.688 24.491 -21.208 1.00 87.56 326 GLY A N 1
ATOM 2565 C CA . GLY A 1 326 ? -15.630 23.495 -20.704 1.00 87.56 326 GLY A CA 1
ATOM 2566 C C . GLY A 1 326 ? -16.326 22.673 -21.789 1.00 87.56 326 GLY A C 1
ATOM 2567 O O . GLY A 1 326 ? -17.124 21.796 -21.458 1.00 87.56 326 GLY A O 1
ATOM 2568 N N . GLN A 1 327 ? -16.041 22.902 -23.077 1.00 92.31 327 GLN A N 1
ATOM 2569 C CA . GLN A 1 327 ? -16.575 22.043 -24.132 1.00 92.31 327 GLN A CA 1
ATOM 2570 C C . GLN A 1 327 ? -15.939 20.655 -24.066 1.00 92.31 327 GLN A C 1
ATOM 2572 O O . GLN A 1 327 ? -14.719 20.518 -23.945 1.00 92.31 327 GLN A O 1
ATOM 2577 N N . SER A 1 328 ? -16.767 19.616 -24.183 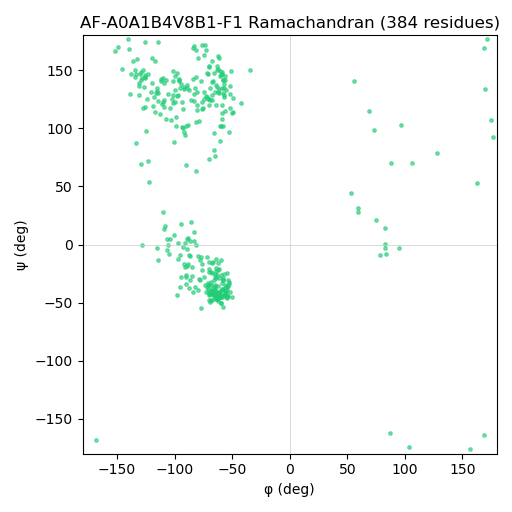1.00 92.81 328 SER A N 1
ATOM 2578 C CA . SER A 1 328 ? -16.320 18.228 -24.177 1.00 92.81 328 SER A CA 1
ATOM 2579 C C . SER A 1 328 ? -16.498 17.564 -25.540 1.00 92.81 328 SER A C 1
ATOM 2581 O O . SER A 1 328 ? -17.480 17.769 -26.254 1.00 92.81 328 SER A O 1
ATOM 2583 N N . LEU A 1 329 ? -15.516 16.750 -25.915 1.00 95.06 329 LEU A N 1
ATOM 2584 C CA . LEU A 1 329 ? -15.524 15.943 -27.128 1.00 95.06 329 LEU A CA 1
ATOM 2585 C C . LEU A 1 329 ? -15.404 14.470 -26.754 1.00 95.06 329 LEU A C 1
ATOM 2587 O O . LEU A 1 329 ? -14.507 14.079 -26.009 1.00 95.06 329 LEU A O 1
ATOM 2591 N N . LEU A 1 330 ? -16.279 13.648 -27.327 1.00 96.19 330 LEU A N 1
ATOM 2592 C CA . LEU A 1 330 ? -16.190 12.198 -27.224 1.00 96.19 330 LEU A CA 1
ATOM 2593 C C . LEU A 1 330 ? -15.197 11.652 -28.261 1.00 96.19 330 LEU A C 1
ATOM 2595 O O . LEU A 1 330 ? -15.228 12.040 -29.439 1.00 96.19 330 LEU A O 1
ATOM 2599 N N . VAL A 1 331 ? -14.331 10.743 -27.814 1.00 97.31 331 VAL A N 1
ATOM 2600 C CA . VAL A 1 331 ? -13.442 9.940 -28.660 1.00 97.31 331 VAL A CA 1
ATOM 2601 C C . VAL A 1 331 ? -13.663 8.468 -28.336 1.00 97.31 331 VAL A C 1
ATOM 2603 O O . VAL A 1 331 ? -13.413 8.032 -27.215 1.00 97.31 331 VAL A O 1
ATOM 2606 N N . GLU A 1 332 ? -14.112 7.704 -29.328 1.00 96.75 332 GLU A N 1
ATOM 2607 C CA . GLU A 1 332 ? -14.378 6.269 -29.208 1.00 96.75 332 GLU A CA 1
ATOM 2608 C C . GLU A 1 332 ? -13.343 5.463 -29.988 1.00 96.75 332 GLU A C 1
ATOM 2610 O O . GLU A 1 332 ? -12.955 5.826 -31.103 1.00 96.75 332 GLU A O 1
ATOM 2615 N N . ALA A 1 333 ? -12.889 4.357 -29.403 1.00 93.44 333 ALA A N 1
ATOM 2616 C CA . ALA A 1 333 ? -11.937 3.464 -30.038 1.00 93.44 333 ALA A CA 1
ATOM 2617 C C . ALA A 1 333 ? -12.452 2.947 -31.390 1.00 93.44 333 ALA A C 1
ATOM 2619 O O . ALA A 1 333 ? -13.592 2.510 -31.518 1.00 93.44 333 ALA A O 1
ATOM 2620 N N . GLY A 1 334 ? -11.590 2.969 -32.410 1.00 90.31 334 GLY A N 1
ATOM 2621 C CA . GLY A 1 334 ? -11.955 2.591 -33.780 1.00 90.31 334 GLY A CA 1
ATOM 2622 C C . GLY A 1 334 ? -12.717 3.660 -34.568 1.00 90.31 334 GLY A C 1
ATOM 2623 O O . GLY A 1 334 ? -12.852 3.506 -35.778 1.00 90.31 334 GLY A O 1
ATOM 2624 N N . GLY A 1 335 ? -13.154 4.748 -33.927 1.00 91.38 335 GLY A N 1
ATOM 2625 C CA . GLY A 1 335 ? -13.687 5.918 -34.616 1.00 91.38 335 GLY A CA 1
ATOM 2626 C C . GLY A 1 335 ? -12.593 6.749 -35.290 1.00 91.38 335 GLY A C 1
ATOM 2627 O O . GLY A 1 335 ? -11.411 6.658 -34.952 1.00 91.38 335 GLY A O 1
ATOM 2628 N N . GLU A 1 336 ? -12.994 7.625 -36.211 1.00 91.56 336 GLU A N 1
ATOM 2629 C CA . GLU A 1 336 ? -12.082 8.481 -36.986 1.00 91.56 336 GLU A CA 1
ATOM 2630 C C . GLU A 1 336 ? -11.163 9.330 -36.089 1.00 91.56 336 GLU A C 1
ATOM 2632 O O . GLU A 1 336 ? -9.957 9.418 -36.314 1.00 91.56 336 GLU A O 1
ATOM 2637 N N . ARG A 1 337 ? -11.706 9.880 -34.995 1.00 91.69 337 ARG A N 1
ATOM 2638 C CA . ARG A 1 337 ? -10.946 10.691 -34.026 1.00 91.69 337 ARG A CA 1
ATOM 2639 C C . ARG A 1 337 ? -9.907 9.895 -33.232 1.00 91.69 337 ARG A C 1
ATOM 2641 O O . ARG A 1 337 ? -8.944 10.488 -32.758 1.00 91.69 337 ARG A O 1
ATOM 2648 N N . ALA A 1 338 ? -10.090 8.582 -33.082 1.00 94.12 338 ALA A N 1
ATOM 2649 C CA . ALA A 1 338 ? -9.145 7.703 -32.392 1.00 94.12 338 ALA A CA 1
ATOM 2650 C C . ALA A 1 338 ? -8.046 7.161 -33.324 1.00 94.12 338 ALA A C 1
ATOM 2652 O O . ALA A 1 338 ? -7.086 6.564 -32.843 1.00 94.12 338 ALA A O 1
ATOM 2653 N N . ALA A 1 339 ? -8.150 7.378 -34.642 1.00 92.69 339 ALA A N 1
ATOM 2654 C CA . ALA A 1 339 ? -7.132 6.959 -35.611 1.00 92.69 339 ALA A CA 1
ATOM 2655 C C . ALA A 1 339 ? -5.839 7.805 -35.535 1.00 92.69 339 ALA A C 1
ATOM 2657 O O . ALA A 1 339 ? -4.816 7.441 -36.120 1.00 92.69 339 ALA A O 1
ATOM 2658 N N . SER A 1 340 ? -5.881 8.909 -34.787 1.00 93.56 340 SER A N 1
ATOM 2659 C CA . SER A 1 340 ? -4.779 9.839 -34.517 1.00 93.56 340 SER A CA 1
ATOM 2660 C C . SER A 1 340 ? -4.468 9.918 -33.012 1.00 93.56 340 SER A C 1
ATOM 2662 O O . SER A 1 340 ? -5.320 9.561 -32.194 1.00 93.56 340 SER A O 1
ATOM 2664 N N . PRO A 1 341 ? -3.269 10.393 -32.614 1.00 94.38 341 PRO A N 1
ATOM 2665 C CA . PRO A 1 341 ? -2.931 10.556 -31.202 1.00 94.38 341 PRO A CA 1
ATOM 2666 C C . PRO A 1 341 ? -3.891 11.506 -30.475 1.00 94.38 341 PRO A C 1
ATOM 2668 O O . PRO A 1 341 ? -4.209 12.602 -30.944 1.00 94.38 341 PRO A O 1
ATOM 2671 N N . VAL A 1 342 ? -4.320 11.091 -29.285 1.00 94.94 342 VAL A N 1
ATOM 2672 C CA . VAL A 1 342 ? -5.277 11.820 -28.452 1.00 94.94 342 VAL A CA 1
ATOM 2673 C C . VAL A 1 342 ? -4.617 13.080 -27.891 1.00 94.94 342 VAL A C 1
ATOM 2675 O O . VAL A 1 342 ? -3.579 13.006 -27.235 1.00 94.94 342 VAL A O 1
ATOM 2678 N N . SER A 1 343 ? -5.240 14.244 -28.117 1.00 91.12 343 SER A N 1
ATOM 2679 C CA . SER A 1 343 ? -4.750 15.553 -27.646 1.00 91.12 343 SER A CA 1
ATOM 2680 C C . SER A 1 343 ? -3.294 15.829 -28.067 1.00 91.12 343 SER A C 1
ATOM 2682 O O . SER A 1 343 ? -2.476 16.262 -27.263 1.00 91.12 343 SER A O 1
ATOM 2684 N N . PHE A 1 344 ? -2.939 15.550 -29.326 1.00 90.75 344 PHE 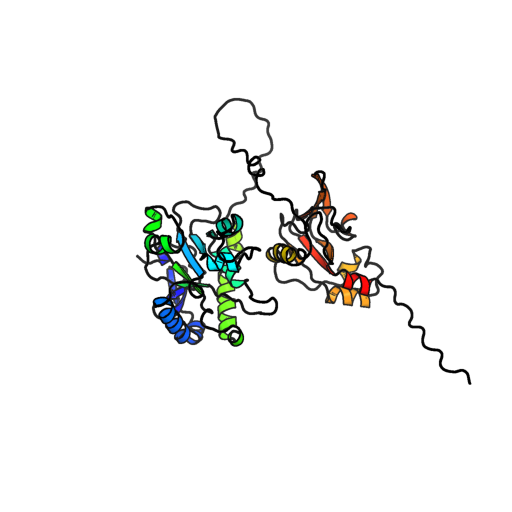A N 1
ATOM 2685 C CA . PHE A 1 344 ? -1.556 15.579 -29.833 1.00 90.75 344 PHE A CA 1
ATOM 2686 C C . PHE A 1 344 ? -0.780 16.889 -29.587 1.00 90.75 344 PHE A C 1
ATOM 2688 O O . PHE A 1 344 ? 0.421 16.852 -29.331 1.00 90.75 344 PHE A O 1
ATOM 2695 N N . LEU A 1 345 ? -1.449 18.046 -29.653 1.00 90.31 345 LEU A N 1
ATOM 2696 C CA . LEU A 1 345 ? -0.791 19.349 -29.523 1.00 90.31 345 LEU A CA 1
ATOM 2697 C C . LEU A 1 345 ? -0.172 19.538 -28.135 1.00 90.31 345 LEU A C 1
ATOM 2699 O 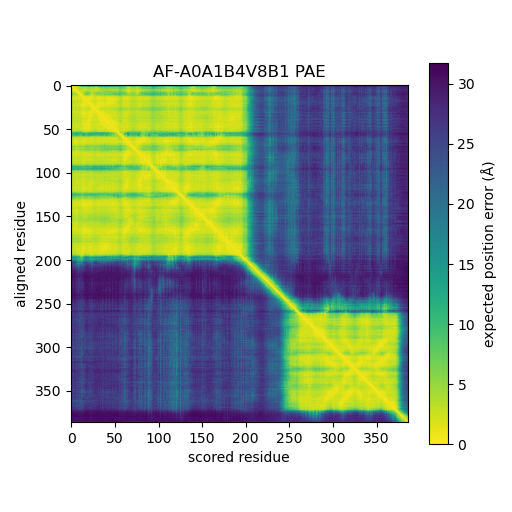O . LEU A 1 345 ? -0.813 19.258 -27.126 1.00 90.31 345 LEU A O 1
ATOM 2703 N N . LYS A 1 346 ? 1.048 20.081 -28.099 1.00 89.25 346 LYS A N 1
ATOM 2704 C CA . LYS A 1 346 ? 1.780 20.416 -26.871 1.00 89.25 346 LYS A CA 1
ATOM 2705 C C . LYS A 1 346 ? 1.960 21.939 -26.780 1.00 89.25 346 LYS A C 1
ATOM 2707 O O . LYS A 1 346 ? 2.394 22.534 -27.766 1.00 89.25 346 LYS A O 1
ATOM 2712 N N . PRO A 1 347 ? 1.644 22.590 -25.644 1.00 92.69 347 PRO A N 1
ATOM 2713 C CA . PRO A 1 347 ? 0.999 22.034 -24.450 1.00 92.69 347 PRO A CA 1
ATOM 2714 C C . PRO A 1 347 ? -0.398 21.456 -24.735 1.00 92.69 347 PRO A C 1
ATOM 2716 O O . PRO A 1 347 ? -1.127 22.006 -25.567 1.00 92.69 347 PRO A O 1
ATOM 2719 N N . ARG A 1 348 ? -0.767 20.370 -24.036 1.00 92.06 348 ARG A N 1
ATOM 2720 C CA . ARG A 1 348 ? -2.047 19.658 -24.226 1.00 92.06 348 ARG A CA 1
ATOM 2721 C C . ARG A 1 348 ? -3.223 20.631 -24.160 1.00 92.06 348 ARG A C 1
ATOM 2723 O O . ARG A 1 348 ? -3.338 21.410 -23.217 1.00 92.06 348 ARG A O 1
ATOM 2730 N N . LYS A 1 349 ? -4.112 20.589 -25.153 1.00 93.81 349 LYS A N 1
ATOM 2731 C CA . LYS A 1 349 ? -5.281 21.488 -25.218 1.00 93.81 349 LYS A CA 1
ATOM 2732 C C . LYS A 1 349 ? -6.480 20.990 -24.417 1.00 93.81 349 LYS A C 1
ATOM 2734 O O . LYS A 1 349 ? -7.335 21.795 -24.068 1.00 93.81 349 LYS A O 1
ATOM 2739 N N . TYR A 1 350 ? -6.499 19.699 -24.101 1.00 95.12 350 TYR A N 1
ATOM 2740 C CA . TYR A 1 350 ? -7.615 19.039 -23.438 1.00 95.12 350 TYR A CA 1
ATOM 2741 C C . TYR A 1 350 ? -7.166 18.311 -22.176 1.00 95.12 350 TYR A C 1
ATOM 2743 O O . TYR A 1 350 ? -6.082 17.719 -22.143 1.00 95.12 350 TYR A O 1
ATOM 2751 N N . THR A 1 351 ? -8.045 18.299 -21.180 1.00 94.12 351 THR A N 1
ATOM 2752 C CA . THR A 1 351 ? -8.037 17.312 -20.101 1.00 94.12 351 THR A CA 1
ATOM 2753 C C . THR A 1 351 ? -8.750 16.060 -20.593 1.00 94.12 351 THR A C 1
ATOM 2755 O O . THR A 1 351 ? -9.852 16.143 -21.126 1.00 94.12 351 THR A O 1
ATOM 2758 N N . VAL A 1 352 ? -8.125 14.896 -20.441 1.00 96.19 352 VAL A N 1
ATOM 2759 C CA . VAL A 1 352 ? -8.635 13.637 -20.996 1.00 96.19 352 VAL A CA 1
ATOM 2760 C C . VAL A 1 352 ? -9.012 12.690 -19.877 1.00 96.19 352 VAL A C 1
ATOM 2762 O O . VAL A 1 352 ? -8.169 12.358 -19.045 1.00 96.19 352 VAL A O 1
ATOM 2765 N N . THR A 1 353 ? -10.262 12.236 -19.874 1.00 94.88 353 THR A N 1
ATOM 2766 C CA . THR A 1 353 ? -10.815 11.340 -18.851 1.00 94.88 353 THR A CA 1
ATOM 2767 C C . THR A 1 353 ? -11.436 10.110 -19.502 1.00 94.88 353 THR A C 1
ATOM 2769 O O . THR A 1 353 ? -12.160 10.227 -20.488 1.00 94.88 353 THR A O 1
ATOM 2772 N N . ALA A 1 354 ? -11.163 8.928 -18.954 1.00 95.88 354 ALA A N 1
ATOM 2773 C CA . ALA A 1 354 ? -11.772 7.679 -19.388 1.00 95.88 354 ALA A CA 1
ATOM 2774 C C . ALA A 1 354 ? -13.260 7.645 -19.018 1.00 95.88 354 ALA A C 1
ATOM 2776 O O . ALA A 1 354 ? -13.608 7.811 -17.851 1.00 95.88 354 ALA A O 1
ATOM 2777 N N . LEU A 1 355 ? -14.143 7.434 -19.994 1.00 91.94 355 LEU A N 1
ATOM 2778 C CA . LEU A 1 355 ? -15.583 7.279 -19.749 1.00 91.94 355 LEU A CA 1
ATOM 2779 C C . LEU A 1 355 ? -15.964 5.817 -19.522 1.00 91.94 355 LEU A C 1
ATOM 2781 O O . LEU A 1 355 ? -16.817 5.517 -18.690 1.00 91.94 355 LEU A O 1
ATOM 2785 N N . THR A 1 356 ? -15.285 4.896 -20.195 1.00 94.19 356 THR A N 1
ATOM 2786 C CA . THR A 1 356 ? -15.365 3.450 -19.944 1.00 94.19 356 THR A CA 1
ATOM 2787 C C . THR A 1 356 ? -14.019 2.946 -19.423 1.00 94.19 356 THR A C 1
ATOM 2789 O O . THR A 1 356 ? -13.050 3.703 -19.419 1.00 94.19 356 THR A O 1
ATOM 2792 N N . PRO A 1 357 ? -13.892 1.674 -19.009 1.00 91.81 357 PRO A N 1
ATOM 2793 C CA . PRO A 1 357 ? -12.584 1.032 -19.023 1.00 91.81 357 PRO A CA 1
ATOM 2794 C C . PRO A 1 357 ? -11.948 1.194 -20.410 1.00 91.81 357 PRO A C 1
ATOM 2796 O O . PRO A 1 357 ? -12.643 1.062 -21.425 1.00 91.81 357 PRO A O 1
ATOM 2799 N N . VAL A 1 358 ? -10.662 1.532 -20.447 1.00 95.12 358 VAL A N 1
ATOM 2800 C CA . VAL A 1 358 ? -9.928 1.814 -21.686 1.00 95.12 358 VAL A CA 1
ATOM 2801 C C . VAL A 1 358 ? -8.630 1.031 -21.757 1.00 95.12 358 VAL A C 1
ATOM 2803 O O . VAL A 1 358 ? -7.972 0.818 -20.737 1.00 95.12 358 VAL A O 1
ATOM 2806 N N . SER A 1 359 ? -8.243 0.691 -22.983 1.00 93.06 359 SER A N 1
ATOM 2807 C CA . SER A 1 359 ? -6.921 0.173 -23.337 1.00 93.06 359 SER A CA 1
ATOM 2808 C C . 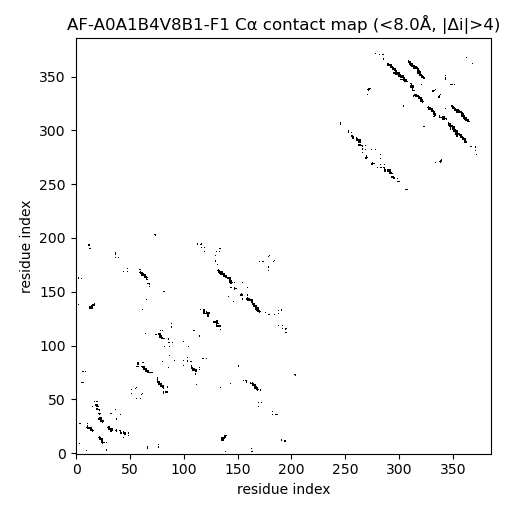SER A 1 359 ? -6.242 1.194 -24.251 1.00 93.06 359 SER A C 1
ATOM 2810 O O . SER A 1 359 ? -6.864 1.681 -25.199 1.00 93.06 359 SER A O 1
ATOM 2812 N N . PHE A 1 360 ? -4.987 1.550 -23.992 1.00 94.31 360 PHE A N 1
ATOM 2813 C CA . PHE A 1 360 ? -4.271 2.576 -24.756 1.00 94.31 360 PHE A CA 1
ATOM 2814 C C . PHE A 1 360 ? -2.754 2.348 -24.776 1.00 94.31 360 PHE A C 1
ATOM 2816 O O . PHE A 1 360 ? -2.218 1.544 -24.016 1.00 94.31 360 PHE A O 1
ATOM 2823 N N . LEU A 1 361 ? -2.064 3.067 -25.660 1.00 93.19 361 LEU A N 1
ATOM 2824 C CA . LEU A 1 361 ? -0.604 3.089 -25.766 1.00 93.19 361 LEU A CA 1
ATOM 2825 C C . LEU A 1 361 ? -0.066 4.453 -25.352 1.00 93.19 361 LEU A C 1
ATOM 2827 O O . LEU A 1 361 ? -0.642 5.475 -25.733 1.00 93.19 361 LEU A O 1
ATOM 2831 N N . TRP A 1 362 ? 1.079 4.466 -24.674 1.00 91.94 362 TRP A N 1
ATOM 2832 C CA . TRP A 1 362 ? 1.945 5.638 -24.586 1.00 91.94 362 TRP A CA 1
ATOM 2833 C C . TRP A 1 362 ? 3.219 5.380 -25.364 1.00 91.94 362 TRP A C 1
ATOM 2835 O O . TRP A 1 362 ? 3.947 4.430 -25.089 1.00 91.94 362 TRP A O 1
ATOM 2845 N N . ILE A 1 363 ? 3.474 6.230 -26.353 1.00 91.56 363 ILE A N 1
ATOM 2846 C CA . ILE A 1 363 ? 4.623 6.084 -27.238 1.00 91.56 363 ILE A CA 1
ATOM 2847 C C . ILE A 1 363 ? 5.509 7.321 -27.074 1.00 91.56 363 ILE A C 1
ATOM 2849 O O . ILE A 1 363 ? 5.031 8.427 -27.336 1.00 91.56 363 ILE A O 1
ATOM 2853 N N . PRO A 1 364 ? 6.774 7.171 -26.638 1.00 90.62 364 PRO A N 1
ATOM 2854 C CA . PRO A 1 364 ? 7.708 8.286 -26.527 1.00 90.62 364 PRO A CA 1
ATOM 2855 C C . PRO A 1 364 ? 7.914 9.009 -27.860 1.00 90.62 364 PRO A C 1
ATOM 2857 O O . PRO A 1 364 ? 8.043 8.370 -28.903 1.00 90.62 364 PRO A O 1
ATOM 2860 N N . ASP A 1 365 ? 8.033 10.334 -27.821 1.00 89.06 365 ASP A N 1
ATOM 2861 C CA . ASP A 1 365 ? 8.273 11.169 -29.003 1.00 89.06 365 ASP A CA 1
ATOM 2862 C C . ASP A 1 365 ? 9.567 10.774 -29.720 1.00 89.06 365 ASP A C 1
ATOM 2864 O O . ASP A 1 365 ? 9.599 10.725 -30.945 1.00 89.06 365 ASP A O 1
ATOM 2868 N N . ALA A 1 366 ? 10.618 10.436 -28.964 1.00 88.00 366 ALA A N 1
ATOM 2869 C CA . ALA A 1 366 ? 11.883 9.966 -29.526 1.00 88.00 366 ALA A CA 1
ATOM 2870 C C . ALA A 1 366 ? 11.707 8.662 -30.323 1.00 88.00 366 ALA A C 1
ATOM 2872 O O . ALA A 1 366 ? 12.244 8.528 -31.416 1.00 88.00 366 ALA A O 1
ATOM 2873 N N . LEU A 1 367 ? 10.889 7.730 -29.819 1.00 88.12 367 LEU A N 1
ATOM 2874 C CA . LEU A 1 367 ? 10.589 6.487 -30.528 1.00 88.12 367 LEU A CA 1
ATOM 2875 C C . LEU A 1 367 ? 9.751 6.751 -31.786 1.00 88.12 367 LEU A C 1
ATOM 2877 O O . LEU A 1 367 ? 9.980 6.125 -32.817 1.00 88.12 367 LEU A O 1
ATOM 2881 N N . LEU A 1 368 ? 8.795 7.683 -31.716 1.00 89.75 368 LEU A N 1
ATOM 2882 C CA . LEU A 1 368 ? 8.033 8.110 -32.890 1.00 89.75 368 LEU A CA 1
ATOM 2883 C C . LEU A 1 368 ? 8.948 8.728 -33.948 1.00 89.75 368 LEU A C 1
ATOM 2885 O O . LEU A 1 368 ? 8.816 8.379 -35.116 1.00 89.75 368 LEU A O 1
ATOM 2889 N N . ALA A 1 369 ? 9.885 9.592 -33.556 1.00 88.31 369 ALA A N 1
ATOM 2890 C CA . ALA A 1 369 ? 10.855 10.182 -34.473 1.00 88.31 369 ALA A CA 1
ATOM 2891 C C . ALA A 1 369 ? 11.699 9.095 -35.159 1.00 88.31 369 ALA A C 1
ATOM 2893 O O . ALA A 1 369 ? 11.724 9.033 -36.385 1.00 88.31 369 ALA A O 1
ATOM 2894 N N . ASP A 1 370 ? 12.280 8.171 -34.389 1.00 87.00 370 ASP A N 1
ATOM 2895 C CA . ASP A 1 370 ? 13.107 7.077 -34.915 1.00 87.00 370 ASP A CA 1
ATOM 2896 C C . ASP A 1 370 ? 12.356 6.177 -35.917 1.00 87.00 370 ASP A C 1
ATOM 2898 O O . ASP A 1 370 ? 12.927 5.701 -36.901 1.00 87.00 370 ASP A O 1
ATOM 2902 N N . VAL A 1 371 ? 11.072 5.907 -35.660 1.00 86.88 371 VAL A N 1
ATOM 2903 C CA . VAL A 1 371 ? 10.252 4.995 -36.474 1.00 86.88 371 VAL A CA 1
ATOM 2904 C C . VAL A 1 371 ? 9.681 5.685 -37.716 1.00 86.88 371 VAL A C 1
ATOM 2906 O O . VAL A 1 371 ? 9.573 5.055 -38.774 1.00 86.88 371 VAL A O 1
ATOM 2909 N N . LEU A 1 372 ? 9.308 6.961 -37.597 1.00 85.44 372 LEU A N 1
ATOM 2910 C CA . LEU A 1 372 ? 8.666 7.732 -38.662 1.00 85.44 372 LEU A CA 1
ATOM 2911 C C . LEU A 1 372 ? 9.670 8.441 -39.576 1.00 85.44 372 LEU A C 1
ATOM 2913 O O . LEU A 1 372 ? 9.304 8.798 -40.697 1.00 85.44 372 LEU A O 1
ATOM 2917 N N . GLU A 1 373 ? 10.927 8.624 -39.157 1.00 81.00 373 GLU A N 1
ATOM 2918 C CA . GLU A 1 373 ? 11.941 9.211 -40.028 1.00 81.00 373 GLU A CA 1
ATOM 2919 C C . GLU A 1 373 ? 12.101 8.384 -41.318 1.00 81.00 373 GLU A C 1
ATOM 2921 O O . GLU A 1 373 ? 12.241 7.153 -41.280 1.00 81.00 373 GLU A O 1
ATOM 2926 N N . PRO A 1 374 ? 12.083 9.016 -42.504 1.00 62.78 374 PRO A N 1
ATOM 2927 C CA . PRO A 1 374 ? 12.371 8.313 -43.744 1.00 62.78 374 PRO A CA 1
ATOM 2928 C C . PRO A 1 374 ? 13.812 7.799 -43.695 1.00 62.78 374 PRO A C 1
ATOM 2930 O O . PRO A 1 374 ? 14.721 8.529 -43.298 1.00 62.78 374 PRO A O 1
ATOM 2933 N N . VAL A 1 375 ? 14.038 6.545 -44.110 1.00 55.91 375 VAL A N 1
ATOM 2934 C CA . VAL A 1 375 ? 15.402 6.021 -44.277 1.00 55.91 375 VAL A CA 1
ATOM 2935 C C . VAL A 1 375 ? 16.110 6.938 -45.272 1.00 55.91 375 VAL A C 1
ATOM 2937 O O . VAL A 1 375 ? 15.886 6.838 -46.477 1.00 55.91 375 VAL A O 1
ATOM 2940 N N . LYS A 1 376 ? 16.969 7.844 -44.793 1.00 49.31 376 LYS A N 1
ATOM 2941 C CA . LYS A 1 376 ? 17.922 8.517 -45.674 1.00 49.31 376 LYS A CA 1
ATOM 2942 C C . LYS A 1 376 ? 18.750 7.407 -46.300 1.00 49.31 376 LYS A C 1
ATOM 2944 O O . LYS A 1 376 ? 19.459 6.694 -45.586 1.00 49.31 376 LYS A O 1
ATOM 2949 N N . ALA A 1 377 ? 18.609 7.219 -47.611 1.00 45.28 377 ALA A N 1
ATOM 2950 C CA . ALA A 1 377 ? 19.446 6.303 -48.362 1.00 45.28 377 ALA A CA 1
ATOM 2951 C C . ALA A 1 377 ? 20.899 6.624 -47.998 1.00 45.28 377 ALA A C 1
ATOM 2953 O O . ALA A 1 377 ? 21.378 7.728 -48.256 1.00 45.28 377 ALA A O 1
ATOM 2954 N N . ARG A 1 378 ? 21.574 5.695 -47.313 1.00 42.66 378 ARG A N 1
ATOM 2955 C CA . ARG A 1 378 ? 23.012 5.789 -47.081 1.00 42.66 378 ARG A CA 1
ATOM 2956 C C . ARG A 1 378 ? 23.653 5.819 -48.460 1.00 42.66 378 ARG A C 1
ATOM 2958 O O . ARG A 1 378 ? 23.748 4.784 -49.114 1.00 42.66 378 ARG A O 1
ATOM 2965 N N . THR A 1 379 ? 24.049 7.002 -48.913 1.00 41.75 379 THR A N 1
ATOM 2966 C CA . THR A 1 379 ? 24.887 7.161 -50.093 1.00 41.75 379 THR A CA 1
ATOM 2967 C C . THR A 1 379 ? 26.166 6.383 -49.817 1.00 41.75 379 THR A C 1
ATOM 2969 O O . THR A 1 379 ? 26.952 6.746 -48.942 1.00 41.75 379 THR A O 1
ATOM 2972 N N . VAL A 1 380 ? 26.326 5.249 -50.495 1.00 43.47 380 VAL A N 1
ATOM 2973 C CA . VAL A 1 380 ? 27.550 4.453 -50.434 1.00 43.47 380 VAL A CA 1
ATOM 2974 C C . VAL A 1 380 ? 28.678 5.339 -50.975 1.00 43.47 380 VAL A C 1
ATOM 2976 O O . VAL A 1 380 ? 28.498 5.949 -52.034 1.00 43.47 380 VAL A O 1
ATOM 2979 N N . PRO A 1 381 ? 29.817 5.472 -50.276 1.00 43.22 381 PRO A N 1
ATOM 2980 C CA . PRO A 1 381 ? 30.922 6.270 -50.777 1.00 43.22 381 PRO A CA 1
ATOM 2981 C C . PRO A 1 381 ? 31.441 5.632 -52.068 1.00 43.22 381 PRO A C 1
ATOM 2983 O O . PRO A 1 381 ? 31.862 4.477 -52.083 1.00 43.22 381 PRO A O 1
ATOM 2986 N N . SER A 1 382 ? 31.393 6.400 -53.157 1.00 40.78 382 SER A N 1
ATOM 2987 C CA . SER A 1 382 ? 32.023 6.076 -54.436 1.00 40.78 382 SER A CA 1
ATOM 2988 C C . SER A 1 382 ? 33.545 6.077 -54.266 1.00 40.78 382 SER A C 1
ATOM 2990 O O . SER A 1 382 ? 34.220 7.051 -54.598 1.00 40.78 382 SER A O 1
ATOM 2992 N N . ALA A 1 383 ? 34.098 4.984 -53.749 1.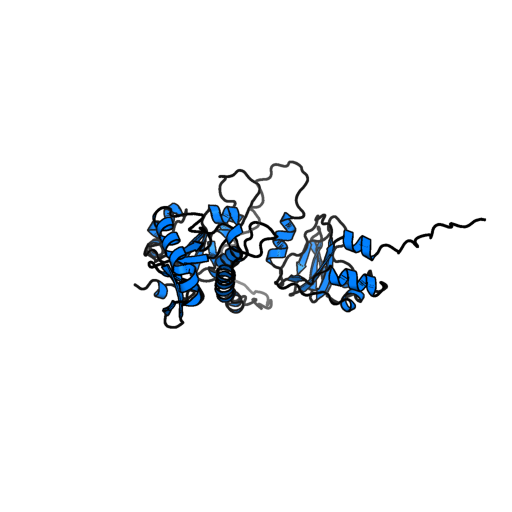00 54.12 383 ALA A N 1
ATOM 2993 C CA . ALA A 1 383 ? 35.487 4.629 -53.986 1.00 54.12 383 ALA A CA 1
ATOM 2994 C C . ALA A 1 383 ? 35.556 3.837 -55.298 1.00 54.12 383 ALA A C 1
ATOM 2996 O O . ALA A 1 383 ? 34.859 2.837 -55.425 1.00 54.12 383 ALA A O 1
ATOM 2997 N N . LEU A 1 384 ? 36.394 4.323 -56.222 1.00 46.56 384 LEU A N 1
ATOM 2998 C CA . LEU A 1 384 ? 36.901 3.743 -57.482 1.00 46.56 384 LEU A CA 1
ATOM 2999 C C . LEU A 1 384 ? 36.693 4.685 -58.677 1.00 46.56 384 LEU A C 1
ATOM 3001 O O . LEU A 1 384 ? 35.841 4.475 -59.537 1.00 46.56 384 LEU A O 1
ATOM 3005 N N . LYS A 1 385 ? 37.569 5.688 -58.779 1.00 41.97 385 LYS A N 1
ATOM 3006 C CA . LYS A 1 385 ? 38.123 6.063 -60.082 1.00 41.97 385 LYS A CA 1
ATOM 3007 C C . LYS A 1 385 ? 39.586 5.634 -60.097 1.00 41.97 385 LYS A C 1
ATOM 3009 O O . LYS A 1 385 ? 40.319 5.924 -59.155 1.00 41.97 385 LYS A O 1
ATOM 3014 N N . ARG A 1 386 ? 39.894 4.835 -61.117 1.00 45.41 386 ARG A N 1
ATOM 3015 C CA . ARG A 1 386 ? 41.226 4.388 -61.521 1.00 45.41 386 ARG A CA 1
ATOM 3016 C C . ARG A 1 386 ? 42.097 5.562 -61.934 1.00 45.41 386 ARG A C 1
ATOM 3018 O O . ARG A 1 386 ? 41.507 6.564 -62.402 1.00 45.41 386 ARG A O 1
#

Nearest PDB structures (foldseek):
  5e16-assembly1_A  TM=7.165E-01  e=1.176E-06  Plasmodium falciparum
  5jon-assembly2_B  TM=7.108E-01  e=3.603E-06  Escherichia coli O157:H7
  4ku8-assembly3_C  TM=7.384E-01  e=1.044E-05  Homo sapiens
  5dyl-assembly1_A  TM=6.447E-01  e=2.724E-06  Plasmodium vivax
  4kl1-assembly1_C  TM=7.420E-01  e=2.043E-05  Homo sapiens

Foldseek 3Di:
DPLLVQDPLQQLAWAAELQGFIAGAHPVRDTDTDVLLCVVCNVVSNVLNVVCVVPPDPPWFQWKWFAAPDADLLGRTKTAGALVNLCLLDPDPDDPPPDQDPVSVVVRIDHPLVSQVSQLPDDPDPPQPGGPFHWHWYFPVAAQLVCCVVRVHDGDPVNRRTGMITITGSCRVPPSVRCPDPSNVVSSVSRCVSSPDVVSVCPSDPPPPPPDDDDDDDDDDDDDDDDPPPPPPDDDDDDDDDDDPQVVVVVVLVVFWDPDWDQADLVLLCLAPLSVPADPVLSVLQRRPKTKTKGAAFRWDDDAQDAYQKFKAWAAAKKWWAFPVRDIDIDGHSDPQRSYTDQPDPVRGTTIGGHGITIMIIGGNVSSCVSNDDPPPPPDDPDDDD

Radius of gyration: 26.44 Å; Cα contacts (8 Å, |Δi|>4): 569; chains: 1; bounding box: 86×58×86 Å

Sequence (386 aa):
MNVLEHFTGLSTLYLLTQDGRLGTVNPQRRFEEDDDLGRAFGAHNRELLAQYANQAGPPWRLGIVYRAAEARAWGNELMWLEEAMVRELYRVSGPAGSELTAFQKKNRETSLYRGGELLLDFRADATSTTPVYCPVLYNRGLPLGRLAPALGLAPGLEEARGPVLEVLNLLAPIPVSRRDVPAVAMLVDRVRRRLVRKEMRRTSGFSLLDRVHAAPGDAGADFFDVDRRDDRAVTLPTGFGQGGDAGERIEQVDRWLERPHRPVDAALLRRFVQFRDLDDRRLALLAQRSLVHTAPSGTRLLNQGMTDTWNMYLLEGSLSLEAADGQSLLVEAGGERAASPVSFLKPRKYTVTALTPVSFLWIPDALLADVLEPVKARTVPSALKR

Mean predicted aligned error: 16.74 Å

Solvent-accessible surface area (backbone atoms only — not comparable to full-atom values): 22764 Å² total; per-residue (Å²): 130,66,71,69,77,77,45,83,79,46,53,48,40,49,35,40,47,94,84,19,47,36,23,34,26,44,97,85,70,43,81,43,74,35,67,69,58,26,70,73,36,29,70,59,36,40,51,51,52,56,52,39,73,76,49,83,38,75,72,40,38,47,28,36,36,38,56,51,87,63,73,46,84,78,44,34,55,35,23,38,46,32,70,71,48,36,48,68,78,54,72,68,96,69,67,88,87,60,79,75,48,74,68,44,58,61,65,26,55,36,39,48,50,59,48,50,47,53,40,48,67,37,50,92,50,96,82,53,89,62,48,66,36,41,78,31,35,30,68,83,82,48,35,34,55,79,50,22,70,87,66,77,48,85,68,54,79,70,37,24,66,33,66,33,32,38,27,30,25,77,40,55,89,54,57,76,93,70,49,90,40,73,66,51,52,51,48,52,49,56,51,44,64,40,50,64,47,73,75,70,73,61,73,53,79,79,70,74,80,84,69,76,89,70,85,86,82,83,84,89,81,96,73,90,80,79,80,86,76,72,89,78,69,91,87,77,88,88,75,88,81,87,91,83,69,59,67,71,52,50,55,62,43,57,76,54,42,57,80,77,65,40,81,42,59,45,77,65,49,45,65,25,67,94,41,47,83,55,53,70,69,50,36,44,53,51,20,75,76,32,46,37,42,33,38,52,49,72,42,65,78,44,51,52,64,41,76,67,68,54,46,37,37,52,66,36,43,33,34,39,35,33,35,93,88,67,54,71,44,84,38,42,39,84,36,81,72,27,26,43,56,56,61,70,56,77,53,17,63,30,30,29,30,26,68,32,55,30,33,31,34,63,42,45,45,68,58,50,49,70,60,68,53,74,81,72,76,78,76,74,81,87,81,82,82,134

Organism: NCBI:txid1675686

Secondary structure (DSSP, 8-state):
--GGGT-SGGGGS-EE-TTS-EEEE-TTS-EEE-HHHHHHHHHHHHHHHHHHHH--STTTEEEEEEEEEEEETTEEEEEEE-HHHHHHHS--SS-TTPPPPHHHHHHHEEEHHHHHHHHHH--SSTT-SS-S--EEEE----BHHHHTGGGT----HHHHHSB-EEEEETTTTS-GGG--SHHHHHHHHHHHHHH--GGGGG-S---------PPP-----------SSSTTSS--------S--SHHHHHHHHTTSPSSPEEPPHHHHTTSTTTTT--HHHHHHHHHT-EEEEE-TT-EEE-TT---SEEEEEEESEEEEEETTS-EEEEETTSGGGSS-BT-SSS--EEEEESS-EEEEEEEHHHHHHHHS-------------